Protein AF-A0AAD4JWM9-F1 (afdb_monomer)

Nearest PDB structures (foldseek):
  4bg4-assembly1_A  TM=9.394E-01  e=1.034E-46  Penaeus vannamei
  1sd0-assembly1_A  TM=9.336E-01  e=9.264E-47  Limulus polyphemus
  4bhl-assembly1_A  TM=9.604E-01  e=2.832E-45  Penaeus vannamei
  4am1-assembly1_A  TM=9.596E-01  e=3.532E-45  Penaeus vannamei
  2j1q-assembly1_A  TM=9.557E-01  e=1.774E-43  Trypanosoma cruzi

InterPro domains:
  IPR000749 ATP:guanido phosphotransferase [PTHR11547] (44-377)
  IPR014746 Glutamine synthetase/guanido kinase, catalytic domain [SSF55931] (122-376)
  IPR022413 ATP:guanido phosphotransferase, N-terminal [PF02807] (45-111)
  IPR022413 ATP:guanido phosphotransferase, N-terminal [PS51509] (30-115)
  IPR022414 ATP:guanido phosphotransferase, catalytic domain [PF00217] (171-377)
  IPR022414 ATP:guanido phosphotransferase, catalytic domain [PS51510] (142-378)
  IPR022415 ATP:guanido phosphotransferase active site [PS00112] (294-300)
  IPR036802 ATP:guanido phosphotransferase, N-terminal domain superfamily [G3DSA:1.10.135.10] (26-118)
  IPR036802 ATP:guanido phosphotransferase, N-terminal domain superfamily [SSF48034] (44-121)

Sequence (381 aa):
NMQCLRLRRVLPRLMPMRYYSKKIEIPEEVMDEMEEGFLNLCRSDSRSLLKKYLTRDLFDELKEKTTPTYKSNLYDCTRSGMCNFNSKVGIYAADPEAYKTFAKIFDPIIEEYHGFKKVNKHPAACFGYGSDFPDLDPERRFIISTRIRCARSLEGFPFNPMLTHCDYAQIQTTVCRAFDRLCGDFSGKYFPICGMKDKVKNKLVCDRLLFRDDDPFLEQAQAFRFWPLGRGLFMNRYRSFLVWVNEEDHVRIISMETGGDLGRVYERMIVGVESLAHEMKFAHDSHLGNLNFCPTNLGTSIRASVLMRLPSITSDDKVVEMAKKHNLQVRGSRGENTVAESGVYDISNKRRMGSTEYQIISEMYEGVRALIEAECQACRD

Foldseek 3Di:
DDDDDDDDDDDPPPDPPPPPPPLPWDDPVLLVVLVLLLVQLQVDPAPALQSVQPDPVLCVVFQGDAFDPLRDGPCLFQQLCSVDSPHNHRGWQQFPRSCVSSVSSLQVSLCVQFVAHPPAWFDDADLDALVVFAFLCPVQPWFFKKKKKAFFAFPPDTAQQRDDLVNLQVLLVLQVVLQVVDDDQSNWDKDQPVVDDVVRVVVCVVVVQDDDDPDSSCVSSNQQPPPPRSWIKIAGPVNQWIWTASHQHRIMTMGMDTGRSLSVSSNVSVCVVVSSCVRTPTDADRGFGGDGGHSQCTRRNMKIKTWTAQQLPPDPVVLQVLLVVLQKHWDDPVDDPHDPDNRIIIIIHSHRGPDHSNSRSVSVSVSVSVSVVVSVVSVVD

Structure (mmCIF, N/CA/C/O backbone):
data_AF-A0AAD4JWM9-F1
#
_entry.id   AF-A0AAD4JWM9-F1
#
loop_
_atom_site.group_PDB
_atom_site.id
_atom_site.type_symbol
_atom_site.label_atom_id
_atom_site.label_alt_id
_atom_site.label_comp_id
_atom_site.label_asym_id
_atom_site.label_entity_id
_atom_site.label_seq_id
_atom_site.pdbx_PDB_ins_code
_atom_site.Cartn_x
_atom_site.Cartn_y
_atom_site.Cartn_z
_atom_site.occupancy
_atom_site.B_iso_or_equiv
_atom_site.auth_seq_id
_atom_site.auth_comp_id
_atom_site.auth_asym_id
_atom_site.auth_atom_id
_atom_site.pdbx_PDB_model_num
ATOM 1 N N . ASN A 1 1 ? 5.184 -40.568 69.708 1.00 35.81 1 ASN A N 1
ATOM 2 C CA . ASN A 1 1 ? 5.060 -40.353 68.254 1.00 35.81 1 ASN A CA 1
ATOM 3 C C . ASN A 1 1 ? 3.612 -40.083 67.889 1.00 35.81 1 ASN A C 1
ATOM 5 O O . ASN A 1 1 ? 2.777 -40.945 68.102 1.00 35.81 1 ASN A O 1
ATOM 9 N N . MET A 1 2 ? 3.383 -38.873 67.372 1.00 35.09 2 MET A N 1
ATOM 10 C CA . MET A 1 2 ? 2.242 -38.386 66.582 1.00 35.09 2 MET A CA 1
ATOM 11 C C . MET A 1 2 ? 0.827 -38.325 67.186 1.00 35.09 2 MET A C 1
ATOM 13 O O . MET A 1 2 ? 0.059 -39.280 67.201 1.00 35.09 2 MET A O 1
ATOM 17 N N . GLN A 1 3 ? 0.473 -37.085 67.542 1.00 35.25 3 GLN A N 1
ATOM 18 C CA . GLN A 1 3 ? -0.867 -36.500 67.513 1.00 35.25 3 GLN A CA 1
ATOM 19 C C . GLN A 1 3 ? -1.531 -36.676 66.131 1.00 35.25 3 GLN A C 1
ATOM 21 O O . GLN A 1 3 ? -0.906 -36.397 65.110 1.00 35.25 3 GLN A O 1
ATOM 26 N N . CYS A 1 4 ? -2.819 -37.031 66.095 1.00 34.38 4 CYS A N 1
ATOM 27 C CA . CYS A 1 4 ? -3.658 -36.941 64.894 1.00 34.38 4 CYS A CA 1
ATOM 28 C C . CYS A 1 4 ? -4.717 -35.843 65.088 1.00 34.38 4 CYS A C 1
ATOM 30 O O . CYS A 1 4 ? -5.795 -36.070 65.636 1.00 34.38 4 CYS A O 1
ATOM 32 N N . LEU A 1 5 ? -4.387 -34.629 64.642 1.00 38.50 5 LEU A N 1
ATOM 33 C CA . LEU A 1 5 ? -5.298 -33.488 64.526 1.00 38.50 5 LEU A CA 1
ATOM 34 C C . LEU A 1 5 ? -6.226 -33.679 63.313 1.00 38.50 5 LEU A C 1
ATOM 36 O O . LEU A 1 5 ? -5.772 -33.750 62.171 1.00 38.50 5 LEU A O 1
ATOM 40 N N . ARG A 1 6 ? -7.543 -33.721 63.548 1.00 40.25 6 ARG A N 1
ATOM 41 C CA . ARG A 1 6 ? -8.570 -33.596 62.500 1.00 40.25 6 ARG A CA 1
ATOM 42 C C . ARG A 1 6 ? -8.650 -32.137 62.034 1.00 40.25 6 ARG A C 1
ATOM 44 O O . ARG A 1 6 ? -9.287 -31.314 62.684 1.00 40.25 6 ARG A O 1
ATOM 51 N N . LEU A 1 7 ? -8.056 -31.827 60.884 1.00 34.78 7 LEU A N 1
ATOM 52 C CA . LEU A 1 7 ? -8.288 -30.572 60.161 1.00 34.78 7 LEU A CA 1
ATOM 53 C C . LEU A 1 7 ? -9.596 -30.668 59.358 1.00 34.78 7 LEU A C 1
ATOM 55 O O . LEU A 1 7 ? -9.665 -31.333 58.325 1.00 34.78 7 LEU A O 1
ATOM 59 N N . ARG A 1 8 ? -10.647 -29.985 59.830 1.00 34.00 8 ARG A N 1
ATOM 60 C CA . ARG A 1 8 ? -11.832 -29.664 59.020 1.00 34.00 8 ARG A CA 1
ATOM 61 C C . ARG A 1 8 ? -11.401 -28.712 57.898 1.00 34.00 8 ARG A C 1
ATOM 63 O O . ARG A 1 8 ? -11.074 -27.560 58.163 1.00 34.00 8 ARG A O 1
ATOM 70 N N . ARG A 1 9 ? -11.414 -29.182 56.648 1.00 35.97 9 ARG A N 1
ATOM 71 C CA . ARG A 1 9 ? -11.311 -28.321 55.460 1.00 35.97 9 ARG A CA 1
ATOM 72 C C . ARG A 1 9 ? -12.594 -27.498 55.338 1.00 35.97 9 ARG A C 1
ATOM 74 O O . ARG A 1 9 ? -13.630 -28.021 54.940 1.00 35.97 9 ARG A O 1
ATOM 81 N N . VAL A 1 10 ? -12.522 -26.218 55.686 1.00 37.34 10 VAL A N 1
ATOM 82 C CA . VAL A 1 10 ? -13.517 -25.218 55.288 1.00 37.34 10 VAL A CA 1
ATOM 83 C C . VAL A 1 10 ? -13.188 -24.832 53.847 1.00 37.34 10 VAL A C 1
ATOM 85 O O . VAL A 1 10 ? -12.210 -24.136 53.596 1.00 37.34 10 VAL A O 1
ATOM 88 N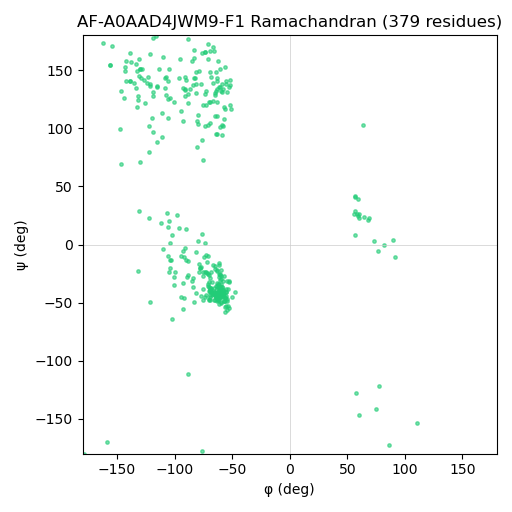 N . LEU A 1 11 ? -13.963 -25.342 52.890 1.00 33.97 11 LEU A N 1
ATOM 89 C CA . LEU A 1 11 ? -13.979 -24.829 51.520 1.00 33.97 11 LEU A CA 1
ATOM 90 C C . LEU A 1 11 ? -14.700 -23.472 51.539 1.00 33.97 11 LEU A C 1
ATOM 92 O O . LEU A 1 11 ? -15.877 -23.441 51.914 1.00 33.97 11 LEU A O 1
ATOM 96 N N . PRO A 1 12 ? -14.068 -22.356 51.139 1.00 35.53 12 PRO A N 1
ATOM 97 C CA . PRO A 1 12 ? -14.811 -21.135 50.883 1.00 35.53 12 PRO A CA 1
ATOM 98 C C . PRO A 1 12 ? -15.702 -21.384 49.663 1.00 35.53 12 PRO A C 1
ATOM 100 O O . PRO A 1 12 ? -15.215 -21.753 48.594 1.00 35.53 12 PRO A O 1
ATOM 103 N N . ARG A 1 13 ? -17.017 -21.196 49.815 1.00 37.81 13 ARG A N 1
ATOM 104 C CA . ARG A 1 13 ? -17.926 -21.061 48.672 1.00 37.81 13 ARG A CA 1
ATOM 105 C C . ARG A 1 13 ? -17.424 -19.887 47.830 1.00 37.81 13 ARG A C 1
ATOM 107 O O . ARG A 1 13 ? -17.561 -18.740 48.245 1.00 37.81 13 ARG A O 1
ATOM 114 N N . LEU A 1 14 ? -16.849 -20.178 46.665 1.00 35.66 14 LEU A N 1
ATOM 115 C CA . LEU A 1 14 ? -16.635 -19.194 45.609 1.00 35.66 14 LEU A CA 1
ATOM 116 C C . LEU A 1 14 ? -18.009 -18.628 45.235 1.00 35.66 14 LEU A C 1
ATOM 118 O O . LEU A 1 14 ? -18.810 -19.295 44.582 1.00 35.66 14 LEU A O 1
ATOM 122 N N . MET A 1 15 ? -18.310 -17.418 45.709 1.00 35.12 15 MET A N 1
ATOM 123 C CA . MET A 1 15 ? -19.395 -16.632 45.139 1.00 35.12 15 MET A CA 1
ATOM 124 C C . MET A 1 15 ? -19.049 -16.357 43.672 1.00 35.12 15 MET A C 1
ATOM 126 O O . MET A 1 15 ? -17.904 -15.996 43.388 1.00 35.12 15 MET A O 1
ATOM 130 N N . PRO A 1 16 ? -19.994 -16.499 42.730 1.00 34.66 16 PRO A N 1
ATOM 131 C CA . PRO A 1 16 ? -19.761 -16.054 41.370 1.00 34.66 16 PRO A CA 1
ATOM 132 C C . PRO A 1 16 ? -19.564 -14.536 41.408 1.00 34.66 16 PRO A C 1
ATOM 134 O O . PRO A 1 16 ? -20.501 -13.787 41.690 1.00 34.66 16 PRO A O 1
ATOM 137 N N . MET A 1 17 ? -18.332 -14.084 41.153 1.00 32.81 17 MET A N 1
ATOM 138 C CA . MET A 1 17 ? -18.061 -12.689 40.827 1.00 32.81 17 MET A CA 1
ATOM 139 C C . MET A 1 17 ? -18.900 -12.371 39.589 1.00 32.81 17 MET A C 1
ATOM 141 O O . MET A 1 17 ? -18.567 -12.768 38.473 1.00 32.81 17 MET A O 1
ATOM 145 N N . ARG A 1 18 ? -20.031 -11.689 39.787 1.00 36.34 18 ARG A N 1
ATOM 146 C CA . ARG A 1 18 ? -20.699 -10.977 38.705 1.00 36.34 18 ARG A CA 1
ATOM 147 C C . ARG A 1 18 ? -19.718 -9.900 38.263 1.00 36.34 18 ARG A C 1
ATOM 149 O O . ARG A 1 18 ? -19.647 -8.843 38.882 1.00 36.34 18 ARG A O 1
ATOM 156 N N . TYR A 1 19 ? -18.938 -10.195 37.228 1.00 36.06 19 TYR A N 1
ATOM 157 C CA . TYR A 1 19 ? -18.267 -9.171 36.446 1.00 36.06 19 TYR A CA 1
ATOM 158 C C . TYR A 1 19 ? -19.368 -8.264 35.895 1.00 36.06 19 TYR A C 1
ATOM 160 O O . TYR A 1 19 ? -20.002 -8.567 34.887 1.00 36.06 19 TYR A O 1
ATOM 168 N N . TYR A 1 20 ? -19.650 -7.172 36.603 1.00 37.44 20 TYR A N 1
ATOM 169 C CA . TYR A 1 20 ? -20.327 -6.035 36.010 1.00 37.44 20 TYR A CA 1
ATOM 170 C C . TYR A 1 20 ? -19.407 -5.554 34.891 1.00 37.44 20 TYR A C 1
ATOM 172 O O . TYR A 1 20 ? -18.375 -4.936 35.146 1.00 37.44 20 TYR A O 1
ATOM 180 N N . SER A 1 21 ? -19.742 -5.906 33.649 1.00 40.62 21 SER A N 1
ATOM 181 C CA . SER A 1 21 ? -19.118 -5.316 32.474 1.00 40.62 21 SER A CA 1
ATOM 182 C C . SER A 1 21 ? -19.501 -3.836 32.507 1.00 40.62 21 SER A C 1
ATOM 184 O O . SER A 1 21 ? -20.607 -3.466 32.108 1.00 40.62 21 SER A O 1
ATOM 186 N N . LYS A 1 22 ? -18.633 -2.982 33.062 1.00 45.47 22 LYS A N 1
ATOM 187 C CA . LYS A 1 22 ? -18.705 -1.553 32.767 1.00 45.47 22 LYS A CA 1
ATOM 188 C C . LYS A 1 22 ? -18.596 -1.458 31.252 1.00 45.47 22 LYS A C 1
ATOM 190 O O . LYS A 1 22 ? -17.604 -1.915 30.685 1.00 45.47 22 LYS A O 1
ATOM 195 N N . LYS A 1 23 ? -19.650 -0.953 30.609 1.00 53.12 23 LYS A N 1
ATOM 196 C CA . LYS A 1 23 ? -19.607 -0.552 29.205 1.00 53.12 23 LYS A CA 1
ATOM 197 C C . LYS A 1 23 ? -18.381 0.362 29.102 1.00 53.12 23 LYS A C 1
ATOM 199 O O . LYS A 1 23 ? -18.281 1.319 29.864 1.00 53.12 23 LYS A O 1
ATOM 204 N N . ILE A 1 24 ? -17.380 -0.035 28.321 1.00 60.16 24 ILE A N 1
ATOM 205 C CA . ILE A 1 24 ? -16.200 0.807 28.115 1.00 60.16 24 ILE A CA 1
ATOM 206 C C . ILE A 1 24 ? -16.704 1.961 27.261 1.00 60.16 24 ILE A C 1
ATOM 208 O O . ILE A 1 24 ? -17.016 1.769 26.087 1.00 60.16 24 ILE A O 1
ATOM 212 N N . GLU A 1 25 ? -16.901 3.102 27.905 1.00 80.44 25 GLU A N 1
ATOM 213 C CA . GLU A 1 25 ? -17.356 4.330 27.272 1.00 80.44 25 GLU A CA 1
ATOM 214 C C . GLU A 1 25 ? -16.150 5.050 26.671 1.00 80.44 25 GLU A C 1
ATOM 216 O O . GLU A 1 25 ? -15.068 5.087 27.265 1.00 80.44 25 GLU A O 1
ATOM 221 N N . ILE A 1 26 ? -16.332 5.570 25.459 1.00 90.00 26 ILE A N 1
ATOM 222 C CA . ILE A 1 26 ? -15.351 6.436 24.809 1.00 90.00 26 ILE A CA 1
ATOM 223 C C . ILE A 1 26 ? -15.223 7.698 25.680 1.00 90.00 26 ILE A C 1
ATOM 225 O O . ILE A 1 26 ? -16.257 8.224 26.099 1.00 90.00 26 ILE A O 1
ATOM 229 N N . PRO A 1 27 ? -14.001 8.175 25.992 1.00 93.38 27 PRO A N 1
ATOM 230 C CA . PRO A 1 27 ? -13.828 9.381 26.797 1.00 93.38 27 PRO A CA 1
ATOM 231 C C . PRO A 1 27 ? -14.576 10.579 26.200 1.00 93.38 27 PRO A C 1
ATOM 233 O O . PRO A 1 27 ? -14.559 10.763 24.985 1.00 93.38 27 PRO A O 1
ATOM 236 N N . GLU A 1 28 ? -15.189 11.404 27.051 1.00 93.38 28 GLU A N 1
ATOM 237 C CA . GLU A 1 28 ? -15.988 12.570 26.633 1.00 93.38 28 GLU A CA 1
ATOM 238 C C . GLU A 1 28 ? -15.184 13.529 25.737 1.00 93.38 28 GLU A C 1
ATOM 240 O O . GLU A 1 28 ? -15.655 13.914 24.676 1.00 93.38 28 GLU A O 1
ATOM 245 N N . GLU A 1 29 ? -13.912 13.772 26.064 1.00 94.88 29 GLU A N 1
ATOM 246 C CA . GLU A 1 29 ? -12.992 14.579 25.245 1.00 94.88 29 GLU A CA 1
ATOM 247 C C . GLU A 1 29 ? -12.814 14.025 23.817 1.00 94.88 29 GLU A C 1
ATOM 249 O O . GLU A 1 29 ? -12.797 14.776 22.845 1.00 94.88 29 GLU A O 1
ATOM 254 N N . VAL A 1 30 ? -12.743 12.697 23.664 1.00 94.81 30 VAL A N 1
ATOM 255 C CA . VAL A 1 30 ? -12.633 12.050 22.345 1.00 94.81 30 VAL A CA 1
ATOM 256 C C . VAL A 1 30 ? -13.951 12.163 21.576 1.00 94.81 30 VAL A C 1
ATOM 258 O O . VAL A 1 30 ? -13.939 12.318 20.356 1.00 94.81 30 VAL A O 1
ATOM 261 N N . MET A 1 31 ? -15.088 12.098 22.273 1.00 95.81 31 MET A N 1
ATOM 262 C CA . MET A 1 31 ? -16.404 12.312 21.665 1.00 95.81 31 MET A CA 1
ATOM 263 C C . MET A 1 31 ? -16.556 13.747 21.151 1.00 95.81 31 MET A C 1
ATOM 265 O O . MET A 1 31 ? -17.036 13.933 20.032 1.00 95.81 31 MET A O 1
ATOM 269 N N . ASP A 1 32 ? -16.101 14.732 21.926 1.00 96.50 32 ASP A N 1
ATOM 270 C CA . ASP A 1 32 ? -16.131 16.149 21.558 1.00 96.50 32 ASP A CA 1
ATOM 271 C C . ASP A 1 32 ? -15.232 16.436 20.348 1.00 96.50 32 ASP A C 1
ATOM 273 O O . ASP A 1 32 ? -15.693 17.026 19.368 1.00 96.50 32 ASP A O 1
ATOM 277 N N . GLU A 1 33 ? -13.984 15.945 20.357 1.00 96.44 33 GLU A N 1
ATOM 278 C CA . GLU A 1 33 ? -13.075 16.050 19.205 1.00 96.44 33 GLU A CA 1
ATOM 279 C C . GLU A 1 33 ? -13.677 15.419 17.942 1.00 96.44 33 GLU A C 1
ATOM 281 O O . GLU A 1 33 ? -13.570 15.960 16.838 1.00 96.44 33 GLU A O 1
ATOM 286 N N . MET A 1 34 ? -14.315 14.259 18.092 1.00 96.75 34 MET A N 1
ATOM 287 C CA . MET A 1 34 ? -14.919 13.532 16.983 1.00 96.75 34 MET A CA 1
ATOM 288 C C . MET A 1 34 ? -16.136 14.272 16.404 1.00 96.75 34 MET A C 1
ATOM 290 O O . MET A 1 34 ? -16.286 14.328 15.180 1.00 96.75 34 MET A O 1
ATOM 294 N N . GLU A 1 35 ? -16.994 14.857 17.247 1.00 98.00 35 GLU A N 1
ATOM 295 C CA . GLU A 1 35 ? -18.113 15.710 16.814 1.00 98.00 35 GLU A CA 1
ATOM 296 C C . GLU A 1 35 ? -17.622 16.985 16.123 1.00 98.00 35 GLU A C 1
ATOM 298 O O . GLU A 1 35 ? -18.121 17.349 15.051 1.00 98.00 35 GLU A O 1
ATOM 303 N N . GLU A 1 36 ? -16.613 17.650 16.686 1.00 97.94 36 GLU A N 1
ATOM 304 C CA . GLU A 1 36 ? -16.013 18.834 16.076 1.00 97.94 36 GLU A CA 1
ATOM 305 C C . GLU A 1 36 ? -15.388 18.497 14.713 1.00 97.94 36 GLU A C 1
ATOM 307 O O . GLU A 1 36 ? -15.659 19.172 13.713 1.00 97.94 36 GLU A O 1
ATOM 312 N N . GLY A 1 37 ? -14.615 17.411 14.640 1.00 97.88 37 GLY A N 1
ATOM 313 C CA . GLY A 1 37 ? -14.006 16.914 13.408 1.00 97.88 37 GLY A CA 1
ATOM 314 C C . GLY A 1 37 ? -15.043 16.592 12.330 1.00 97.88 37 GLY A C 1
ATOM 315 O O . GLY A 1 37 ? -14.872 16.968 11.166 1.00 97.88 37 GLY A O 1
ATOM 316 N N . PHE A 1 38 ? -16.161 15.969 12.708 1.00 98.25 38 PHE A N 1
ATOM 317 C CA . PHE A 1 38 ? -17.279 15.713 11.802 1.00 98.25 38 PHE A CA 1
ATOM 318 C C . PHE A 1 38 ? -17.924 17.009 11.284 1.00 98.25 38 PHE A C 1
ATOM 320 O O . PHE A 1 38 ? -18.152 17.159 10.077 1.00 98.25 38 PHE A O 1
ATOM 327 N N . LEU A 1 39 ? -18.193 17.973 12.170 1.00 98.12 39 LEU A N 1
ATOM 328 C CA . LEU A 1 39 ? -18.761 19.272 11.798 1.00 98.12 39 LEU A CA 1
ATOM 329 C C . LEU A 1 39 ? -17.838 20.048 10.852 1.00 98.12 39 LEU A C 1
ATOM 331 O O . LEU A 1 39 ? -18.307 20.625 9.865 1.00 98.12 39 LEU A O 1
ATOM 335 N N . ASN A 1 40 ? -16.533 20.035 11.116 1.00 97.75 40 ASN A N 1
ATOM 336 C CA . ASN A 1 40 ? -15.532 20.678 10.272 1.00 97.75 40 ASN A CA 1
ATOM 337 C C . ASN A 1 40 ? -15.449 20.010 8.895 1.00 97.75 40 ASN A C 1
ATOM 339 O O . ASN A 1 40 ? -15.467 20.705 7.875 1.00 97.75 40 ASN A O 1
ATOM 343 N N . LEU A 1 41 ? -15.479 18.675 8.838 1.00 97.75 41 LEU A N 1
ATOM 344 C CA . LEU A 1 41 ? -15.546 17.936 7.578 1.00 97.75 41 LEU A CA 1
ATOM 345 C C . LEU A 1 41 ? -16.787 18.323 6.760 1.00 97.75 41 LEU A C 1
ATOM 347 O O . LEU A 1 41 ? -16.670 18.586 5.560 1.00 97.75 41 LEU A O 1
ATOM 351 N N . CYS A 1 42 ? -17.957 18.426 7.397 1.00 97.00 42 CYS A N 1
ATOM 352 C CA . CYS A 1 42 ? -19.198 18.841 6.738 1.00 97.00 42 CYS A CA 1
ATOM 353 C C . CYS A 1 42 ? -19.105 20.256 6.146 1.00 97.00 42 CYS A C 1
ATOM 355 O O . CYS A 1 42 ? -19.562 20.476 5.023 1.00 97.00 42 CYS A O 1
ATOM 357 N N . ARG A 1 43 ? -18.498 21.197 6.882 1.00 97.25 43 ARG A N 1
ATOM 358 C CA . ARG A 1 43 ? -18.335 22.608 6.479 1.00 97.25 43 ARG A CA 1
ATOM 359 C C . ARG A 1 43 ? -17.246 22.824 5.424 1.00 97.25 43 ARG A C 1
ATOM 361 O O . ARG A 1 43 ? -17.293 23.823 4.714 1.00 97.25 43 ARG A O 1
ATOM 368 N N . SER A 1 44 ? -16.270 21.920 5.333 1.00 97.12 44 SER A N 1
ATOM 369 C CA . SER A 1 44 ? -15.161 22.005 4.373 1.00 97.12 44 SER A CA 1
ATOM 370 C C . SER A 1 44 ? -15.619 21.854 2.916 1.00 97.12 44 SER A C 1
ATOM 372 O O . SER A 1 44 ? -16.726 21.395 2.639 1.00 97.12 44 SER A O 1
ATOM 374 N N . ASP A 1 45 ? -14.738 22.125 1.956 1.00 96.19 45 ASP A N 1
ATOM 375 C CA . ASP A 1 45 ? -14.918 21.831 0.527 1.00 96.19 45 ASP A CA 1
ATOM 376 C C . ASP A 1 45 ? -14.398 20.435 0.122 1.00 96.19 45 ASP A C 1
ATOM 378 O O . ASP A 1 45 ? -14.295 20.126 -1.069 1.00 96.19 45 ASP A O 1
ATOM 382 N N . SER A 1 46 ? -14.106 19.566 1.104 1.00 96.44 46 SER A N 1
ATOM 383 C CA . SER A 1 46 ? -13.558 18.229 0.862 1.00 96.44 46 SER A CA 1
ATOM 384 C C . SER A 1 46 ? -14.394 17.436 -0.147 1.00 96.44 46 SER A C 1
ATOM 386 O O . SER A 1 46 ? -15.628 17.473 -0.131 1.00 96.44 46 SER A O 1
ATOM 388 N N . ARG A 1 47 ? -13.701 16.675 -1.000 1.00 96.56 47 ARG A N 1
ATOM 389 C CA . ARG A 1 47 ? -14.279 15.709 -1.954 1.00 96.56 47 ARG A CA 1
ATOM 390 C C . ARG A 1 47 ? -13.939 14.262 -1.586 1.00 96.56 47 ARG A C 1
ATOM 392 O O . ARG A 1 47 ? -13.981 13.383 -2.444 1.00 96.56 47 ARG A O 1
ATOM 399 N N . SER A 1 48 ? -13.542 14.034 -0.335 1.00 97.81 48 SER A N 1
ATOM 400 C CA . SER A 1 48 ? -13.147 12.716 0.158 1.00 97.81 48 SER A CA 1
ATOM 401 C C . SER A 1 48 ? -14.310 11.722 0.137 1.00 97.81 48 SER A C 1
ATOM 403 O O . SER A 1 48 ? -15.467 12.089 0.362 1.00 97.81 48 SER A O 1
ATOM 405 N N . LEU A 1 49 ? -13.994 10.439 -0.069 1.00 98.44 49 LEU A N 1
ATOM 406 C CA . LEU A 1 49 ? -14.975 9.359 0.085 1.00 98.44 49 LEU A CA 1
ATOM 407 C C . LEU A 1 49 ? -15.541 9.306 1.512 1.00 98.44 49 LEU A C 1
ATOM 409 O O . LEU A 1 49 ? -16.729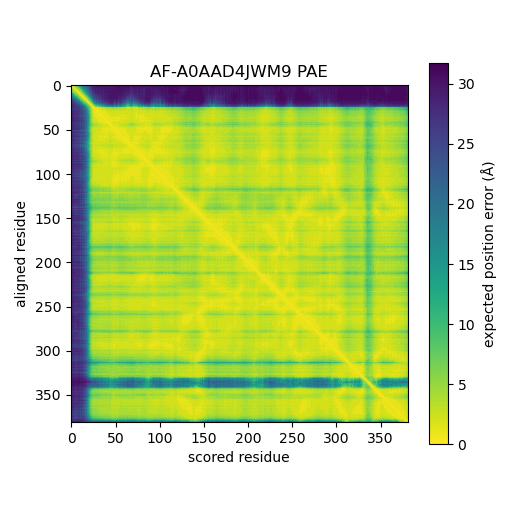 9.042 1.680 1.00 98.44 49 LEU A O 1
ATOM 413 N N . LEU A 1 50 ? -14.729 9.633 2.526 1.00 98.50 50 LEU A N 1
ATOM 414 C CA . LEU A 1 50 ? -15.192 9.775 3.903 1.00 98.50 50 LEU A CA 1
ATOM 415 C C . LEU A 1 50 ? -16.352 10.770 3.991 1.00 98.50 50 LEU A C 1
ATOM 417 O O . LEU A 1 50 ? -17.424 10.398 4.453 1.00 98.50 50 LEU A O 1
ATOM 421 N N . LYS A 1 51 ? -16.168 12.011 3.521 1.00 98.31 51 LYS A N 1
ATOM 422 C CA . LYS A 1 51 ? -17.226 13.031 3.583 1.00 98.31 51 LYS A CA 1
ATOM 423 C C . LYS A 1 51 ? -18.459 12.631 2.778 1.00 98.31 51 LYS A C 1
ATOM 425 O O . LYS A 1 51 ? -19.577 12.937 3.178 1.00 98.31 51 LYS A O 1
ATOM 430 N N . LYS A 1 52 ? -18.261 11.964 1.639 1.00 98.44 52 LYS A N 1
ATOM 431 C CA . LYS A 1 52 ? -19.359 11.510 0.782 1.00 98.44 52 LYS A CA 1
ATOM 432 C C . LYS A 1 52 ? -20.283 10.520 1.498 1.00 98.44 52 LYS A C 1
ATOM 434 O O . LYS A 1 52 ? -21.494 10.595 1.308 1.00 98.44 52 LYS A O 1
ATOM 439 N N . TYR A 1 53 ? -19.723 9.599 2.284 1.00 98.44 53 TYR A N 1
ATOM 440 C CA . TYR A 1 53 ? -20.478 8.490 2.876 1.00 98.44 53 TYR A CA 1
ATOM 441 C C . TYR A 1 53 ? -20.774 8.632 4.368 1.00 98.44 53 TYR A C 1
ATOM 443 O O . TYR A 1 53 ? -21.745 8.044 4.843 1.00 98.44 53 TYR A O 1
ATOM 451 N N . LEU A 1 54 ? -19.987 9.404 5.116 1.00 98.44 54 LEU A N 1
ATOM 452 C CA . LEU A 1 54 ? -20.236 9.658 6.531 1.00 98.44 54 LEU A CA 1
ATOM 453 C C . LEU A 1 54 ? -21.308 10.746 6.675 1.00 98.44 54 LEU A C 1
ATOM 455 O O . LEU A 1 54 ? -21.005 11.928 6.804 1.00 98.44 54 LEU A O 1
ATOM 459 N N . THR A 1 55 ? -22.577 10.346 6.609 1.00 98.25 55 THR A N 1
ATOM 460 C CA . THR A 1 55 ? -23.720 11.230 6.880 1.00 98.25 55 THR A CA 1
ATOM 461 C C . THR A 1 55 ? -23.890 11.460 8.383 1.00 98.25 55 THR A C 1
ATOM 463 O O . THR A 1 55 ? -23.352 10.699 9.186 1.00 98.25 55 THR A O 1
ATOM 466 N N . ARG A 1 56 ? -24.671 12.477 8.782 1.00 98.06 56 ARG A N 1
ATOM 467 C CA . ARG A 1 56 ? -24.993 12.724 10.202 1.00 98.06 56 ARG A CA 1
ATOM 468 C C . ARG A 1 56 ? -25.628 11.492 10.854 1.00 98.06 56 ARG A C 1
ATOM 470 O O . ARG A 1 56 ? -25.137 11.051 11.883 1.00 98.06 56 ARG A O 1
ATOM 477 N N . ASP A 1 57 ? -26.629 10.895 10.208 1.00 98.38 57 ASP A N 1
ATOM 478 C CA . ASP A 1 57 ? -27.307 9.700 10.726 1.00 98.38 57 ASP A CA 1
ATOM 479 C C . ASP A 1 57 ? -26.338 8.527 10.919 1.00 98.38 57 ASP A C 1
ATOM 481 O O . ASP A 1 57 ? -26.378 7.836 11.937 1.00 98.38 57 ASP A O 1
ATOM 485 N N . LEU A 1 58 ? -25.435 8.306 9.954 1.00 98.44 58 LEU A N 1
ATOM 486 C CA . LEU A 1 58 ? -24.446 7.236 10.051 1.00 98.44 58 LEU A CA 1
ATOM 487 C C . LEU A 1 58 ? -23.405 7.529 11.135 1.00 98.44 58 LEU A C 1
ATOM 489 O O . LEU A 1 58 ? -23.009 6.625 11.867 1.00 98.44 58 LEU A O 1
ATOM 493 N N . PHE A 1 59 ? -22.961 8.778 11.238 1.00 98.50 59 PHE A N 1
ATOM 494 C CA . PHE A 1 59 ? -22.045 9.219 12.278 1.00 98.50 59 PHE A CA 1
ATOM 495 C C . PHE A 1 59 ? -22.646 8.994 13.672 1.00 98.50 59 PHE A C 1
ATOM 497 O O . PHE A 1 59 ? -22.014 8.341 14.498 1.00 98.50 59 PHE A O 1
ATOM 504 N N . ASP A 1 60 ? -23.887 9.427 13.905 1.00 98.00 60 ASP A N 1
ATOM 505 C CA . ASP A 1 60 ? -24.583 9.236 15.183 1.00 98.00 60 ASP A CA 1
ATOM 506 C C . ASP A 1 60 ? -24.787 7.753 15.519 1.00 98.00 60 ASP A C 1
ATOM 508 O O . ASP A 1 60 ? -24.689 7.357 16.680 1.00 98.00 60 ASP A O 1
ATOM 512 N N . GLU A 1 61 ? -24.999 6.905 14.510 1.00 98.00 61 GLU A N 1
ATOM 513 C CA . GLU A 1 61 ? -25.103 5.458 14.700 1.00 98.00 61 GLU A CA 1
ATOM 514 C C . GLU A 1 61 ? -23.765 4.795 15.082 1.00 98.00 61 GLU A C 1
ATOM 516 O O . GLU A 1 61 ? -23.743 3.762 15.760 1.00 98.00 61 GLU A O 1
ATOM 521 N N . LEU A 1 62 ? -22.642 5.321 14.587 1.00 98.00 62 LEU A N 1
ATOM 522 C CA . LEU A 1 62 ? -21.325 4.695 14.722 1.00 98.00 62 LEU A CA 1
ATOM 523 C C . LEU A 1 62 ? -20.466 5.295 15.840 1.00 98.00 62 LEU A C 1
ATOM 525 O O . LEU A 1 62 ? -19.587 4.588 16.332 1.00 98.00 62 LEU A O 1
ATOM 529 N N . LYS A 1 63 ? -20.705 6.546 16.251 1.00 96.31 63 LYS A N 1
ATOM 530 C CA . LYS A 1 63 ? -19.813 7.304 17.145 1.00 96.31 63 LYS A CA 1
ATOM 531 C C . LYS A 1 63 ? -19.583 6.659 18.511 1.00 96.31 63 LYS A C 1
ATOM 533 O O . LYS A 1 63 ? -18.497 6.780 19.052 1.00 96.31 63 LYS A O 1
ATOM 538 N N . GLU A 1 64 ? -20.550 5.910 19.040 1.00 96.25 64 GLU A N 1
ATOM 539 C CA . GLU A 1 64 ? -20.412 5.212 20.332 1.00 96.25 64 GLU A CA 1
ATOM 540 C C . GLU A 1 64 ? -19.856 3.779 20.219 1.00 96.25 64 GLU A C 1
ATOM 542 O O . GLU A 1 64 ? -19.685 3.086 21.227 1.00 96.25 64 GLU A O 1
ATOM 547 N N . LYS A 1 65 ? -19.619 3.274 19.001 1.00 97.25 65 LYS A N 1
ATOM 548 C CA . LYS A 1 65 ? -19.173 1.890 18.792 1.00 97.25 65 LYS A CA 1
ATOM 549 C C . LYS A 1 65 ? -17.663 1.768 18.977 1.00 97.25 65 LYS A C 1
ATOM 551 O O . LYS A 1 65 ? -16.893 2.624 18.553 1.00 97.25 65 LYS A O 1
ATOM 556 N N . THR A 1 66 ? -17.250 0.639 19.548 1.00 97.88 66 THR A N 1
ATOM 557 C CA . THR A 1 66 ? -15.843 0.244 19.675 1.00 97.88 66 THR A CA 1
ATOM 558 C C . THR A 1 66 ? -15.628 -1.179 19.177 1.00 97.88 66 THR A C 1
ATOM 560 O O . THR A 1 66 ? -16.540 -2.012 19.234 1.00 97.88 66 THR A O 1
ATOM 563 N N . THR A 1 67 ? -14.425 -1.474 18.684 1.00 98.00 67 THR A N 1
ATOM 564 C CA . THR A 1 67 ? -14.067 -2.835 18.274 1.00 98.00 67 THR A CA 1
ATOM 565 C C . THR A 1 67 ? -13.972 -3.769 19.489 1.00 98.00 67 THR A C 1
ATOM 567 O O . THR A 1 67 ? -13.569 -3.340 20.576 1.00 98.00 67 THR A O 1
ATOM 570 N N . PRO A 1 68 ? -14.367 -5.049 19.366 1.00 96.12 68 PRO A N 1
ATOM 571 C CA . PRO A 1 68 ? -14.389 -5.984 20.490 1.00 96.12 68 PRO A CA 1
ATOM 572 C C . PRO A 1 68 ? -13.057 -6.161 21.224 1.00 96.12 68 PRO A C 1
ATOM 574 O O . PRO A 1 68 ? -13.055 -6.144 22.458 1.00 96.12 68 PRO A O 1
ATOM 577 N N . THR A 1 69 ? -11.953 -6.327 20.498 1.00 95.69 69 THR A N 1
ATOM 578 C CA . THR A 1 69 ? -10.658 -6.723 21.066 1.00 95.69 69 THR A CA 1
ATOM 579 C C . THR A 1 69 ? -9.806 -5.507 21.405 1.00 95.69 69 THR A C 1
ATOM 581 O O . THR A 1 69 ? -9.403 -5.340 22.555 1.00 95.69 69 THR A O 1
ATOM 584 N N . TYR A 1 70 ? -9.572 -4.631 20.426 1.00 96.25 70 TYR A N 1
ATOM 585 C CA . TYR A 1 70 ? -8.624 -3.520 20.558 1.00 96.25 70 TYR A CA 1
ATOM 586 C C . TYR A 1 70 ? -9.261 -2.228 21.065 1.00 96.25 70 TYR A C 1
ATOM 588 O O . TYR A 1 70 ? -8.539 -1.313 21.445 1.00 96.25 70 TYR A O 1
ATOM 596 N N . LYS A 1 71 ? -10.598 -2.171 21.128 1.00 96.44 71 LYS A N 1
ATOM 597 C CA . LYS A 1 71 ? -11.363 -1.005 21.595 1.00 96.44 71 LYS A CA 1
ATOM 598 C C . LYS A 1 71 ? -11.121 0.255 20.761 1.00 96.44 71 LYS A C 1
ATOM 600 O O . LYS A 1 71 ? -11.306 1.353 21.278 1.00 96.44 71 LYS A O 1
ATOM 605 N N . SER A 1 72 ? -10.748 0.106 19.489 1.00 97.25 72 SER A N 1
ATOM 606 C CA . SER A 1 72 ? -10.684 1.255 18.587 1.00 97.25 72 SER A CA 1
ATOM 607 C C . SER A 1 72 ? -12.087 1.771 18.291 1.00 97.25 72 SER A C 1
ATOM 609 O O . SER A 1 72 ? -13.060 1.010 18.303 1.00 97.25 72 SER A O 1
ATOM 611 N N . ASN A 1 73 ? -12.200 3.072 18.066 1.00 97.81 73 ASN A N 1
ATOM 612 C CA . ASN A 1 73 ? -13.459 3.766 17.825 1.00 97.81 73 ASN A CA 1
ATOM 613 C C . ASN A 1 73 ? -13.507 4.368 16.405 1.00 97.81 73 ASN A C 1
ATOM 615 O O . ASN A 1 73 ? -12.580 4.224 15.602 1.00 97.81 73 ASN A O 1
ATOM 619 N N . LEU A 1 74 ? -14.624 5.027 16.073 1.00 98.31 74 LEU A N 1
ATOM 620 C CA . LEU A 1 74 ? -14.808 5.659 14.765 1.00 98.31 74 LEU A CA 1
ATOM 621 C C . LEU A 1 74 ? -13.764 6.755 14.508 1.00 98.31 74 LEU A C 1
ATOM 623 O O . LEU A 1 74 ? -13.250 6.845 13.395 1.00 98.31 74 LEU A O 1
ATOM 627 N N . TYR A 1 75 ? -13.426 7.550 15.523 1.00 98.00 75 TYR A N 1
ATOM 628 C CA . TYR A 1 75 ? -12.468 8.642 15.394 1.00 98.00 75 TYR A CA 1
ATOM 629 C C . TYR A 1 75 ? -11.069 8.132 15.049 1.00 98.00 75 TYR A C 1
ATOM 631 O O . TYR A 1 75 ? -10.460 8.663 14.124 1.00 98.00 75 TYR A O 1
ATOM 639 N N . ASP A 1 76 ? -10.611 7.036 15.665 1.00 98.25 76 ASP A N 1
ATOM 640 C CA . ASP A 1 76 ? -9.337 6.390 15.301 1.00 98.25 76 ASP A CA 1
ATOM 641 C C . ASP A 1 76 ? -9.276 6.045 13.802 1.00 98.25 76 ASP A C 1
ATOM 643 O O . ASP A 1 76 ? -8.211 6.076 13.185 1.00 98.25 76 ASP A O 1
ATOM 647 N N . CYS A 1 77 ? -10.432 5.745 13.200 1.00 98.62 77 CYS A N 1
ATOM 648 C CA . CYS A 1 77 ? -10.537 5.422 11.785 1.00 98.62 77 CYS A CA 1
ATOM 649 C C . CYS A 1 77 ? -10.640 6.667 10.883 1.00 98.62 77 CYS A C 1
ATOM 651 O O . CYS A 1 77 ? -10.117 6.675 9.765 1.00 98.62 77 CYS A O 1
ATOM 653 N N . THR A 1 78 ? -11.331 7.721 11.327 1.00 98.50 78 THR A N 1
ATOM 654 C CA . THR A 1 78 ? -11.721 8.865 10.479 1.00 98.50 78 THR A CA 1
ATOM 655 C C . THR A 1 78 ? -10.918 10.143 10.715 1.00 98.50 78 THR A C 1
ATOM 657 O O . THR A 1 78 ? -11.026 11.069 9.906 1.00 98.50 78 THR A O 1
ATOM 660 N N . ARG A 1 79 ? -10.096 10.210 11.773 1.00 97.94 79 ARG A N 1
ATOM 661 C CA . ARG A 1 79 ? -9.348 11.416 12.182 1.00 97.94 79 ARG A CA 1
ATOM 662 C C . ARG A 1 79 ? -8.571 12.047 11.032 1.00 97.94 79 ARG A C 1
ATOM 664 O O . ARG A 1 79 ? -8.676 13.245 10.795 1.00 97.94 79 ARG A O 1
ATOM 671 N N . SER A 1 80 ? -7.876 11.231 10.238 1.00 98.12 80 SER A N 1
ATOM 672 C CA . SER A 1 80 ? -7.101 11.718 9.091 1.00 98.12 80 SER A CA 1
ATOM 673 C C . SER A 1 80 ? -7.936 12.524 8.092 1.00 98.12 80 SER A C 1
ATOM 675 O O . SER A 1 80 ? -7.520 13.609 7.693 1.00 98.12 80 SER A O 1
ATOM 677 N N . GLY A 1 81 ? -9.125 12.046 7.714 1.00 97.75 81 GLY A N 1
ATOM 678 C CA . GLY A 1 81 ? -10.011 12.763 6.794 1.00 97.75 81 GLY A CA 1
ATOM 679 C C . GLY A 1 81 ? -10.731 13.950 7.432 1.00 97.75 81 GLY A C 1
ATOM 680 O O . GLY A 1 81 ? -11.034 14.910 6.729 1.00 97.75 81 GLY A O 1
ATOM 681 N N . MET A 1 82 ? -10.963 13.912 8.748 1.00 97.38 82 MET A N 1
ATOM 682 C CA . MET A 1 82 ? -11.520 15.033 9.517 1.00 97.38 82 MET A CA 1
ATOM 683 C C . MET A 1 82 ? -10.519 16.184 9.701 1.00 97.38 82 MET A C 1
ATOM 685 O O . MET A 1 82 ? -10.940 17.327 9.851 1.00 97.38 82 MET A O 1
ATOM 689 N N . CYS A 1 83 ? -9.214 15.908 9.640 1.00 96.06 83 CYS A N 1
ATOM 690 C CA . CYS A 1 83 ? -8.161 16.923 9.748 1.00 96.06 83 CYS A CA 1
ATOM 691 C C . CYS A 1 83 ? -7.563 17.332 8.388 1.00 96.06 83 CYS A C 1
ATOM 693 O O . CYS A 1 83 ? -7.104 18.461 8.235 1.00 96.06 83 CYS A O 1
ATOM 695 N N . ASN A 1 84 ? -7.577 16.446 7.384 1.00 96.38 84 ASN A N 1
ATOM 696 C CA . ASN A 1 84 ? -7.002 16.693 6.057 1.00 96.38 84 ASN A CA 1
ATOM 697 C C . ASN A 1 84 ? -8.083 16.695 4.964 1.00 96.38 84 ASN A C 1
ATOM 699 O O . ASN A 1 84 ? -8.347 15.676 4.314 1.00 96.38 84 ASN A O 1
ATOM 703 N N . PHE A 1 85 ? -8.687 17.857 4.700 1.00 96.31 85 PHE A N 1
ATOM 704 C CA . PHE A 1 85 ? -9.813 17.988 3.759 1.00 96.31 85 PHE A CA 1
ATOM 705 C C . PHE A 1 85 ? -9.461 17.718 2.289 1.00 96.31 85 PHE A C 1
ATOM 707 O O . PHE A 1 85 ? -10.346 17.397 1.493 1.00 96.31 85 PHE A O 1
ATOM 714 N N . ASN A 1 86 ? -8.176 17.758 1.931 1.00 94.69 86 ASN A N 1
ATOM 715 C CA . ASN A 1 86 ? -7.668 17.382 0.608 1.00 94.69 86 ASN A CA 1
ATOM 716 C C . ASN A 1 86 ? -7.516 15.855 0.409 1.00 94.69 86 ASN A C 1
ATOM 718 O O . ASN A 1 86 ? -7.046 15.418 -0.644 1.00 94.69 86 ASN A O 1
ATOM 722 N N . SER A 1 87 ? -7.910 15.036 1.391 1.00 95.19 87 SER A N 1
ATOM 723 C CA . SER A 1 87 ? -7.913 13.575 1.281 1.00 95.19 87 SER A CA 1
ATOM 724 C C . SER A 1 87 ? -8.785 13.086 0.120 1.00 95.19 87 SER A C 1
ATOM 726 O O . SER A 1 87 ? -9.919 13.528 -0.049 1.00 95.19 87 SER A O 1
ATOM 728 N N . LYS A 1 88 ? -8.303 12.092 -0.638 1.00 94.44 88 LYS A N 1
ATOM 729 C CA . LYS A 1 88 ? -9.134 11.379 -1.631 1.00 94.44 88 LYS A CA 1
ATOM 730 C C . LYS A 1 88 ? -10.073 10.371 -0.964 1.00 94.44 88 LYS A C 1
ATOM 732 O O . LYS A 1 88 ? -11.245 10.298 -1.312 1.00 94.44 88 LYS A O 1
ATOM 737 N N . VAL A 1 89 ? -9.560 9.602 -0.000 1.00 97.25 89 VAL A N 1
ATOM 738 C CA . VAL A 1 89 ? -10.332 8.587 0.737 1.00 97.25 89 VAL A CA 1
ATOM 739 C C . VAL A 1 89 ? -10.711 9.101 2.124 1.00 97.25 89 VAL A C 1
ATOM 741 O O . VAL A 1 89 ? -11.888 9.330 2.369 1.00 97.25 89 VAL A O 1
ATOM 744 N N . GLY A 1 90 ? -9.725 9.364 2.989 1.00 97.44 90 GLY A N 1
ATOM 745 C CA . GLY A 1 90 ? -9.928 10.016 4.291 1.00 97.44 90 GLY A CA 1
ATOM 746 C C . GLY A 1 90 ? -10.222 9.082 5.469 1.00 97.44 90 GLY A C 1
ATOM 747 O O . GLY A 1 90 ? -10.448 9.574 6.566 1.00 97.44 90 GLY A O 1
ATOM 748 N N . ILE A 1 91 ? -10.199 7.761 5.280 1.00 98.56 91 ILE A N 1
ATOM 749 C CA . ILE A 1 91 ? -10.420 6.781 6.352 1.00 98.56 91 ILE A CA 1
ATOM 750 C C . ILE A 1 91 ? -9.326 5.709 6.342 1.00 98.56 91 ILE A C 1
ATOM 752 O O . ILE A 1 91 ? -8.859 5.307 5.272 1.00 98.56 91 ILE A O 1
ATOM 756 N N . TYR A 1 92 ? -8.958 5.237 7.530 1.00 98.75 92 TYR A N 1
ATOM 757 C CA . TYR A 1 92 ? -8.073 4.099 7.777 1.00 98.75 92 TYR A CA 1
ATOM 758 C C . TYR A 1 92 ? -8.747 3.153 8.771 1.00 98.75 92 TYR A C 1
ATOM 760 O O . TYR A 1 92 ? -9.550 3.591 9.584 1.00 98.75 92 TYR A O 1
ATOM 768 N N . ALA A 1 93 ? -8.462 1.857 8.721 1.00 98.75 93 ALA A N 1
ATOM 769 C CA . ALA A 1 93 ? -8.907 0.942 9.769 1.00 98.75 93 ALA A CA 1
ATOM 770 C C . ALA A 1 93 ? -7.938 1.036 10.949 1.00 98.75 93 ALA A C 1
ATOM 772 O O . ALA A 1 93 ? -6.740 0.941 10.745 1.00 98.75 93 ALA A O 1
ATOM 773 N N . ALA A 1 94 ? -8.409 1.198 12.183 1.00 98.38 94 ALA A N 1
ATOM 774 C CA . ALA A 1 94 ? -7.512 1.235 13.345 1.00 98.38 94 ALA A CA 1
ATOM 775 C C . ALA A 1 94 ? -7.039 -0.164 13.789 1.00 98.38 94 ALA A C 1
ATOM 777 O O . ALA A 1 94 ? -5.969 -0.322 14.376 1.00 98.38 94 ALA A O 1
ATOM 778 N N . ASP A 1 95 ? -7.810 -1.198 13.455 1.00 98.69 95 ASP A N 1
ATOM 779 C CA . ASP A 1 95 ? -7.482 -2.606 13.658 1.00 98.69 95 ASP A CA 1
ATOM 780 C C . ASP A 1 95 ? -8.241 -3.497 12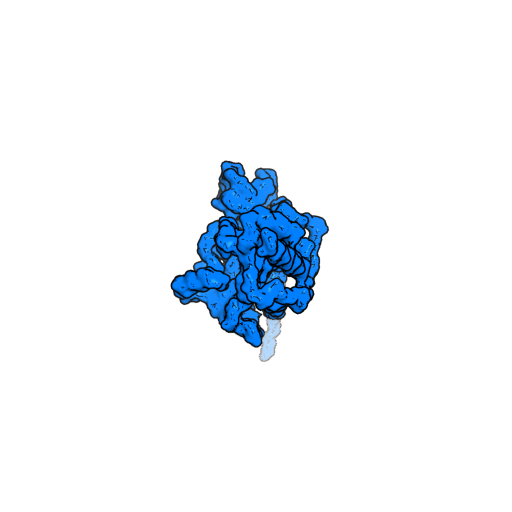.641 1.00 98.69 95 ASP A C 1
ATOM 782 O O . ASP A 1 95 ? -9.120 -3.002 11.925 1.00 98.69 95 ASP A O 1
ATOM 786 N N . PRO A 1 96 ? -7.936 -4.807 12.542 1.00 98.44 96 PRO A N 1
ATOM 787 C CA . PRO A 1 96 ? -8.645 -5.721 11.639 1.00 98.44 96 PRO A CA 1
ATOM 788 C C . PRO A 1 96 ? -10.168 -5.824 11.856 1.00 98.44 96 PRO A C 1
ATOM 790 O O . PRO A 1 96 ? -10.913 -6.056 10.901 1.00 98.44 96 PRO A O 1
ATOM 793 N N . GLU A 1 97 ? -10.655 -5.667 13.090 1.00 98.50 97 GLU A N 1
ATOM 794 C CA . GLU A 1 97 ? -12.079 -5.754 13.440 1.00 98.50 97 GLU A CA 1
ATOM 795 C C . GLU A 1 97 ? -12.849 -4.482 13.051 1.00 98.50 97 GLU A C 1
ATOM 797 O O . GLU A 1 97 ? -14.075 -4.534 12.890 1.00 98.50 97 GLU A O 1
ATOM 802 N N . ALA A 1 98 ? -12.158 -3.356 12.847 1.00 98.62 98 ALA A N 1
ATOM 803 C CA . ALA A 1 98 ? -12.745 -2.090 12.415 1.00 98.62 98 ALA A CA 1
ATOM 804 C C . ALA A 1 98 ? -13.475 -2.225 11.069 1.00 98.62 98 ALA A C 1
ATOM 806 O O . ALA A 1 98 ? -14.573 -1.688 10.914 1.00 98.62 98 ALA A O 1
ATOM 807 N N . TYR A 1 99 ? -12.948 -3.033 10.140 1.00 98.62 99 TYR A N 1
ATOM 808 C CA . TYR A 1 99 ? -13.616 -3.328 8.866 1.00 98.62 99 TYR A CA 1
ATOM 809 C C . TYR A 1 99 ? -14.992 -3.988 9.044 1.00 98.62 99 TYR A C 1
ATOM 811 O O . TYR A 1 99 ? -15.867 -3.819 8.201 1.00 98.62 99 TYR A O 1
ATOM 819 N N . LYS A 1 100 ? -15.213 -4.717 10.147 1.00 98.06 100 LYS A N 1
ATOM 820 C CA . LYS A 1 100 ? -16.503 -5.352 10.470 1.00 98.06 100 LYS A CA 1
ATOM 821 C C . LYS A 1 100 ? -17.381 -4.441 11.323 1.00 98.06 100 LYS A C 1
ATOM 823 O O . LYS A 1 100 ? -18.563 -4.274 11.030 1.00 98.06 100 LYS A O 1
ATOM 828 N N . THR A 1 101 ? -16.804 -3.831 12.355 1.00 98.38 101 THR A N 1
ATOM 829 C CA . THR A 1 101 ? -17.513 -2.963 13.311 1.00 98.38 101 THR A CA 1
ATOM 830 C C . THR A 1 101 ? -18.067 -1.712 12.630 1.00 98.38 101 THR A C 1
ATOM 832 O O . THR A 1 101 ? -19.225 -1.345 12.838 1.00 98.38 101 THR A O 1
ATOM 835 N N . PHE A 1 102 ? -17.271 -1.108 11.745 1.00 98.62 102 PHE A N 1
ATOM 836 C CA . PHE A 1 102 ? -17.616 0.090 10.982 1.00 98.62 102 PHE A CA 1
ATOM 837 C C . PHE A 1 102 ? -17.892 -0.234 9.503 1.00 98.62 102 PHE A C 1
ATOM 839 O O . PHE A 1 102 ? -17.747 0.623 8.632 1.00 98.62 102 PHE A O 1
ATOM 846 N N . ALA A 1 103 ? -18.340 -1.459 9.195 1.00 98.25 103 ALA A N 1
ATOM 847 C CA . ALA A 1 103 ? -18.626 -1.899 7.824 1.00 98.25 103 ALA A CA 1
ATOM 848 C C . ALA A 1 103 ? -19.576 -0.949 7.071 1.00 98.25 103 ALA A C 1
ATOM 850 O O . ALA A 1 103 ? -19.437 -0.757 5.871 1.00 98.25 103 ALA A O 1
ATOM 851 N N . LYS A 1 104 ? -20.511 -0.289 7.771 1.00 98.38 104 LYS A N 1
ATOM 852 C CA . LYS A 1 104 ? -21.450 0.665 7.155 1.00 98.38 104 LYS A CA 1
ATOM 853 C C . LYS A 1 104 ? -20.776 1.878 6.497 1.00 98.38 104 LYS A C 1
ATOM 855 O O . LYS A 1 104 ? -21.368 2.436 5.580 1.00 98.38 104 LYS A O 1
ATOM 860 N N . ILE A 1 105 ? -19.574 2.268 6.933 1.00 98.56 105 ILE A N 1
ATOM 861 C CA . ILE A 1 105 ? -18.773 3.312 6.274 1.00 98.56 105 ILE A CA 1
ATOM 862 C C . ILE A 1 105 ? -17.669 2.712 5.391 1.00 98.56 105 ILE A C 1
ATOM 864 O O . ILE A 1 105 ? -17.406 3.237 4.312 1.00 98.56 105 ILE A O 1
ATOM 868 N N . PHE A 1 106 ? -17.063 1.584 5.783 1.00 98.62 106 PHE A N 1
ATOM 869 C CA . PHE A 1 106 ? -16.012 0.945 4.982 1.00 98.62 106 PHE A CA 1
ATOM 870 C C . PHE A 1 106 ? -16.531 0.316 3.685 1.00 98.62 106 PHE A C 1
ATOM 872 O O . PHE A 1 106 ? -15.943 0.567 2.638 1.00 98.62 106 PHE A O 1
ATOM 879 N N . ASP A 1 107 ? -17.622 -0.454 3.726 1.00 98.25 107 ASP A N 1
ATOM 880 C CA . ASP A 1 107 ? -18.180 -1.159 2.563 1.00 98.25 107 ASP A CA 1
ATOM 881 C C . ASP A 1 107 ? -18.441 -0.214 1.369 1.00 98.25 107 ASP A C 1
ATOM 883 O O . ASP A 1 107 ? -17.923 -0.493 0.286 1.00 98.25 107 ASP A O 1
ATOM 887 N N . PRO A 1 108 ? -19.169 0.919 1.510 1.00 98.25 108 PRO A N 1
ATOM 888 C CA . PRO A 1 108 ? -19.413 1.810 0.373 1.00 98.25 108 PRO A CA 1
ATOM 889 C C . PRO A 1 108 ? -18.142 2.508 -0.135 1.00 98.25 108 PRO A C 1
ATOM 891 O O . PRO A 1 108 ? -18.005 2.728 -1.337 1.00 98.25 108 PRO A O 1
ATOM 894 N N . ILE A 1 109 ? -17.184 2.817 0.747 1.00 98.38 109 ILE A N 1
ATOM 895 C CA . ILE A 1 109 ? -15.890 3.400 0.358 1.00 98.38 109 ILE A CA 1
ATOM 896 C C . ILE A 1 109 ? -15.053 2.385 -0.432 1.00 98.38 109 ILE A C 1
ATOM 898 O O . ILE A 1 109 ? -14.449 2.734 -1.449 1.00 98.38 109 ILE A O 1
ATOM 902 N N . ILE A 1 110 ? -15.023 1.129 0.020 1.00 98.00 110 ILE A N 1
ATOM 903 C CA . ILE A 1 110 ? -14.345 0.019 -0.658 1.00 98.00 110 ILE A CA 1
ATOM 904 C C . ILE A 1 110 ? -15.001 -0.238 -2.019 1.00 98.00 110 ILE A C 1
ATOM 906 O O . ILE A 1 110 ? -14.288 -0.383 -3.014 1.00 98.00 110 ILE A O 1
ATOM 910 N N . GLU A 1 111 ? -16.334 -0.233 -2.086 1.00 97.38 111 GLU A N 1
ATOM 911 C CA . GLU A 1 111 ? -17.074 -0.401 -3.335 1.00 97.38 111 GLU A CA 1
ATOM 912 C C . GLU A 1 111 ? -16.779 0.728 -4.327 1.00 97.38 111 GLU A C 1
ATOM 914 O O . GLU A 1 111 ? -16.486 0.442 -5.485 1.00 97.38 111 GLU A O 1
ATOM 919 N N . GLU A 1 112 ? -16.777 1.994 -3.903 1.00 96.56 112 GLU A N 1
ATOM 920 C CA . GLU A 1 112 ? -16.474 3.105 -4.812 1.00 96.56 112 GLU A CA 1
ATOM 921 C C . GLU A 1 112 ? -15.014 3.104 -5.279 1.00 96.56 112 GLU A C 1
ATOM 923 O O . GLU A 1 112 ? -14.742 3.353 -6.456 1.00 96.56 112 GLU A O 1
ATOM 928 N N . TYR A 1 113 ? -14.063 2.807 -4.389 1.00 95.12 113 TYR A N 1
ATOM 929 C CA . TYR A 1 113 ? -12.645 2.830 -4.747 1.00 95.12 113 TYR A CA 1
ATOM 930 C C . TYR A 1 113 ? -12.243 1.636 -5.625 1.00 95.12 113 TYR A C 1
ATOM 932 O O . TYR A 1 113 ? -11.525 1.808 -6.615 1.00 95.12 113 TYR A O 1
ATOM 940 N N . HIS A 1 114 ? -12.687 0.425 -5.271 1.00 94.19 114 HIS A N 1
ATOM 941 C CA . HIS A 1 114 ? -12.257 -0.818 -5.925 1.00 94.19 114 HIS A CA 1
ATOM 942 C C . HIS A 1 114 ? -13.277 -1.400 -6.907 1.00 94.19 114 HIS A C 1
ATOM 944 O O . HIS A 1 114 ? -12.930 -2.313 -7.654 1.00 94.19 114 HIS A O 1
ATOM 950 N N . GLY A 1 115 ? -14.527 -0.933 -6.904 1.00 95.00 115 GLY A N 1
ATO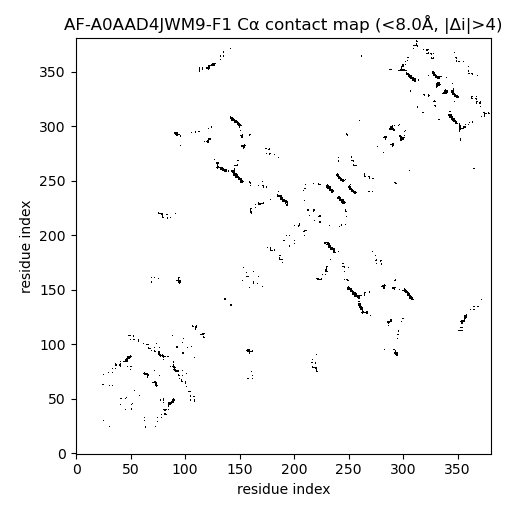M 951 C CA . GLY A 1 115 ? -15.631 -1.623 -7.579 1.00 95.00 115 GLY A CA 1
ATOM 952 C C . GLY A 1 115 ? -15.996 -2.957 -6.915 1.00 95.00 115 GLY A C 1
ATOM 953 O O . GLY A 1 115 ? -16.560 -3.831 -7.572 1.00 95.00 115 GLY A O 1
ATOM 954 N N . PHE A 1 116 ? -15.627 -3.147 -5.642 1.00 95.62 116 PHE A N 1
ATOM 955 C CA . PHE A 1 116 ? -15.750 -4.413 -4.921 1.00 95.62 116 PHE A CA 1
ATOM 956 C C . PHE A 1 116 ? -16.899 -4.358 -3.909 1.00 95.62 116 PHE A C 1
ATOM 958 O O . PHE A 1 116 ? -16.818 -3.676 -2.892 1.00 95.62 116 PHE A O 1
ATOM 965 N N . LYS A 1 117 ? -17.983 -5.075 -4.205 1.00 95.12 117 LYS A N 1
ATOM 966 C CA . LYS A 1 117 ? -19.229 -5.068 -3.431 1.00 95.12 117 LYS A CA 1
ATOM 967 C C . LYS A 1 117 ? -19.168 -6.044 -2.267 1.00 95.12 117 LYS A C 1
ATOM 969 O O . LYS A 1 117 ? -18.521 -7.084 -2.351 1.00 95.12 117 LYS A O 1
ATOM 974 N N . LYS A 1 118 ? -20.011 -5.815 -1.261 1.00 92.38 118 LYS A N 1
ATOM 975 C CA . LYS A 1 118 ? -20.196 -6.709 -0.103 1.00 92.38 118 LYS A CA 1
ATOM 976 C C . LYS A 1 118 ? -20.500 -8.174 -0.458 1.00 92.38 118 LYS A C 1
ATOM 978 O O . LYS A 1 118 ? -20.139 -9.084 0.279 1.00 92.38 118 LYS A O 1
ATOM 983 N N . VAL A 1 119 ? -21.174 -8.415 -1.585 1.00 93.81 119 VAL A N 1
ATOM 984 C CA . VAL A 1 119 ? -21.501 -9.773 -2.066 1.00 93.81 119 VAL A CA 1
ATOM 985 C C . VAL A 1 119 ? -20.324 -10.477 -2.743 1.00 93.81 119 VAL A C 1
ATOM 987 O O . VAL A 1 119 ? -20.364 -11.691 -2.939 1.00 93.81 119 VAL A O 1
ATOM 990 N N . ASN A 1 120 ? -19.289 -9.734 -3.138 1.00 94.75 120 ASN A N 1
ATOM 991 C CA . ASN A 1 120 ? -18.103 -10.311 -3.749 1.00 94.75 120 ASN A CA 1
ATOM 992 C C . ASN A 1 120 ? -17.250 -11.026 -2.695 1.00 94.75 120 ASN A C 1
ATOM 994 O O . ASN A 1 120 ? -17.439 -10.869 -1.493 1.00 94.75 120 ASN A O 1
ATOM 998 N N . LYS A 1 121 ? -16.297 -11.839 -3.141 1.00 96.19 121 LYS A N 1
ATOM 999 C CA . LYS A 1 121 ? -15.255 -12.413 -2.287 1.00 96.19 121 LYS A CA 1
ATOM 1000 C C . LYS A 1 121 ? -13.928 -12.246 -2.996 1.00 96.19 121 LYS A C 1
ATOM 1002 O O . LYS A 1 121 ? -13.858 -12.469 -4.205 1.00 96.19 121 LYS A O 1
ATOM 1007 N N . HIS A 1 122 ? -12.908 -11.806 -2.267 1.00 97.69 122 HIS A N 1
ATOM 1008 C CA . HIS A 1 122 ? -11.570 -11.745 -2.821 1.00 97.69 122 HIS A CA 1
ATOM 1009 C C . HIS A 1 122 ? -11.129 -13.183 -3.134 1.00 97.69 122 HIS A C 1
ATOM 1011 O O . HIS A 1 122 ? -11.358 -14.069 -2.305 1.00 97.69 122 HIS A O 1
ATOM 1017 N N . PRO A 1 123 ? -10.588 -13.457 -4.333 1.00 97.38 123 PRO A N 1
ATOM 1018 C CA . PRO A 1 123 ? -10.127 -14.799 -4.656 1.00 97.38 123 PRO A CA 1
ATOM 1019 C C . PRO A 1 123 ? -8.986 -15.216 -3.720 1.00 97.38 123 PRO A C 1
ATOM 1021 O O . PRO A 1 123 ? -8.302 -14.376 -3.136 1.00 97.38 123 PRO A O 1
ATOM 1024 N N . ALA A 1 124 ? -8.778 -16.525 -3.584 1.00 96.19 124 ALA A N 1
ATOM 1025 C CA . ALA A 1 124 ? -7.590 -17.034 -2.911 1.00 96.19 124 ALA A CA 1
ATOM 1026 C C . ALA A 1 124 ? -6.322 -16.570 -3.646 1.00 96.19 124 ALA A C 1
ATOM 1028 O O . ALA A 1 124 ? -6.348 -16.380 -4.867 1.00 96.19 124 ALA A O 1
ATOM 1029 N N . ALA A 1 125 ? -5.228 -16.419 -2.897 1.00 95.50 125 ALA A N 1
ATOM 1030 C CA . ALA A 1 125 ? -3.946 -16.011 -3.456 1.00 95.50 125 ALA A CA 1
ATOM 1031 C C . ALA A 1 125 ? -3.533 -16.950 -4.599 1.00 95.50 125 ALA A C 1
ATOM 1033 O O . ALA A 1 125 ? -3.577 -18.176 -4.468 1.00 95.50 125 ALA A O 1
ATOM 1034 N N . CYS A 1 126 ? -3.142 -16.363 -5.724 1.00 97.06 126 CYS A N 1
ATOM 1035 C CA . CYS A 1 126 ? -2.687 -17.095 -6.898 1.00 97.06 126 CYS A CA 1
ATOM 1036 C C . CYS A 1 126 ? -1.635 -16.247 -7.606 1.00 97.06 126 CYS A C 1
ATOM 1038 O O . CYS A 1 126 ? -1.961 -15.295 -8.319 1.00 97.06 126 CYS A O 1
ATOM 1040 N N . PHE A 1 127 ? -0.373 -16.594 -7.359 1.00 96.81 127 PHE A N 1
ATOM 1041 C CA . PHE A 1 127 ? 0.778 -15.873 -7.888 1.00 96.81 127 PHE A CA 1
ATOM 1042 C C . PHE A 1 127 ? 1.156 -16.299 -9.313 1.00 96.81 127 PHE A C 1
ATOM 1044 O O . PHE A 1 127 ? 1.662 -15.480 -10.069 1.00 96.81 127 PHE A O 1
ATOM 1051 N N . GLY A 1 128 ? 0.880 -17.545 -9.712 1.00 96.38 128 GLY A N 1
ATOM 1052 C CA . GLY A 1 128 ? 1.433 -18.094 -10.957 1.00 96.38 128 GLY A CA 1
ATOM 1053 C C . GLY A 1 128 ? 2.963 -18.091 -10.920 1.00 96.38 128 GLY A C 1
ATOM 1054 O O . GLY A 1 128 ? 3.537 -18.264 -9.844 1.00 96.38 128 GLY A O 1
ATOM 1055 N N . TYR A 1 129 ? 3.610 -17.882 -12.068 1.00 96.88 129 TYR A N 1
ATOM 1056 C CA . TYR A 1 129 ? 5.070 -17.853 -12.161 1.00 96.88 129 TYR A CA 1
ATOM 1057 C C . TYR A 1 129 ? 5.558 -16.574 -12.832 1.00 96.88 129 TYR A C 1
ATOM 1059 O O . TYR A 1 129 ? 4.988 -16.111 -13.819 1.00 96.88 129 TYR A O 1
ATOM 1067 N N . GLY A 1 130 ? 6.667 -16.014 -12.347 1.00 95.94 130 GLY A N 1
ATOM 1068 C CA . GLY A 1 130 ? 7.304 -14.874 -13.003 1.00 95.94 130 GLY A CA 1
ATOM 1069 C C . GLY A 1 130 ? 7.772 -15.197 -14.423 1.00 95.94 130 GLY A C 1
ATOM 1070 O O . GLY A 1 130 ? 7.766 -14.319 -15.281 1.00 95.94 130 GLY A O 1
ATOM 1071 N N . SER A 1 131 ? 8.101 -16.462 -14.708 1.00 96.44 131 SER A N 1
ATOM 1072 C CA . SER A 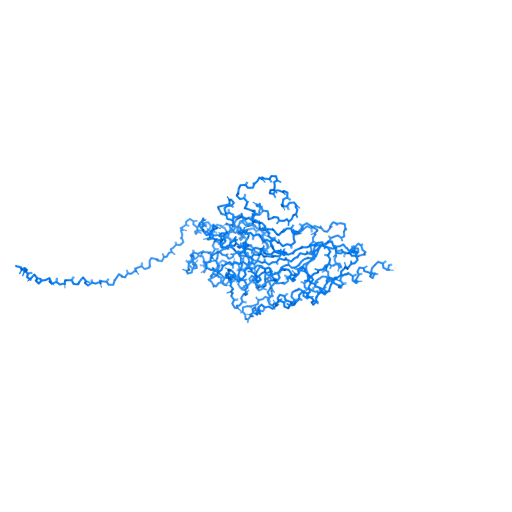1 131 ? 8.476 -16.933 -16.049 1.00 96.44 131 SER A CA 1
ATOM 1073 C C . SER A 1 131 ? 7.379 -16.772 -17.103 1.00 96.44 131 SER A C 1
ATOM 1075 O O . SER A 1 131 ? 7.688 -16.797 -18.292 1.00 96.44 131 SER A O 1
ATOM 1077 N N . ASP A 1 132 ? 6.124 -16.580 -16.688 1.00 97.56 132 ASP A N 1
ATOM 1078 C CA . ASP A 1 132 ? 4.997 -16.342 -17.595 1.00 97.56 132 ASP A CA 1
ATOM 1079 C C . ASP A 1 132 ? 5.041 -14.935 -18.223 1.00 97.56 132 ASP A C 1
ATOM 1081 O O . ASP A 1 132 ? 4.290 -14.646 -19.154 1.00 97.56 132 ASP A O 1
ATOM 1085 N N . PHE A 1 133 ? 5.939 -14.064 -17.744 1.00 97.88 133 PHE A N 1
ATOM 1086 C CA . PHE A 1 133 ? 6.072 -12.667 -18.160 1.00 97.88 133 PHE A CA 1
ATOM 1087 C C . PHE A 1 133 ? 7.493 -12.367 -18.687 1.00 97.88 133 PHE A C 1
ATOM 1089 O O . PHE A 1 133 ? 8.309 -11.798 -17.955 1.00 97.88 133 PHE A O 1
ATOM 1096 N N . PRO A 1 134 ? 7.815 -12.731 -19.947 1.00 97.50 134 PRO A N 1
ATOM 1097 C CA . PRO A 1 134 ? 9.117 -12.451 -20.567 1.00 97.50 134 PRO A CA 1
ATOM 1098 C C . PRO A 1 134 ? 9.477 -10.961 -20.575 1.00 97.50 134 PRO A C 1
ATOM 1100 O O . PRO A 1 134 ? 8.583 -10.126 -20.653 1.00 97.50 134 PRO A O 1
ATOM 1103 N N . ASP A 1 135 ? 10.766 -10.611 -20.570 1.00 97.94 135 ASP A N 1
ATOM 1104 C CA . ASP A 1 135 ? 11.213 -9.207 -20.563 1.00 97.94 135 ASP A CA 1
ATOM 1105 C C . ASP A 1 135 ? 10.548 -8.374 -21.680 1.00 97.94 135 ASP A C 1
ATOM 1107 O O . ASP A 1 135 ? 10.664 -8.689 -22.867 1.00 97.94 135 ASP A O 1
ATOM 1111 N N . LEU A 1 136 ? 9.827 -7.322 -21.272 1.00 96.12 136 LEU A N 1
ATOM 1112 C CA . LEU A 1 136 ? 9.045 -6.443 -22.149 1.00 96.12 136 LEU A CA 1
ATOM 1113 C C . LEU A 1 136 ? 9.920 -5.507 -22.985 1.00 96.12 136 LEU A C 1
ATOM 1115 O O . LEU A 1 136 ? 9.466 -5.002 -24.010 1.00 96.12 136 LEU A O 1
ATOM 1119 N N . ASP A 1 137 ? 11.143 -5.233 -22.532 1.00 96.88 137 ASP A N 1
ATOM 1120 C CA . ASP A 1 137 ? 12.056 -4.305 -23.197 1.00 96.88 137 ASP A CA 1
ATOM 1121 C C . ASP A 1 137 ? 13.523 -4.751 -23.036 1.00 96.88 137 ASP A C 1
ATOM 1123 O O . ASP A 1 137 ? 14.310 -4.080 -22.354 1.00 96.88 137 ASP A O 1
ATOM 1127 N N . PRO A 1 138 ? 13.927 -5.867 -23.682 1.00 95.69 138 PRO A N 1
ATOM 1128 C CA . PRO A 1 138 ? 15.283 -6.410 -23.550 1.00 95.69 138 PRO A CA 1
ATOM 1129 C C . PRO A 1 138 ? 16.374 -5.439 -24.025 1.00 95.69 138 PRO A C 1
ATOM 1131 O O . PRO A 1 138 ? 17.491 -5.436 -23.506 1.00 95.69 138 PRO A O 1
ATOM 1134 N N . GLU A 1 139 ? 16.046 -4.588 -25.003 1.00 95.31 139 GLU A N 1
ATOM 1135 C CA . GLU A 1 139 ? 16.939 -3.562 -25.558 1.00 95.31 139 GLU A CA 1
ATOM 1136 C C . GLU A 1 139 ? 16.999 -2.286 -24.698 1.00 95.31 139 GLU A C 1
ATOM 1138 O O . GLU A 1 139 ? 17.826 -1.412 -24.963 1.00 95.31 139 GLU A O 1
ATOM 1143 N N . ARG A 1 140 ? 16.163 -2.179 -23.653 1.00 94.69 140 ARG A N 1
ATOM 1144 C CA . ARG A 1 140 ? 16.091 -1.045 -22.711 1.00 94.69 140 ARG A CA 1
ATOM 1145 C C . ARG A 1 140 ? 15.836 0.300 -23.392 1.00 94.69 140 ARG A C 1
ATOM 1147 O O . ARG A 1 140 ? 16.457 1.313 -23.054 1.00 94.69 140 ARG A O 1
ATOM 1154 N N . ARG A 1 141 ? 14.936 0.310 -24.373 1.00 95.25 141 ARG A N 1
ATOM 1155 C CA . ARG A 1 141 ? 14.594 1.494 -25.171 1.00 95.25 141 ARG A CA 1
ATOM 1156 C C . ARG A 1 141 ? 13.536 2.371 -24.514 1.00 95.25 141 ARG A C 1
ATOM 1158 O O . ARG A 1 141 ? 13.561 3.588 -24.694 1.00 95.25 141 ARG A O 1
ATOM 1165 N N . PHE A 1 142 ? 12.630 1.771 -23.753 1.00 96.25 142 PHE A N 1
ATOM 1166 C CA . PHE A 1 142 ? 11.434 2.418 -23.224 1.00 96.25 142 PHE A CA 1
ATOM 1167 C C . PHE A 1 142 ? 11.394 2.367 -21.697 1.00 96.25 142 PHE A C 1
ATOM 1169 O O . PHE A 1 142 ? 11.183 3.397 -21.052 1.00 96.25 142 PHE A O 1
ATOM 1176 N N . ILE A 1 143 ? 11.607 1.198 -21.091 1.00 97.44 143 ILE A N 1
ATOM 1177 C CA . ILE A 1 143 ? 11.441 0.990 -19.651 1.00 97.44 143 ILE A CA 1
ATOM 1178 C C . ILE A 1 143 ? 12.740 1.320 -18.908 1.00 97.44 143 ILE A C 1
ATOM 1180 O O . ILE A 1 143 ? 13.793 0.722 -19.117 1.00 97.44 143 ILE A O 1
ATOM 1184 N N . ILE A 1 144 ? 12.646 2.262 -17.971 1.00 96.12 144 ILE A N 1
ATOM 1185 C CA . ILE A 1 144 ? 13.748 2.701 -17.110 1.00 96.12 144 ILE A CA 1
ATOM 1186 C C . ILE A 1 144 ? 13.890 1.751 -15.918 1.00 96.12 144 ILE A C 1
ATOM 1188 O O . ILE A 1 144 ? 14.992 1.298 -15.594 1.00 96.12 144 ILE A O 1
ATOM 1192 N N . SER A 1 145 ? 12.781 1.457 -15.239 1.00 96.31 145 SER A N 1
ATOM 1193 C CA . SER A 1 145 ? 12.773 0.572 -14.078 1.00 96.31 145 SER A CA 1
ATOM 1194 C C . SER A 1 145 ? 11.413 -0.056 -13.831 1.00 96.31 145 SER A C 1
ATOM 1196 O O . SER A 1 145 ? 10.371 0.516 -14.152 1.00 96.31 145 SER A O 1
ATOM 1198 N N . THR A 1 146 ? 11.449 -1.218 -13.188 1.00 98.12 146 THR A N 1
ATOM 1199 C CA . THR A 1 146 ? 10.269 -1.977 -12.789 1.00 98.12 146 THR A CA 1
ATOM 1200 C C . THR A 1 146 ? 10.280 -2.171 -11.279 1.00 98.12 146 THR A C 1
ATOM 1202 O O . THR A 1 146 ? 11.317 -2.449 -10.672 1.00 98.12 146 THR A O 1
ATOM 1205 N N . ARG A 1 147 ? 9.121 -1.988 -10.644 1.00 98.06 147 ARG A N 1
ATOM 1206 C CA . ARG A 1 147 ? 8.958 -2.070 -9.190 1.00 98.06 147 ARG A CA 1
ATOM 1207 C C . ARG A 1 147 ? 7.611 -2.678 -8.839 1.00 98.06 147 ARG A C 1
ATOM 1209 O O . ARG A 1 147 ? 6.576 -2.146 -9.224 1.00 98.06 147 ARG A O 1
ATOM 1216 N N . ILE A 1 148 ? 7.620 -3.724 -8.023 1.00 98.38 148 ILE A N 1
ATOM 1217 C CA . ILE A 1 148 ? 6.421 -4.345 -7.458 1.00 98.38 148 ILE A CA 1
ATOM 1218 C C . ILE A 1 148 ? 6.492 -4.231 -5.942 1.00 98.38 148 ILE A C 1
ATOM 1220 O O . ILE A 1 148 ? 7.517 -4.534 -5.333 1.00 98.38 148 ILE A O 1
ATOM 1224 N N . ARG A 1 149 ? 5.403 -3.777 -5.321 1.00 97.38 149 ARG A N 1
ATOM 1225 C CA . ARG A 1 149 ? 5.245 -3.803 -3.865 1.00 97.38 149 ARG A CA 1
ATOM 1226 C C . ARG A 1 149 ? 3.944 -4.459 -3.447 1.00 97.38 149 ARG A C 1
ATOM 1228 O O . ARG A 1 149 ? 2.953 -4.318 -4.155 1.00 97.38 149 ARG A O 1
ATOM 1235 N N . CYS A 1 150 ? 3.939 -5.069 -2.272 1.00 97.56 150 CYS A N 1
ATOM 1236 C CA . CYS A 1 150 ? 2.727 -5.447 -1.556 1.00 97.56 150 CYS A CA 1
ATOM 1237 C C . CYS A 1 150 ? 2.833 -5.026 -0.084 1.00 97.56 150 CYS A C 1
ATOM 1239 O O . CYS A 1 150 ? 3.932 -4.831 0.442 1.00 97.56 150 CYS A O 1
ATOM 1241 N N . ALA A 1 151 ? 1.685 -4.840 0.553 1.00 98.00 151 ALA A N 1
ATOM 1242 C CA . ALA A 1 151 ? 1.564 -4.572 1.977 1.00 98.00 151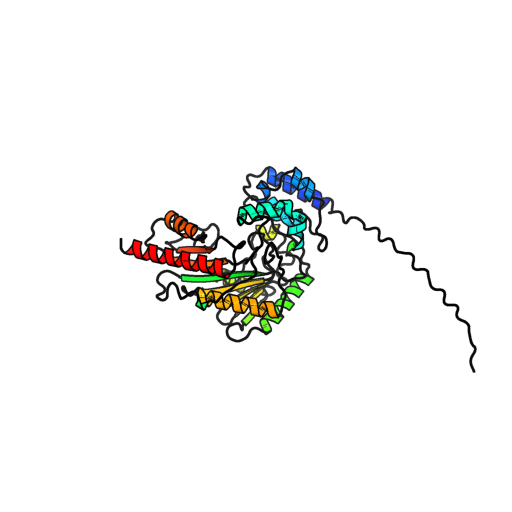 ALA A CA 1
ATOM 1243 C C . ALA A 1 151 ? 1.049 -5.820 2.696 1.00 98.00 151 ALA A C 1
ATOM 1245 O O . ALA A 1 151 ? 0.192 -6.550 2.178 1.00 98.00 151 ALA A O 1
ATOM 1246 N N . ARG A 1 152 ? 1.587 -6.079 3.884 1.00 98.38 152 ARG A N 1
ATOM 1247 C CA . ARG A 1 152 ? 1.089 -7.118 4.778 1.00 98.38 152 ARG A CA 1
ATOM 1248 C C . ARG A 1 152 ? 1.084 -6.602 6.207 1.00 98.38 152 ARG A C 1
ATOM 1250 O O . ARG A 1 152 ? 2.045 -5.982 6.666 1.00 98.38 152 ARG A O 1
ATOM 1257 N N . SER A 1 153 ? 0.038 -6.971 6.926 1.00 98.56 153 SER A N 1
ATOM 1258 C CA . SER A 1 153 ? -0.041 -6.817 8.372 1.00 98.56 153 SER A CA 1
ATOM 1259 C C . SER A 1 153 ? 0.074 -8.173 9.046 1.00 98.56 153 SER A C 1
ATOM 1261 O O . SER A 1 153 ? -0.403 -9.177 8.524 1.00 98.56 153 SER A O 1
ATOM 1263 N N . LEU A 1 154 ? 0.744 -8.217 10.192 1.00 98.38 154 LEU A N 1
ATOM 1264 C CA . LEU A 1 154 ? 0.920 -9.436 10.985 1.00 98.38 154 LEU A CA 1
ATOM 1265 C C . LEU A 1 154 ? -0.360 -9.767 11.766 1.00 98.38 154 LEU A C 1
ATOM 1267 O O . LEU A 1 154 ? -0.979 -8.883 12.355 1.00 98.38 154 LEU A O 1
ATOM 1271 N N . GLU A 1 155 ? -0.729 -11.047 11.793 1.00 97.56 155 GLU A N 1
ATOM 1272 C CA . GLU A 1 155 ? -1.836 -11.555 12.607 1.00 97.56 155 GLU A CA 1
ATOM 1273 C C . GLU A 1 155 ? -1.548 -11.354 14.107 1.00 97.56 155 GLU A C 1
ATOM 1275 O O . GLU A 1 155 ? -0.420 -11.531 14.566 1.00 97.56 155 GLU A O 1
ATOM 1280 N N . GLY A 1 156 ? -2.577 -10.988 14.877 1.00 97.12 156 GLY A N 1
ATOM 1281 C CA . GLY A 1 156 ? -2.483 -10.768 16.325 1.00 97.12 156 GLY A CA 1
ATOM 1282 C C . GLY A 1 156 ? -2.158 -9.330 16.740 1.00 97.12 156 GLY A C 1
ATOM 1283 O O . GLY A 1 156 ? -2.335 -8.990 17.909 1.00 97.12 156 GLY A O 1
ATOM 1284 N N . PHE A 1 157 ? -1.776 -8.465 15.801 1.00 98.38 157 PHE A N 1
ATOM 1285 C CA . PHE A 1 157 ? -1.526 -7.044 16.048 1.00 98.38 157 PHE A CA 1
ATOM 1286 C C . PHE A 1 157 ? -2.644 -6.174 15.450 1.00 98.38 157 PHE A C 1
ATOM 1288 O O . PHE A 1 157 ? -3.153 -6.501 14.371 1.00 98.38 157 PHE A O 1
ATOM 1295 N N . PRO A 1 158 ? -3.028 -5.063 16.106 1.00 98.56 158 PRO A N 1
ATOM 1296 C CA . PRO A 1 158 ? -3.866 -4.057 15.469 1.00 98.56 158 PRO A CA 1
ATOM 1297 C C . PRO A 1 158 ? -3.033 -3.220 14.489 1.00 98.56 158 PRO A C 1
ATOM 1299 O O . PRO A 1 158 ? -1.844 -3.474 14.330 1.00 98.56 158 PRO A O 1
ATOM 1302 N N . PHE A 1 159 ? -3.625 -2.210 13.849 1.00 98.75 159 PHE A N 1
ATOM 1303 C CA . PHE A 1 159 ? -2.866 -1.295 12.996 1.00 98.75 159 PHE A CA 1
ATOM 1304 C C . PHE A 1 159 ? -2.296 -0.119 13.799 1.00 98.75 159 PHE A C 1
ATOM 1306 O O . PHE A 1 159 ? -2.539 0.019 15.001 1.00 98.75 159 PHE A O 1
ATOM 1313 N N . ASN A 1 160 ? -1.524 0.746 13.132 1.00 98.38 160 ASN A N 1
ATOM 1314 C CA . ASN A 1 160 ? -0.705 1.768 13.786 1.00 98.38 160 ASN A CA 1
ATOM 1315 C C . ASN A 1 160 ? -1.385 2.629 14.872 1.00 98.38 160 ASN A C 1
ATOM 1317 O O . ASN A 1 160 ? -0.723 2.854 15.891 1.00 98.38 160 ASN A O 1
ATOM 1321 N N . PRO A 1 161 ? -2.650 3.092 14.730 1.00 97.75 161 PRO A N 1
ATOM 1322 C CA . PRO A 1 161 ? -3.285 3.928 15.748 1.00 97.75 161 PRO A CA 1
ATOM 1323 C C . PRO A 1 161 ? -3.400 3.222 17.093 1.00 97.75 161 PRO A C 1
ATOM 1325 O O . PRO A 1 161 ? -3.413 3.888 18.120 1.00 97.75 161 PRO A O 1
ATOM 1328 N N . MET A 1 162 ? -3.450 1.889 17.092 1.00 98.12 162 MET A N 1
ATOM 1329 C CA . MET A 1 162 ? -3.659 1.062 18.278 1.00 98.12 162 MET A CA 1
ATOM 1330 C C . MET A 1 162 ? -2.415 0.268 18.688 1.00 98.12 162 MET A C 1
ATOM 1332 O O . MET A 1 162 ? -2.438 -0.393 19.726 1.00 98.12 162 MET A O 1
ATOM 1336 N N . LEU A 1 163 ? -1.324 0.339 17.918 1.00 98.38 163 LEU A N 1
ATOM 1337 C CA . LEU A 1 163 ? -0.051 -0.263 18.309 1.00 98.38 163 LEU A CA 1
ATOM 1338 C C . LEU A 1 163 ? 0.504 0.433 19.554 1.00 98.38 163 LEU A C 1
ATOM 1340 O O . LEU A 1 163 ? 0.637 1.658 19.616 1.00 98.38 163 LEU A O 1
ATOM 1344 N N . THR A 1 164 ? 0.883 -0.363 20.547 1.00 98.00 164 THR A N 1
ATOM 1345 C CA . THR A 1 164 ? 1.610 0.103 21.726 1.00 98.00 164 THR A CA 1
ATOM 1346 C C . THR A 1 164 ? 3.110 0.203 21.446 1.00 98.00 164 THR A C 1
ATOM 1348 O O . THR A 1 164 ? 3.635 -0.342 20.474 1.00 98.00 164 THR A O 1
ATOM 1351 N N . HIS A 1 165 ? 3.843 0.855 22.351 1.00 96.62 165 HIS A N 1
ATOM 1352 C CA . HIS A 1 165 ? 5.308 0.886 22.313 1.00 96.62 165 HIS A CA 1
ATOM 1353 C C . HIS A 1 165 ? 5.921 -0.530 22.255 1.00 96.62 165 HIS A C 1
ATOM 1355 O O . HIS A 1 165 ? 6.906 -0.760 21.554 1.00 96.62 165 HIS A O 1
ATOM 1361 N N . CYS A 1 166 ? 5.343 -1.495 22.979 1.00 97.69 166 CYS A N 1
ATOM 1362 C CA . CYS A 1 166 ? 5.808 -2.882 22.964 1.00 97.69 166 CYS A CA 1
ATOM 1363 C C . CYS A 1 166 ? 5.524 -3.567 21.623 1.00 97.69 166 CYS A C 1
ATOM 1365 O O . CYS A 1 166 ? 6.388 -4.295 21.135 1.00 97.69 166 CYS A O 1
ATOM 1367 N N . ASP A 1 167 ? 4.371 -3.302 21.007 1.00 98.25 167 ASP A N 1
ATOM 1368 C CA . ASP A 1 167 ? 3.986 -3.936 19.744 1.00 98.25 167 ASP A CA 1
ATOM 1369 C C . ASP A 1 167 ? 4.945 -3.567 18.610 1.00 98.25 167 ASP A C 1
ATOM 1371 O O . ASP A 1 167 ? 5.423 -4.453 17.903 1.00 98.25 167 ASP A O 1
ATOM 1375 N N . TYR A 1 168 ? 5.337 -2.291 18.494 1.00 98.44 168 TYR A N 1
ATOM 1376 C CA . TYR A 1 168 ? 6.337 -1.860 17.505 1.00 98.44 168 TYR A CA 1
ATOM 1377 C C . TYR A 1 168 ? 7.654 -2.643 17.629 1.00 98.44 168 TYR A C 1
ATOM 1379 O O . TYR A 1 168 ? 8.217 -3.093 16.626 1.00 98.44 168 TYR A O 1
ATOM 1387 N N . ALA A 1 169 ? 8.138 -2.844 18.858 1.00 97.19 169 ALA A N 1
ATOM 1388 C CA . ALA A 1 169 ? 9.356 -3.607 19.120 1.00 97.19 169 ALA A CA 1
ATOM 1389 C C . ALA A 1 169 ? 9.177 -5.116 18.858 1.00 97.19 169 ALA A C 1
ATOM 1391 O O . ALA A 1 169 ? 10.096 -5.776 18.360 1.00 97.19 169 ALA A O 1
ATOM 1392 N N . GLN A 1 170 ? 8.003 -5.674 19.163 1.00 97.88 170 GLN A N 1
ATOM 1393 C CA . GLN A 1 170 ? 7.683 -7.082 18.913 1.00 97.88 170 GLN A CA 1
ATOM 1394 C C . GLN A 1 170 ? 7.556 -7.388 17.418 1.00 97.88 170 GLN A C 1
ATOM 1396 O O . GLN A 1 170 ? 8.129 -8.380 16.958 1.00 97.88 170 GLN A O 1
ATOM 1401 N N . ILE A 1 171 ? 6.883 -6.526 16.651 1.00 98.25 171 ILE A N 1
ATOM 1402 C CA . ILE A 1 171 ? 6.796 -6.632 15.189 1.00 98.25 171 ILE A CA 1
ATOM 1403 C C . ILE A 1 171 ? 8.200 -6.562 14.593 1.00 98.25 171 ILE A C 1
ATOM 1405 O O . ILE A 1 171 ? 8.591 -7.466 13.857 1.00 98.25 171 ILE A O 1
ATOM 1409 N N . GLN A 1 172 ? 9.002 -5.561 14.980 1.00 97.88 172 GLN A N 1
ATOM 1410 C CA . GLN A 1 172 ? 10.390 -5.446 14.527 1.00 97.88 172 GLN A CA 1
ATOM 1411 C C . GLN A 1 172 ? 11.181 -6.727 14.815 1.00 97.88 172 GLN A C 1
ATOM 1413 O O . GLN A 1 172 ? 11.850 -7.254 13.932 1.00 97.88 172 GLN A O 1
ATOM 1418 N N . THR A 1 173 ? 11.099 -7.247 16.041 1.00 96.94 173 THR A N 1
ATOM 1419 C CA . THR A 1 173 ? 11.826 -8.459 16.442 1.00 96.94 173 THR A CA 1
ATOM 1420 C C . THR A 1 173 ? 11.395 -9.672 15.618 1.00 96.94 173 THR A C 1
ATOM 1422 O O . THR A 1 173 ? 12.244 -10.437 15.164 1.00 96.94 173 THR A O 1
ATOM 1425 N N . THR A 1 174 ? 10.090 -9.846 15.407 1.00 96.88 174 THR A N 1
ATOM 1426 C CA . THR A 1 174 ? 9.523 -10.956 14.626 1.00 96.88 174 THR A CA 1
ATOM 1427 C C . THR A 1 174 ? 10.000 -10.904 13.180 1.00 96.88 174 THR A C 1
ATOM 1429 O O . THR A 1 174 ? 10.495 -11.894 12.646 1.00 96.88 174 THR A O 1
ATOM 1432 N N . VAL A 1 175 ? 9.925 -9.724 12.570 1.00 97.31 175 VAL A N 1
ATOM 1433 C CA . VAL A 1 175 ? 10.317 -9.512 11.179 1.00 97.31 175 VAL A CA 1
ATOM 1434 C C . VAL A 1 175 ? 11.839 -9.653 11.001 1.00 97.31 175 VAL A C 1
ATOM 1436 O O . VAL A 1 175 ? 12.282 -10.281 10.044 1.00 97.31 175 VAL A O 1
ATOM 1439 N N . CYS A 1 176 ? 12.654 -9.180 11.952 1.00 97.19 176 CYS A N 1
ATOM 1440 C CA . CYS A 1 176 ? 14.107 -9.388 11.927 1.00 97.19 176 CYS A CA 1
ATOM 1441 C C . CYS A 1 176 ? 14.502 -10.870 11.990 1.00 97.19 176 CYS A C 1
ATOM 1443 O O . CYS A 1 176 ? 15.397 -11.279 11.257 1.00 97.19 176 CYS A O 1
ATOM 1445 N N . ARG A 1 177 ? 13.815 -11.692 12.797 1.00 96.12 177 ARG A N 1
ATOM 1446 C CA . ARG A 1 177 ? 14.066 -13.146 12.819 1.00 96.12 177 ARG A CA 1
ATOM 1447 C C . ARG A 1 177 ? 13.798 -13.786 11.460 1.00 96.12 177 ARG A C 1
ATOM 1449 O O . ARG A 1 177 ? 14.556 -14.657 11.047 1.00 96.12 177 ARG A O 1
ATOM 1456 N N . ALA A 1 178 ? 12.758 -13.335 10.758 1.00 96.69 178 ALA A N 1
ATOM 1457 C CA . ALA A 1 178 ? 12.478 -13.803 9.406 1.00 96.69 178 ALA A CA 1
ATOM 1458 C C . ALA A 1 178 ? 13.575 -13.374 8.417 1.00 96.69 178 ALA A C 1
ATOM 1460 O O . ALA A 1 178 ? 13.978 -14.157 7.560 1.00 96.69 178 ALA A O 1
ATOM 1461 N N . PHE A 1 179 ? 14.125 -12.165 8.567 1.00 97.62 179 PHE A N 1
ATOM 1462 C CA . PHE A 1 179 ? 15.249 -11.702 7.749 1.00 97.62 179 PHE A CA 1
ATOM 1463 C C . PHE A 1 179 ? 16.519 -12.537 7.932 1.00 97.62 179 PHE A C 1
ATOM 1465 O O . PHE A 1 179 ? 17.212 -12.786 6.947 1.00 97.62 179 PHE A O 1
ATOM 1472 N N . ASP A 1 180 ? 16.797 -13.024 9.143 1.00 95.56 180 ASP A N 1
ATOM 1473 C CA . ASP A 1 180 ? 17.955 -13.888 9.418 1.00 95.56 180 ASP A CA 1
ATOM 1474 C C . ASP A 1 180 ? 17.870 -15.251 8.702 1.00 95.56 180 ASP A C 1
ATOM 1476 O O . ASP A 1 180 ? 18.881 -15.937 8.534 1.00 95.56 180 ASP A O 1
ATOM 1480 N N . ARG A 1 181 ? 16.671 -15.652 8.260 1.00 95.06 181 ARG A N 1
ATOM 1481 C CA . ARG A 1 181 ? 16.433 -16.879 7.483 1.00 95.06 181 ARG A CA 1
ATOM 1482 C C . ARG A 1 181 ? 16.569 -16.678 5.977 1.00 95.06 181 ARG A C 1
ATOM 1484 O O . ARG A 1 181 ? 16.686 -17.663 5.248 1.00 95.06 181 ARG A O 1
ATOM 1491 N N . LEU A 1 182 ? 16.589 -15.432 5.501 1.00 95.25 182 LEU A N 1
ATOM 1492 C CA . LEU A 1 182 ? 16.738 -15.130 4.081 1.00 95.25 182 LEU A CA 1
ATOM 1493 C C . LEU A 1 182 ? 18.158 -15.461 3.602 1.00 95.25 182 LEU A C 1
ATOM 1495 O O . LEU A 1 182 ? 19.156 -14.926 4.092 1.00 95.25 182 LEU A O 1
ATOM 1499 N N . CYS A 1 183 ? 18.250 -16.327 2.596 1.00 94.06 183 CYS A N 1
ATOM 1500 C CA . CYS A 1 183 ? 19.508 -16.819 2.043 1.00 94.06 183 CYS A CA 1
ATOM 1501 C C . CYS A 1 183 ? 19.665 -16.456 0.555 1.00 94.06 183 CYS A C 1
ATOM 1503 O O . CYS A 1 183 ? 18.804 -15.813 -0.049 1.00 94.06 183 CYS A O 1
ATOM 1505 N N . GLY A 1 184 ? 20.808 -16.814 -0.039 1.00 95.12 184 GLY A N 1
ATOM 1506 C CA . GLY A 1 184 ? 21.075 -16.566 -1.459 1.00 95.12 184 GLY A CA 1
ATOM 1507 C C . GLY A 1 184 ? 20.973 -15.083 -1.828 1.00 95.12 184 GLY A C 1
ATOM 1508 O O . GLY A 1 184 ? 21.589 -14.233 -1.180 1.00 95.12 184 GLY A O 1
ATOM 1509 N N . ASP A 1 185 ? 20.187 -14.777 -2.860 1.00 94.12 185 ASP A N 1
ATOM 1510 C CA . ASP A 1 185 ? 19.979 -13.411 -3.357 1.00 94.12 185 ASP A CA 1
ATOM 1511 C C . ASP A 1 185 ? 19.067 -12.551 -2.468 1.00 94.12 185 ASP A C 1
ATOM 1513 O O . ASP A 1 185 ? 19.030 -11.327 -2.624 1.00 94.12 185 ASP A O 1
ATOM 1517 N N . PHE A 1 186 ? 18.388 -13.161 -1.493 1.00 96.75 186 PHE A N 1
ATOM 1518 C CA . PHE A 1 186 ? 17.572 -12.466 -0.496 1.00 96.75 186 PHE A CA 1
ATOM 1519 C C . PHE A 1 186 ? 18.356 -12.081 0.758 1.00 96.75 186 PHE A C 1
ATOM 1521 O O . PHE A 1 186 ? 17.886 -11.256 1.538 1.00 96.75 186 PHE A O 1
ATOM 1528 N N . SER A 1 187 ? 19.564 -12.624 0.936 1.00 96.94 187 SER A N 1
ATOM 1529 C CA . SER A 1 187 ? 20.425 -12.282 2.066 1.00 96.94 187 SER A CA 1
ATOM 1530 C C . SER A 1 187 ? 20.748 -10.783 2.083 1.00 96.94 187 SER A C 1
ATOM 1532 O O . SER A 1 187 ? 21.128 -10.179 1.068 1.00 96.94 187 SER A O 1
ATOM 1534 N N . GLY A 1 188 ? 20.580 -10.165 3.250 1.00 97.00 188 GLY A N 1
ATOM 1535 C CA . GLY A 1 188 ? 20.578 -8.716 3.388 1.00 97.00 188 GLY A CA 1
ATOM 1536 C C . GLY A 1 188 ? 20.873 -8.239 4.796 1.00 97.00 188 GLY A C 1
ATOM 1537 O O . GLY A 1 188 ? 21.301 -9.000 5.660 1.00 97.00 188 GLY A O 1
ATOM 1538 N N . LYS A 1 189 ? 20.672 -6.940 5.013 1.00 97.56 189 LYS A N 1
ATOM 1539 C CA . LYS A 1 189 ? 20.833 -6.309 6.323 1.00 97.56 189 LYS A CA 1
ATOM 1540 C C . LYS A 1 189 ? 19.604 -5.486 6.664 1.00 97.56 189 LYS A C 1
ATOM 1542 O O . LYS A 1 189 ? 19.025 -4.837 5.792 1.00 97.56 189 LYS A O 1
ATOM 1547 N N . TYR A 1 190 ? 19.251 -5.497 7.943 1.00 98.19 190 TYR A N 1
ATOM 1548 C CA . TYR A 1 190 ? 18.248 -4.611 8.510 1.00 98.19 190 TYR A CA 1
ATOM 1549 C C . TYR A 1 190 ? 18.899 -3.327 9.038 1.00 98.19 190 TYR A C 1
ATOM 1551 O O . TYR A 1 190 ? 19.903 -3.364 9.750 1.00 98.19 190 TYR A O 1
ATOM 1559 N N . PHE A 1 191 ? 18.310 -2.192 8.685 1.00 97.69 191 PHE A N 1
ATOM 1560 C CA . PHE A 1 191 ? 18.736 -0.847 9.041 1.00 97.69 191 PHE A CA 1
ATOM 1561 C C . PHE A 1 191 ? 17.612 -0.183 9.851 1.00 97.69 191 PHE A C 1
ATOM 1563 O O . PHE A 1 191 ? 16.655 0.322 9.252 1.00 97.69 191 PHE A O 1
ATOM 1570 N N . PRO A 1 192 ? 17.677 -0.189 11.196 1.00 97.62 192 PRO A N 1
ATOM 1571 C CA . PRO A 1 192 ? 16.712 0.5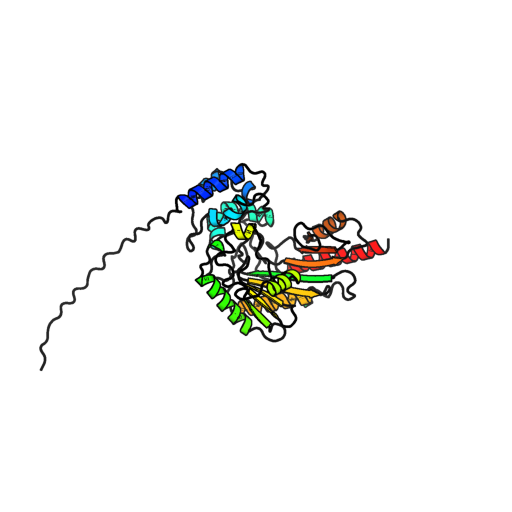44 12.008 1.00 97.62 192 PRO A CA 1
ATOM 1572 C C . PRO A 1 192 ? 16.825 2.048 11.734 1.00 97.62 192 PRO A C 1
ATOM 1574 O O . PRO A 1 192 ? 17.927 2.567 11.559 1.00 97.62 192 PRO A O 1
ATOM 1577 N N . ILE A 1 193 ? 15.693 2.758 11.734 1.00 96.88 193 ILE A N 1
ATOM 1578 C CA . ILE A 1 193 ? 15.694 4.230 11.682 1.00 96.88 193 ILE A CA 1
ATOM 1579 C C . ILE A 1 193 ? 16.201 4.798 13.012 1.00 96.88 193 ILE A C 1
ATOM 1581 O O . ILE A 1 193 ? 16.905 5.806 13.028 1.00 96.88 193 ILE A O 1
ATOM 1585 N N . CYS A 1 194 ? 15.904 4.130 14.130 1.00 95.25 194 CYS A N 1
ATOM 1586 C CA . CYS A 1 194 ? 16.459 4.493 15.430 1.00 95.25 194 CYS A CA 1
ATOM 1587 C C . CYS A 1 194 ? 17.999 4.466 15.387 1.00 95.25 194 CYS A C 1
ATOM 1589 O O . CYS A 1 194 ? 18.605 3.432 15.107 1.00 95.25 194 CYS A O 1
ATOM 1591 N N . GLY A 1 195 ? 18.627 5.619 15.635 1.00 93.69 195 GLY A N 1
ATOM 1592 C CA . GLY A 1 195 ? 20.082 5.797 15.555 1.00 93.69 195 GLY A CA 1
ATOM 1593 C C . GLY A 1 195 ? 20.640 6.034 14.142 1.00 93.69 195 GLY A C 1
ATOM 1594 O O . GLY A 1 195 ? 21.848 6.230 13.992 1.00 93.69 195 GLY A O 1
ATOM 1595 N N . MET A 1 196 ? 19.803 6.057 13.099 1.00 96.31 196 MET A N 1
ATOM 1596 C CA . MET A 1 196 ? 20.228 6.404 11.742 1.00 96.31 196 MET A CA 1
ATOM 1597 C C . MET A 1 196 ? 20.490 7.911 11.634 1.00 96.31 196 MET A C 1
ATOM 1599 O O . MET A 1 196 ? 19.649 8.730 11.985 1.00 96.31 196 MET A O 1
ATOM 1603 N N . LYS A 1 197 ? 21.655 8.298 11.100 1.00 96.31 197 LYS A N 1
ATOM 1604 C CA . LYS A 1 197 ? 21.973 9.713 10.845 1.00 96.31 197 LYS A CA 1
ATOM 1605 C C . LYS A 1 197 ? 21.057 10.281 9.757 1.00 96.31 197 LYS A C 1
ATOM 1607 O O . LYS A 1 197 ? 20.924 9.656 8.704 1.00 96.31 197 LYS A O 1
ATOM 1612 N N . ASP A 1 198 ? 20.569 11.510 9.925 1.00 94.56 198 ASP A N 1
ATOM 1613 C CA . ASP A 1 198 ? 19.665 12.157 8.956 1.00 94.56 198 ASP A CA 1
ATOM 1614 C C . ASP A 1 198 ? 20.231 12.217 7.538 1.00 94.56 198 ASP A C 1
ATOM 1616 O O . ASP A 1 198 ? 19.525 11.948 6.574 1.00 94.56 198 ASP A O 1
ATOM 1620 N N . LYS A 1 199 ? 21.538 12.468 7.380 1.00 96.00 199 LYS A N 1
ATOM 1621 C CA . LYS A 1 199 ? 22.186 12.451 6.057 1.00 96.00 199 LYS A CA 1
ATOM 1622 C C . LYS A 1 199 ? 22.042 11.095 5.350 1.00 96.00 199 LYS A C 1
ATOM 1624 O O . LYS A 1 199 ? 21.914 11.052 4.130 1.00 96.00 199 LYS A O 1
ATOM 1629 N N . VAL A 1 200 ? 22.088 9.995 6.104 1.00 95.88 200 VAL A N 1
ATOM 1630 C CA . VAL A 1 200 ? 21.901 8.638 5.569 1.00 95.88 200 VAL A CA 1
ATOM 1631 C C . VAL A 1 200 ? 20.426 8.399 5.267 1.00 95.88 200 VAL A C 1
ATOM 1633 O O . VAL A 1 200 ? 20.118 7.975 4.157 1.00 95.88 200 VAL A O 1
ATOM 1636 N N . LYS A 1 201 ? 19.531 8.740 6.204 1.00 95.38 201 LYS A N 1
ATOM 1637 C CA . LYS A 1 201 ? 18.073 8.647 6.027 1.00 95.38 201 LYS A CA 1
ATOM 1638 C C . LYS A 1 201 ? 17.625 9.380 4.761 1.00 95.38 201 LYS A C 1
ATOM 1640 O O . LYS A 1 201 ? 17.065 8.766 3.860 1.00 95.38 201 LYS A O 1
ATOM 1645 N N . ASN A 1 202 ? 17.987 10.655 4.638 1.00 94.38 202 ASN A N 1
ATOM 1646 C CA . ASN A 1 202 ? 17.633 11.505 3.502 1.00 94.38 202 ASN A CA 1
ATOM 1647 C C . ASN A 1 202 ? 18.188 10.951 2.188 1.00 94.38 202 ASN A C 1
ATOM 1649 O O . ASN A 1 202 ? 17.494 10.969 1.179 1.00 94.38 202 ASN A O 1
ATOM 1653 N N . LYS A 1 203 ? 19.408 10.396 2.191 1.00 95.19 203 LYS A N 1
ATOM 1654 C CA . LYS A 1 203 ? 19.956 9.733 1.003 1.00 95.19 203 LYS A CA 1
ATOM 1655 C C . LYS A 1 203 ? 19.138 8.501 0.608 1.00 95.19 203 LYS A C 1
ATOM 1657 O O . LYS A 1 203 ? 18.823 8.352 -0.565 1.00 95.19 203 LYS A O 1
ATOM 1662 N N . LEU A 1 204 ? 18.764 7.645 1.561 1.00 95.50 204 LEU A N 1
ATOM 1663 C CA . LEU A 1 204 ? 17.944 6.460 1.282 1.00 95.50 204 LEU A CA 1
ATOM 1664 C C . LEU A 1 204 ? 16.543 6.827 0.770 1.00 95.50 204 LEU A C 1
ATOM 1666 O O . LEU A 1 204 ? 16.015 6.131 -0.097 1.00 95.50 204 LEU A O 1
ATOM 1670 N N . VAL A 1 205 ? 15.959 7.919 1.270 1.00 93.38 205 VAL A N 1
ATOM 1671 C CA . VAL A 1 205 ? 14.694 8.472 0.762 1.00 93.38 205 VAL A CA 1
ATOM 1672 C C . VAL A 1 205 ? 14.863 8.999 -0.666 1.00 93.38 205 VAL A C 1
ATOM 1674 O O . VAL A 1 205 ? 14.081 8.638 -1.544 1.00 93.38 205 VAL A O 1
ATOM 1677 N N . CYS A 1 206 ? 15.912 9.785 -0.938 1.00 89.56 206 CYS A N 1
ATOM 1678 C CA . CYS A 1 206 ? 16.222 10.282 -2.284 1.00 89.56 206 CYS A CA 1
ATOM 1679 C C . CYS A 1 206 ? 16.451 9.143 -3.290 1.00 89.56 206 CYS A C 1
ATOM 1681 O O . CYS A 1 206 ? 15.956 9.206 -4.414 1.00 89.56 206 CYS A O 1
ATOM 1683 N N . ASP A 1 207 ? 17.133 8.077 -2.865 1.00 90.56 207 ASP A N 1
ATOM 1684 C CA . ASP A 1 207 ? 17.384 6.873 -3.664 1.00 90.56 207 ASP A CA 1
ATOM 1685 C C . ASP A 1 207 ? 16.118 5.990 -3.816 1.00 90.56 207 ASP A C 1
ATOM 1687 O O . ASP A 1 207 ? 16.171 4.933 -4.444 1.00 90.56 207 ASP A O 1
ATOM 1691 N N . ARG A 1 208 ? 14.967 6.411 -3.260 1.00 89.31 208 ARG A N 1
ATOM 1692 C CA . ARG A 1 208 ? 13.673 5.695 -3.251 1.00 89.31 208 ARG A CA 1
ATOM 1693 C C . ARG A 1 208 ? 13.722 4.318 -2.571 1.00 89.31 208 ARG A C 1
ATOM 1695 O O . ARG A 1 208 ? 12.897 3.448 -2.863 1.00 89.31 208 ARG A O 1
ATOM 1702 N N . LEU A 1 209 ? 14.675 4.126 -1.659 1.00 94.00 209 LEU A N 1
ATOM 1703 C CA . LEU A 1 209 ? 14.873 2.888 -0.898 1.00 94.00 209 LEU A CA 1
ATOM 1704 C C . LEU A 1 209 ? 14.138 2.917 0.445 1.00 94.00 209 LEU A C 1
ATOM 1706 O O . LEU A 1 209 ? 13.671 1.874 0.892 1.00 94.00 209 LEU A O 1
ATOM 1710 N N . LEU A 1 210 ? 14.021 4.090 1.074 1.00 95.12 210 LEU A N 1
ATOM 1711 C CA . LEU A 1 210 ? 13.340 4.295 2.357 1.00 95.12 210 LEU A CA 1
ATOM 1712 C C . LEU A 1 210 ? 12.080 5.157 2.184 1.00 95.12 210 LEU A C 1
ATOM 1714 O O . LEU A 1 210 ? 12.002 5.986 1.276 1.00 95.12 210 LEU A O 1
ATOM 1718 N N . PHE A 1 211 ? 11.100 4.941 3.059 1.00 93.38 211 PHE A N 1
ATOM 1719 C CA . PHE A 1 211 ? 9.896 5.760 3.175 1.00 93.38 211 PHE A CA 1
ATOM 1720 C C . PHE A 1 211 ? 10.178 7.138 3.776 1.00 93.38 211 PHE A C 1
ATOM 1722 O O . PHE A 1 211 ? 11.193 7.355 4.436 1.00 93.38 211 PHE A O 1
ATOM 1729 N N . ARG A 1 212 ? 9.254 8.068 3.531 1.00 89.81 212 ARG A N 1
ATOM 1730 C CA . ARG A 1 212 ? 9.259 9.407 4.122 1.00 89.81 212 ARG A CA 1
ATOM 1731 C C . ARG A 1 212 ? 8.627 9.385 5.514 1.00 89.81 212 ARG A C 1
ATOM 1733 O O . ARG A 1 212 ? 7.875 8.470 5.830 1.00 89.81 212 ARG A O 1
ATOM 1740 N N . ASP A 1 213 ? 8.924 10.401 6.313 1.00 88.69 213 ASP A N 1
ATOM 1741 C CA . ASP A 1 213 ? 8.443 10.568 7.689 1.00 88.69 213 ASP A CA 1
ATOM 1742 C C . ASP A 1 213 ? 7.672 11.878 7.906 1.00 88.69 213 ASP A C 1
ATOM 1744 O O . ASP A 1 213 ? 7.565 12.367 9.024 1.00 88.69 213 ASP A O 1
ATOM 1748 N N . ASP A 1 214 ? 7.136 12.449 6.827 1.00 89.88 214 ASP A N 1
ATOM 1749 C CA . ASP A 1 214 ? 6.443 13.740 6.805 1.00 89.88 214 ASP A CA 1
ATOM 1750 C C . ASP A 1 214 ? 5.083 13.670 6.085 1.00 89.88 214 ASP A C 1
ATOM 1752 O O . ASP A 1 214 ? 4.629 14.653 5.497 1.00 89.88 214 ASP A O 1
ATOM 1756 N N . ASP A 1 215 ? 4.430 12.501 6.099 1.00 94.06 215 ASP A N 1
ATOM 1757 C CA . ASP A 1 215 ? 3.094 12.327 5.521 1.00 94.06 215 ASP A CA 1
ATOM 1758 C C . ASP A 1 215 ? 2.005 12.855 6.488 1.00 94.06 215 ASP A C 1
ATOM 1760 O O . ASP A 1 215 ? 1.758 12.241 7.532 1.00 94.06 215 ASP A O 1
ATOM 1764 N N . PRO A 1 216 ? 1.311 13.964 6.155 1.00 95.44 216 PRO A N 1
ATOM 1765 C CA . PRO A 1 216 ? 0.311 14.566 7.039 1.00 95.44 216 PRO A CA 1
ATOM 1766 C C . PRO A 1 216 ? -0.946 13.700 7.205 1.00 95.44 216 PRO A C 1
ATOM 1768 O O . PRO A 1 216 ? -1.662 13.826 8.202 1.00 95.44 216 PRO A O 1
ATOM 1771 N N . PHE A 1 217 ? -1.239 12.814 6.249 1.00 96.75 217 PHE A N 1
ATOM 1772 C CA . PHE A 1 217 ? -2.370 11.899 6.344 1.00 96.75 217 PHE A CA 1
ATOM 1773 C C . PHE A 1 217 ? -2.082 10.808 7.371 1.00 96.75 217 PHE A C 1
ATOM 1775 O O . PHE A 1 217 ? -2.957 10.508 8.186 1.00 96.75 217 PHE A O 1
ATOM 1782 N N . LEU A 1 218 ? -0.867 10.254 7.358 1.00 97.12 218 LEU A N 1
ATOM 1783 C CA . LEU A 1 218 ? -0.414 9.248 8.320 1.00 97.12 218 LEU A CA 1
ATOM 1784 C C . LEU A 1 218 ? -0.226 9.833 9.726 1.00 97.12 218 LEU A C 1
ATOM 1786 O O . LEU A 1 218 ? -0.628 9.196 10.698 1.00 97.12 218 LEU A O 1
ATOM 1790 N N . GLU A 1 219 ? 0.292 11.058 9.841 1.00 96.81 219 GLU A N 1
ATOM 1791 C CA . GLU A 1 219 ? 0.394 11.791 11.113 1.00 96.81 219 GLU A CA 1
ATOM 1792 C C . GLU A 1 219 ? -0.985 11.912 11.791 1.00 96.81 219 GLU A C 1
ATOM 1794 O O . GLU A 1 219 ? -1.179 11.479 12.930 1.00 96.81 219 GLU A O 1
ATOM 1799 N N . GLN A 1 220 ? -1.989 12.416 11.062 1.00 97.06 220 GLN A N 1
ATOM 1800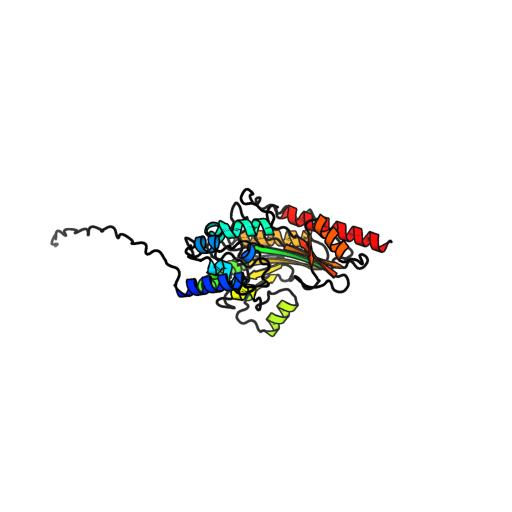 C CA . GLN A 1 220 ? -3.350 12.572 11.593 1.00 97.06 220 GLN A CA 1
ATOM 1801 C C . GLN A 1 220 ? -4.067 11.233 11.798 1.00 97.06 220 GLN A C 1
ATOM 1803 O O . GLN A 1 220 ? -4.915 11.116 12.678 1.00 97.06 220 GLN A O 1
ATOM 1808 N N . ALA A 1 221 ? -3.690 10.195 11.046 1.00 97.62 221 ALA A N 1
ATOM 1809 C CA . ALA A 1 221 ? -4.118 8.822 11.298 1.00 97.62 221 ALA A CA 1
ATOM 1810 C C . ALA A 1 221 ? -3.370 8.169 12.478 1.00 97.62 221 ALA A C 1
ATOM 1812 O O . ALA A 1 221 ? -3.491 6.968 12.666 1.00 97.62 221 ALA A O 1
ATOM 1813 N N . GLN A 1 222 ? -2.570 8.912 13.253 1.00 97.31 222 GLN A N 1
ATOM 1814 C CA . GLN A 1 222 ? -1.795 8.395 14.389 1.00 97.31 222 GLN A CA 1
ATOM 1815 C C . GLN A 1 222 ? -0.806 7.275 14.017 1.00 97.31 222 GLN A C 1
ATOM 1817 O O . GLN A 1 222 ? -0.421 6.463 14.861 1.00 97.31 222 GLN A O 1
ATOM 1822 N N . ALA A 1 223 ? -0.335 7.245 12.768 1.00 97.12 223 ALA A N 1
ATOM 1823 C CA . ALA A 1 223 ? 0.574 6.205 12.299 1.00 97.12 223 ALA A CA 1
ATOM 1824 C C . ALA A 1 223 ? 2.032 6.399 12.760 1.00 97.12 223 ALA A C 1
ATOM 1826 O O . ALA A 1 223 ? 2.810 5.446 12.825 1.00 97.12 223 ALA A O 1
ATOM 1827 N N . PHE A 1 224 ? 2.406 7.625 13.140 1.00 96.12 224 PHE A N 1
ATOM 1828 C CA . PHE A 1 224 ? 3.757 7.970 13.600 1.00 96.12 224 PHE A CA 1
ATOM 1829 C C . PHE A 1 224 ? 3.913 7.975 15.127 1.00 96.12 224 PHE A C 1
ATOM 1831 O O . PHE A 1 224 ? 4.934 8.417 15.659 1.00 96.12 224 PHE A O 1
ATOM 1838 N N . ARG A 1 225 ? 2.954 7.401 15.868 1.00 96.06 225 ARG A N 1
ATOM 1839 C CA . ARG A 1 225 ? 3.100 7.201 17.318 1.00 96.06 225 ARG A CA 1
ATOM 1840 C C . ARG A 1 225 ? 4.413 6.475 17.639 1.00 96.06 225 ARG A C 1
ATOM 1842 O O . ARG A 1 225 ? 4.780 5.489 16.992 1.00 96.06 225 ARG A O 1
ATOM 1849 N N . PHE A 1 226 ? 5.120 6.972 18.656 1.00 96.75 226 PHE A N 1
ATOM 1850 C CA . PHE A 1 226 ? 6.410 6.449 19.130 1.00 96.75 226 PHE A CA 1
ATOM 1851 C C . PHE A 1 226 ? 7.543 6.462 18.087 1.00 96.75 226 PHE A C 1
ATOM 1853 O O . PHE A 1 226 ? 8.486 5.678 18.193 1.00 96.75 226 PHE A O 1
ATOM 1860 N N . TRP A 1 227 ? 7.470 7.307 17.058 1.00 95.62 227 TRP A N 1
ATOM 1861 C CA . TRP A 1 227 ? 8.525 7.404 16.050 1.00 95.62 227 TRP A CA 1
ATOM 1862 C C . TRP A 1 227 ? 9.913 7.702 16.666 1.00 95.62 227 TRP A C 1
ATOM 1864 O O . TRP A 1 227 ? 9.999 8.544 17.562 1.00 95.62 227 TRP A O 1
ATOM 1874 N N . PRO A 1 228 ? 11.019 7.067 16.208 1.00 95.94 228 PRO A N 1
ATOM 1875 C CA . PRO A 1 228 ? 11.136 6.065 15.138 1.00 95.94 228 PRO A CA 1
ATOM 1876 C C . PRO A 1 228 ? 11.180 4.607 15.648 1.00 95.94 228 PRO A C 1
ATOM 1878 O O . PRO A 1 228 ? 11.770 3.735 15.002 1.00 95.94 228 PRO A O 1
ATOM 1881 N N . LEU A 1 229 ? 10.628 4.311 16.830 1.00 96.69 229 LEU A N 1
ATOM 1882 C CA . LEU A 1 229 ? 10.710 2.980 17.441 1.00 96.69 229 LEU A CA 1
ATOM 1883 C C . LEU A 1 229 ? 10.114 1.901 16.533 1.00 96.69 229 LEU A C 1
ATOM 1885 O O . LEU A 1 229 ? 9.004 2.061 16.032 1.00 96.69 229 LEU A O 1
ATOM 1889 N N . GLY A 1 230 ? 10.824 0.783 16.367 1.00 97.00 230 GLY A N 1
ATOM 1890 C CA . GLY A 1 230 ? 10.344 -0.354 15.582 1.00 97.00 230 GLY A CA 1
ATOM 1891 C C . GLY A 1 230 ? 10.424 -0.157 14.069 1.00 97.00 230 GLY A C 1
ATOM 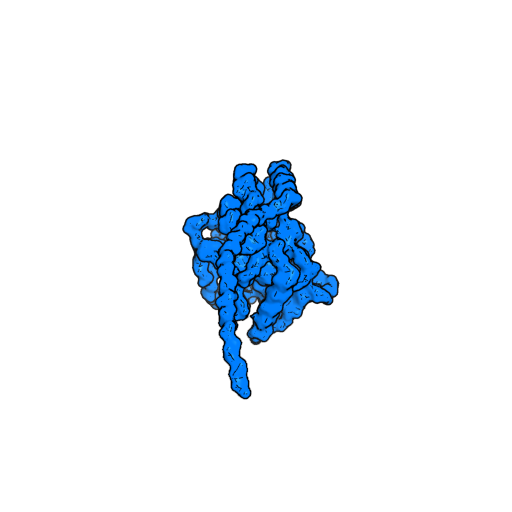1892 O O . GLY A 1 230 ? 10.144 -1.102 13.336 1.00 97.00 230 GLY A O 1
ATOM 1893 N N . ARG A 1 231 ? 10.796 1.036 13.588 1.00 98.44 231 ARG A N 1
ATOM 1894 C CA . ARG A 1 231 ? 10.829 1.358 12.159 1.00 98.44 231 ARG A CA 1
ATOM 1895 C C . ARG A 1 231 ? 12.184 1.056 11.549 1.00 98.44 231 ARG A C 1
ATOM 1897 O O . ARG A 1 231 ? 13.232 1.287 12.165 1.00 98.44 231 ARG A O 1
ATOM 1904 N N . GLY A 1 232 ? 12.172 0.598 10.305 1.00 98.12 232 GLY A N 1
ATOM 1905 C CA . GLY A 1 232 ? 13.405 0.309 9.593 1.00 98.12 232 GLY A CA 1
ATOM 1906 C C . GLY A 1 232 ? 13.219 -0.183 8.175 1.00 98.12 232 GLY A C 1
ATOM 1907 O O . GLY A 1 232 ? 12.112 -0.329 7.659 1.00 98.12 232 GLY A O 1
ATOM 1908 N N . LEU A 1 233 ? 14.365 -0.437 7.562 1.00 98.50 233 LEU A N 1
ATOM 1909 C CA . LEU A 1 233 ? 14.504 -0.922 6.204 1.00 98.50 233 LEU A CA 1
ATOM 1910 C C . LEU A 1 233 ? 15.352 -2.184 6.223 1.00 98.50 233 LEU A C 1
ATOM 1912 O O . LEU A 1 233 ? 16.509 -2.139 6.624 1.00 98.50 233 LEU A O 1
ATOM 1916 N N . PHE A 1 234 ? 14.821 -3.292 5.731 1.00 98.62 234 PHE A N 1
ATOM 1917 C CA . PHE A 1 234 ? 15.652 -4.393 5.266 1.00 98.62 234 PHE A CA 1
ATOM 1918 C C . PHE A 1 234 ? 15.973 -4.214 3.790 1.00 98.62 234 PHE A C 1
ATOM 1920 O O . PHE A 1 234 ? 15.114 -3.802 3.009 1.00 98.62 234 PHE A O 1
ATOM 1927 N N . MET A 1 235 ? 17.200 -4.545 3.404 1.00 97.56 235 MET A N 1
ATOM 1928 C CA . MET A 1 235 ? 17.626 -4.513 2.011 1.00 97.56 235 MET A CA 1
ATOM 1929 C C . MET A 1 235 ? 18.636 -5.626 1.735 1.00 97.56 235 MET A C 1
ATOM 1931 O O . MET A 1 235 ? 19.611 -5.790 2.478 1.00 97.56 235 MET A O 1
ATOM 1935 N N . ASN A 1 236 ? 18.420 -6.367 0.646 1.00 97.88 236 ASN A N 1
ATOM 1936 C CA . ASN A 1 236 ? 19.382 -7.360 0.174 1.00 97.88 236 ASN A CA 1
ATOM 1937 C C . ASN A 1 236 ? 20.664 -6.702 -0.372 1.00 97.88 236 ASN A C 1
ATOM 1939 O O . ASN A 1 236 ? 20.720 -5.499 -0.645 1.00 97.88 236 ASN A O 1
ATOM 1943 N N . ARG A 1 237 ? 21.715 -7.504 -0.578 1.00 96.00 237 ARG A N 1
ATOM 1944 C CA . ARG A 1 237 ? 23.015 -7.017 -1.088 1.00 96.00 237 ARG A CA 1
ATOM 1945 C C . ARG A 1 237 ? 22.936 -6.291 -2.441 1.00 96.00 237 ARG A C 1
ATOM 1947 O O . ARG A 1 237 ? 23.763 -5.423 -2.710 1.00 96.00 237 ARG A O 1
ATOM 1954 N N . TYR A 1 238 ? 21.936 -6.617 -3.259 1.00 95.81 238 TYR A N 1
ATOM 1955 C CA . TYR A 1 238 ? 21.734 -6.057 -4.599 1.00 95.81 238 TYR A CA 1
ATOM 1956 C C . TYR A 1 238 ? 20.816 -4.833 -4.638 1.00 95.81 238 TYR A C 1
ATOM 1958 O O . TYR A 1 238 ? 20.659 -4.232 -5.696 1.00 95.81 238 TYR A O 1
ATOM 1966 N N . ARG A 1 239 ? 20.204 -4.458 -3.506 1.00 96.06 239 ARG A N 1
ATOM 1967 C CA . ARG A 1 239 ? 19.171 -3.409 -3.424 1.00 96.06 239 ARG A CA 1
ATOM 1968 C C . ARG A 1 239 ? 17.965 -3.649 -4.343 1.00 96.06 239 ARG A C 1
ATOM 1970 O O . ARG A 1 239 ? 17.296 -2.704 -4.749 1.00 96.06 239 ARG A O 1
ATOM 1977 N N . SER A 1 240 ? 17.701 -4.912 -4.663 1.00 96.94 240 SER A N 1
ATOM 1978 C CA . SER A 1 240 ? 16.621 -5.351 -5.549 1.00 96.94 240 SER A CA 1
ATOM 1979 C C . SER A 1 240 ? 15.435 -5.961 -4.800 1.00 96.94 240 SER A C 1
ATOM 1981 O O . SER A 1 240 ? 14.358 -6.119 -5.374 1.00 96.94 240 SER A O 1
ATOM 1983 N N . PHE A 1 241 ? 15.619 -6.272 -3.515 1.00 98.50 241 PHE A N 1
ATOM 1984 C CA . PHE A 1 241 ? 14.577 -6.702 -2.591 1.00 98.50 241 PHE A CA 1
ATOM 1985 C C . PHE A 1 241 ? 14.688 -5.899 -1.295 1.00 98.50 241 PHE A C 1
ATOM 1987 O O . PHE A 1 241 ? 15.756 -5.855 -0.671 1.00 98.50 241 PHE A O 1
ATOM 1994 N N . LEU A 1 242 ? 13.595 -5.238 -0.915 1.00 98.38 242 LEU A N 1
ATOM 1995 C CA . LEU A 1 242 ? 13.506 -4.382 0.260 1.00 98.38 242 LEU A CA 1
ATOM 1996 C C . LEU A 1 242 ? 12.251 -4.706 1.062 1.00 98.38 242 LEU A C 1
ATOM 1998 O O . LEU A 1 242 ? 11.217 -5.056 0.497 1.00 98.38 242 LEU A O 1
ATOM 2002 N N . VAL A 1 243 ? 12.323 -4.513 2.373 1.00 98.62 243 VAL A N 1
ATOM 2003 C CA . VAL A 1 243 ? 11.150 -4.584 3.247 1.00 98.62 243 VAL A CA 1
ATOM 2004 C C . VAL A 1 243 ? 11.157 -3.373 4.162 1.00 98.62 243 VAL A C 1
ATOM 2006 O O . VAL A 1 243 ? 12.095 -3.174 4.934 1.00 98.62 243 VAL A O 1
ATOM 2009 N N . TRP A 1 244 ? 10.127 -2.542 4.056 1.00 98.69 244 TRP A N 1
ATOM 2010 C CA . TRP A 1 244 ? 9.872 -1.488 5.035 1.00 98.69 244 TRP A CA 1
ATOM 2011 C C . TRP A 1 244 ? 9.153 -2.094 6.227 1.00 98.69 244 TRP A C 1
ATOM 2013 O O . TRP A 1 244 ? 8.259 -2.916 6.035 1.00 98.69 244 TRP A O 1
ATOM 2023 N N . VAL A 1 245 ? 9.545 -1.690 7.431 1.00 98.69 245 VAL A N 1
ATOM 2024 C CA . VAL A 1 245 ? 8.988 -2.193 8.688 1.00 98.69 245 VAL A CA 1
ATOM 2025 C C . VAL A 1 245 ? 8.352 -1.034 9.451 1.00 98.69 245 VAL A C 1
ATOM 2027 O O . VAL A 1 245 ? 9.022 -0.025 9.686 1.00 98.69 245 VAL A O 1
ATOM 2030 N N . ASN A 1 246 ? 7.090 -1.210 9.856 1.00 98.44 246 ASN A N 1
ATOM 2031 C CA . ASN A 1 246 ? 6.299 -0.295 10.690 1.00 98.44 246 ASN A CA 1
ATOM 2032 C C . ASN A 1 246 ? 6.101 1.132 10.129 1.00 98.44 246 ASN A C 1
ATOM 2034 O O . ASN A 1 246 ? 6.146 2.106 10.884 1.00 98.44 246 ASN A O 1
ATOM 2038 N N . GLU A 1 247 ? 5.895 1.271 8.817 1.00 96.94 247 GLU A N 1
ATOM 2039 C CA . GLU A 1 247 ? 5.483 2.551 8.215 1.00 96.94 247 GLU A CA 1
ATOM 2040 C C . GLU A 1 247 ? 3.948 2.678 8.206 1.00 96.94 247 GLU A C 1
ATOM 2042 O O . GLU A 1 247 ? 3.342 2.795 9.264 1.00 96.94 247 GLU A O 1
ATOM 2047 N N . GLU A 1 248 ? 3.297 2.641 7.040 1.00 97.88 248 GLU A N 1
ATOM 2048 C CA . GLU A 1 248 ? 1.835 2.669 6.915 1.00 97.88 248 GLU A CA 1
ATOM 2049 C C . GLU A 1 248 ? 1.226 1.315 7.298 1.00 97.88 248 GLU A C 1
ATOM 2051 O O . GLU A 1 248 ? 0.189 1.256 7.949 1.00 97.88 248 GLU A O 1
ATOM 2056 N N . ASP A 1 249 ? 1.903 0.233 6.920 1.00 98.50 249 ASP A N 1
ATOM 2057 C CA . ASP A 1 249 ? 1.554 -1.153 7.225 1.00 98.50 249 ASP A CA 1
ATOM 2058 C C . ASP A 1 249 ? 2.721 -1.809 7.990 1.00 98.50 249 ASP A C 1
ATOM 2060 O O . ASP A 1 249 ? 3.849 -1.297 7.978 1.00 98.50 249 ASP A O 1
ATOM 2064 N N . HIS A 1 250 ? 2.491 -2.957 8.643 1.00 98.62 250 HIS A N 1
ATOM 2065 C CA . HIS A 1 250 ? 3.541 -3.598 9.458 1.00 98.62 250 HIS A CA 1
ATOM 2066 C C . HIS A 1 250 ? 4.757 -3.972 8.613 1.00 98.62 250 HIS A C 1
ATOM 2068 O O . HIS A 1 250 ? 5.893 -3.722 9.025 1.00 98.62 250 HIS A O 1
ATOM 2074 N N . VAL A 1 251 ? 4.523 -4.528 7.419 1.00 98.44 251 VAL A N 1
ATOM 2075 C CA . VAL A 1 251 ? 5.566 -4.711 6.415 1.00 98.44 251 VAL A CA 1
ATOM 2076 C C . VAL A 1 251 ? 5.097 -4.305 5.023 1.00 98.44 251 VAL A C 1
ATOM 2078 O O . VAL A 1 251 ? 3.997 -4.636 4.577 1.00 98.44 251 VAL A O 1
ATOM 2081 N N . ARG A 1 252 ? 5.981 -3.631 4.286 1.00 98.62 252 ARG A N 1
ATOM 2082 C CA . ARG A 1 252 ? 5.810 -3.368 2.853 1.00 98.62 252 ARG A CA 1
ATOM 2083 C C . ARG A 1 252 ? 6.970 -3.996 2.099 1.00 98.62 252 ARG A C 1
ATOM 2085 O O . ARG A 1 252 ? 8.107 -3.534 2.184 1.00 98.62 252 ARG A O 1
ATOM 2092 N N . ILE A 1 253 ? 6.664 -5.071 1.384 1.00 98.56 253 ILE A N 1
ATOM 2093 C CA . ILE A 1 253 ? 7.622 -5.917 0.671 1.00 98.56 253 ILE A CA 1
ATOM 2094 C C . ILE A 1 253 ? 7.753 -5.378 -0.746 1.00 98.56 253 ILE A C 1
ATOM 2096 O O . ILE A 1 253 ? 6.751 -5.133 -1.418 1.00 98.56 253 ILE A O 1
ATOM 2100 N N . ILE A 1 254 ? 8.982 -5.138 -1.186 1.00 98.69 254 ILE A N 1
ATOM 2101 C CA . ILE A 1 254 ? 9.293 -4.436 -2.426 1.00 98.69 254 ILE A CA 1
ATOM 2102 C C . ILE A 1 254 ? 10.336 -5.240 -3.194 1.00 98.69 254 ILE A C 1
ATOM 2104 O O . ILE A 1 254 ? 11.414 -5.523 -2.682 1.00 98.69 254 ILE A O 1
ATOM 2108 N N . SER A 1 255 ? 10.047 -5.527 -4.456 1.00 98.56 255 SER A N 1
ATOM 2109 C CA . SER A 1 255 ? 11.023 -6.000 -5.432 1.00 98.56 255 SER A CA 1
ATOM 2110 C C . SER A 1 255 ? 11.162 -4.955 -6.531 1.00 98.56 255 SER A C 1
ATOM 2112 O O . SER A 1 255 ? 10.164 -4.400 -6.995 1.00 98.56 255 SER A O 1
ATOM 2114 N N . MET A 1 256 ? 12.390 -4.643 -6.935 1.00 97.56 256 MET A N 1
ATOM 2115 C CA . MET A 1 256 ? 12.648 -3.658 -7.985 1.00 97.56 256 MET A CA 1
ATOM 2116 C C . MET A 1 256 ? 13.989 -3.871 -8.668 1.00 97.56 256 MET A C 1
ATOM 2118 O O . MET A 1 256 ? 14.910 -4.417 -8.069 1.00 97.56 256 MET A O 1
ATOM 2122 N N . GLU A 1 257 ? 14.099 -3.409 -9.907 1.00 95.94 257 GLU A N 1
ATOM 2123 C CA . GLU A 1 257 ? 15.356 -3.315 -10.653 1.00 95.94 257 GLU A CA 1
ATOM 2124 C C . GLU A 1 257 ? 15.221 -2.358 -11.845 1.00 95.94 257 GLU A C 1
ATOM 2126 O O . GLU A 1 257 ? 14.141 -1.839 -12.138 1.00 95.94 257 GLU A O 1
ATOM 2131 N N . THR A 1 258 ? 16.337 -2.087 -12.517 1.00 95.94 258 THR A N 1
ATOM 2132 C CA . THR A 1 258 ? 16.350 -1.332 -13.773 1.00 95.94 258 THR A CA 1
ATOM 2133 C C . THR A 1 258 ? 15.927 -2.216 -14.950 1.00 95.94 258 THR A C 1
ATOM 2135 O O . THR A 1 258 ? 16.200 -3.415 -14.957 1.00 95.94 258 THR A O 1
ATOM 2138 N N . GLY A 1 259 ? 15.303 -1.616 -15.967 1.00 96.50 259 GLY A N 1
ATOM 2139 C CA . GLY A 1 259 ? 14.785 -2.326 -17.142 1.00 96.50 259 GLY A CA 1
ATOM 2140 C C . GLY A 1 259 ? 13.367 -2.889 -16.979 1.00 96.50 259 GLY A C 1
ATOM 2141 O O . GLY A 1 259 ? 12.665 -2.581 -16.008 1.00 96.50 259 GLY A O 1
ATOM 2142 N N . GLY A 1 260 ? 12.952 -3.675 -17.977 1.00 96.00 260 GLY A N 1
ATOM 2143 C CA . GLY A 1 260 ? 11.574 -4.124 -18.212 1.00 96.00 260 GLY A CA 1
ATOM 2144 C C . GLY A 1 260 ? 11.239 -5.560 -17.811 1.00 96.00 260 GLY A C 1
ATOM 2145 O O . GLY A 1 260 ? 10.136 -6.016 -18.115 1.00 96.00 260 GLY A O 1
ATOM 2146 N N . ASP A 1 261 ? 12.146 -6.261 -17.124 1.00 97.62 261 ASP A N 1
ATOM 2147 C CA . ASP A 1 261 ? 11.972 -7.666 -16.731 1.00 97.62 261 ASP A CA 1
ATOM 2148 C C . ASP A 1 261 ? 10.993 -7.804 -15.549 1.00 97.62 261 ASP A C 1
ATOM 2150 O O . ASP A 1 261 ? 11.352 -8.035 -14.389 1.00 97.62 261 ASP A O 1
ATOM 2154 N N . LEU A 1 262 ? 9.710 -7.600 -15.854 1.00 97.69 262 LEU A N 1
ATOM 2155 C CA . LEU A 1 262 ? 8.614 -7.708 -14.901 1.00 97.69 262 LEU A CA 1
ATOM 2156 C C . LEU A 1 262 ? 8.562 -9.087 -14.252 1.00 97.69 262 LEU A C 1
ATOM 2158 O O . LEU A 1 262 ? 8.352 -9.171 -13.041 1.00 97.69 262 LEU A O 1
ATOM 2162 N N . GLY A 1 263 ? 8.749 -10.140 -15.050 1.00 98.00 263 GLY A N 1
ATOM 2163 C CA . GLY A 1 263 ? 8.708 -11.522 -14.598 1.00 98.00 263 GLY A CA 1
ATOM 2164 C C . GLY A 1 263 ? 9.712 -11.786 -13.488 1.00 98.00 263 GLY A C 1
ATOM 2165 O O . GLY A 1 263 ? 9.334 -12.265 -12.418 1.00 98.00 263 GLY A O 1
ATOM 2166 N N . ARG A 1 264 ? 10.971 -11.373 -13.667 1.00 98.00 264 ARG A N 1
ATOM 2167 C CA . ARG A 1 264 ? 12.006 -11.530 -12.635 1.00 98.00 264 ARG A CA 1
ATOM 2168 C C . ARG A 1 264 ? 11.734 -10.698 -11.387 1.00 98.00 264 ARG A C 1
ATOM 2170 O O . ARG A 1 264 ? 11.949 -11.174 -10.268 1.00 98.00 264 ARG A O 1
ATOM 2177 N N . VAL A 1 265 ? 11.262 -9.458 -11.545 1.00 98.50 265 VAL A N 1
ATOM 2178 C CA . VAL A 1 265 ? 10.870 -8.618 -10.399 1.00 98.50 265 VAL A CA 1
ATOM 2179 C C . VAL A 1 265 ? 9.729 -9.269 -9.621 1.00 98.50 265 VAL A C 1
ATOM 2181 O O . VAL A 1 265 ? 9.754 -9.252 -8.386 1.00 98.50 265 VAL A O 1
ATOM 2184 N N . TYR A 1 266 ? 8.756 -9.848 -10.323 1.00 98.56 266 TYR A N 1
ATOM 2185 C CA . TYR A 1 266 ? 7.598 -10.503 -9.731 1.00 98.56 266 TYR A CA 1
ATOM 2186 C C . TYR A 1 266 ? 7.967 -11.800 -9.024 1.00 98.56 266 TYR A C 1
ATOM 2188 O O . TYR A 1 266 ? 7.636 -11.935 -7.850 1.00 98.56 266 TYR A O 1
ATOM 2196 N N . GLU A 1 267 ? 8.748 -12.671 -9.661 1.00 98.31 267 GLU A N 1
ATOM 2197 C CA . GLU A 1 267 ? 9.256 -13.908 -9.060 1.00 98.31 267 GLU A CA 1
ATOM 2198 C C . GLU A 1 267 ? 9.990 -13.621 -7.747 1.00 98.31 267 GLU A C 1
ATOM 2200 O O . GLU A 1 267 ? 9.715 -14.213 -6.704 1.00 98.31 267 GLU A O 1
ATOM 2205 N N . ARG A 1 268 ? 10.869 -12.611 -7.753 1.00 98.44 268 ARG A N 1
ATOM 2206 C CA . ARG A 1 268 ? 11.583 -12.196 -6.543 1.00 98.44 268 ARG A CA 1
ATOM 2207 C C . ARG A 1 268 ? 10.639 -11.667 -5.457 1.00 98.44 268 ARG A C 1
ATOM 2209 O O . ARG A 1 268 ? 10.913 -11.846 -4.274 1.00 98.44 268 ARG A O 1
ATOM 2216 N N . MET A 1 269 ? 9.535 -11.018 -5.827 1.00 98.12 269 MET A N 1
ATOM 2217 C CA . MET A 1 269 ? 8.516 -10.591 -4.865 1.00 98.12 269 MET A CA 1
ATOM 2218 C C . MET A 1 269 ? 7.771 -11.794 -4.276 1.00 98.12 269 MET A C 1
ATOM 2220 O O . MET A 1 269 ? 7.640 -11.849 -3.056 1.00 98.12 269 MET A O 1
ATOM 2224 N N . ILE A 1 270 ? 7.360 -12.760 -5.108 1.00 97.75 270 ILE A N 1
ATOM 2225 C CA . ILE A 1 270 ? 6.676 -13.996 -4.690 1.00 97.75 270 ILE A CA 1
ATOM 2226 C C . ILE A 1 270 ? 7.527 -14.741 -3.665 1.00 97.75 270 ILE A C 1
ATOM 2228 O O . ILE A 1 270 ? 7.111 -14.889 -2.516 1.00 97.75 270 ILE A O 1
ATOM 2232 N N . VAL A 1 271 ? 8.760 -15.099 -4.037 1.00 97.38 271 VAL A N 1
ATOM 2233 C CA . VAL A 1 271 ? 9.681 -15.840 -3.162 1.00 97.38 271 VAL A CA 1
ATOM 2234 C C . VAL A 1 271 ? 9.939 -15.077 -1.862 1.00 97.38 271 VAL A C 1
ATOM 2236 O O . VAL A 1 271 ? 9.987 -15.675 -0.787 1.00 97.38 271 VAL A O 1
ATOM 2239 N N . GLY A 1 272 ? 10.062 -13.749 -1.927 1.00 96.88 272 GLY A N 1
ATOM 2240 C CA . GLY A 1 272 ? 10.222 -12.905 -0.746 1.00 96.88 272 GLY A CA 1
ATOM 2241 C C . GLY A 1 272 ? 9.008 -12.922 0.188 1.00 96.88 272 GLY A C 1
ATOM 2242 O O . GLY A 1 272 ? 9.175 -13.055 1.398 1.00 96.88 272 GLY A O 1
ATOM 2243 N N . VAL A 1 273 ? 7.790 -12.813 -0.352 1.00 97.06 273 VAL A N 1
ATOM 2244 C CA . VAL A 1 273 ? 6.544 -12.899 0.429 1.00 97.06 273 VAL A CA 1
ATOM 2245 C C . VAL A 1 273 ? 6.398 -14.275 1.063 1.00 97.06 273 VAL A C 1
ATOM 2247 O O . VAL A 1 273 ? 6.141 -14.358 2.262 1.00 97.06 273 VAL A O 1
ATOM 2250 N N . GLU A 1 274 ? 6.586 -15.341 0.287 1.00 95.88 274 GLU A N 1
ATOM 2251 C CA . GLU A 1 274 ? 6.478 -16.715 0.774 1.00 95.88 274 GLU A CA 1
ATOM 2252 C C . GLU A 1 274 ? 7.517 -16.992 1.859 1.00 95.88 274 GLU A C 1
ATOM 2254 O O . GLU A 1 274 ? 7.168 -17.502 2.919 1.00 95.88 274 GLU A O 1
ATOM 2259 N N . SER A 1 275 ? 8.774 -16.582 1.667 1.00 95.62 275 SER A N 1
ATOM 2260 C CA . SER A 1 275 ? 9.834 -16.755 2.671 1.00 95.62 275 SER A CA 1
ATOM 2261 C C . SER A 1 275 ? 9.487 -16.081 4.001 1.00 95.62 275 SER A C 1
ATOM 2263 O O . SER A 1 275 ? 9.702 -16.661 5.061 1.00 95.62 275 SER A O 1
ATOM 2265 N N . LEU A 1 276 ? 8.905 -14.878 3.963 1.00 96.50 276 LEU A N 1
ATOM 2266 C CA . LEU A 1 276 ? 8.447 -14.196 5.175 1.00 96.50 276 LEU A CA 1
ATOM 2267 C C . LEU A 1 276 ? 7.231 -14.896 5.799 1.00 96.50 276 LEU A C 1
ATOM 2269 O O . LEU A 1 276 ? 7.182 -15.041 7.019 1.00 96.50 276 LEU A O 1
ATOM 2273 N N . ALA A 1 277 ? 6.289 -15.375 4.984 1.00 95.25 277 ALA A N 1
ATOM 2274 C CA . ALA A 1 277 ? 5.090 -16.080 5.442 1.00 95.25 277 ALA A CA 1
ATOM 2275 C C . ALA A 1 277 ? 5.385 -17.425 6.140 1.00 95.25 277 ALA A C 1
ATOM 2277 O O . ALA A 1 277 ? 4.561 -17.904 6.919 1.00 95.25 277 ALA A O 1
ATOM 2278 N N . HIS A 1 278 ? 6.553 -18.033 5.901 1.00 93.06 278 HIS A N 1
ATOM 2279 C CA . HIS A 1 278 ? 6.995 -19.222 6.641 1.00 93.06 278 HIS A CA 1
ATOM 2280 C C . HIS A 1 278 ? 7.331 -18.916 8.110 1.00 93.06 278 HIS A C 1
ATOM 2282 O O . HIS A 1 278 ? 7.189 -19.785 8.968 1.00 93.06 278 HIS A O 1
ATOM 2288 N N . GLU A 1 279 ? 7.759 -17.688 8.409 1.00 92.56 279 GLU A N 1
ATOM 2289 C CA . GLU A 1 279 ? 8.234 -17.281 9.738 1.00 92.56 279 GLU A CA 1
ATOM 2290 C C . GLU A 1 279 ? 7.197 -16.444 10.507 1.00 92.56 279 GLU A C 1
ATOM 2292 O O . GLU A 1 279 ? 7.255 -16.347 11.734 1.00 92.56 279 GLU A O 1
ATOM 2297 N N . MET A 1 280 ? 6.231 -15.839 9.808 1.00 94.50 280 MET A N 1
ATOM 2298 C CA . MET A 1 280 ? 5.171 -15.027 10.408 1.00 94.50 280 MET A CA 1
ATOM 2299 C C . MET A 1 280 ? 3.834 -15.212 9.689 1.00 94.50 280 MET A C 1
ATOM 2301 O O . MET A 1 280 ? 3.782 -15.422 8.481 1.00 94.50 280 MET A O 1
ATOM 2305 N N . LYS A 1 281 ? 2.729 -15.077 10.426 1.00 96.94 281 LYS A N 1
ATOM 2306 C CA . LYS A 1 281 ? 1.382 -15.133 9.850 1.00 96.94 281 LYS A CA 1
ATOM 2307 C C . LYS A 1 281 ? 0.888 -13.741 9.492 1.00 96.94 281 LYS A C 1
ATOM 2309 O O . LYS A 1 281 ? 1.000 -12.815 10.297 1.00 96.94 281 LYS A O 1
ATOM 2314 N N . PHE A 1 282 ? 0.311 -13.610 8.303 1.00 97.94 282 PHE A N 1
ATOM 2315 C CA . PHE A 1 282 ? -0.300 -12.366 7.848 1.00 97.94 282 PHE A CA 1
ATOM 2316 C C . PHE A 1 282 ? -1.808 -12.350 8.103 1.00 97.94 282 PHE A C 1
ATOM 2318 O O . PHE A 1 282 ? -2.489 -13.364 7.964 1.00 97.94 282 PHE A O 1
ATOM 2325 N N . ALA A 1 283 ? -2.326 -11.176 8.459 1.00 97.94 283 ALA A N 1
ATOM 2326 C CA . ALA A 1 283 ? -3.739 -10.929 8.678 1.00 97.94 283 ALA A CA 1
ATOM 2327 C C . ALA A 1 283 ? -4.508 -10.994 7.350 1.00 97.94 283 ALA A C 1
ATOM 2329 O O . ALA A 1 283 ? -4.233 -10.246 6.407 1.00 97.94 283 ALA A O 1
ATOM 2330 N N . HIS A 1 284 ? -5.501 -11.878 7.293 1.00 97.56 284 HIS A N 1
ATOM 2331 C CA . HIS A 1 284 ? -6.292 -12.142 6.097 1.00 97.56 284 HIS A CA 1
ATOM 2332 C C . HIS A 1 284 ? -7.774 -12.309 6.448 1.00 97.56 284 HIS A C 1
ATOM 2334 O O . HIS A 1 284 ? -8.121 -12.952 7.438 1.00 97.56 284 HIS A O 1
ATOM 2340 N N . ASP A 1 285 ? -8.657 -11.782 5.603 1.00 97.62 285 ASP A N 1
ATOM 2341 C CA . ASP A 1 285 ? -10.103 -11.977 5.678 1.00 97.62 285 ASP A CA 1
ATOM 2342 C C . ASP A 1 285 ? -10.637 -12.603 4.381 1.00 97.62 285 ASP A C 1
ATOM 2344 O O . ASP A 1 285 ? -10.250 -12.234 3.277 1.00 97.62 285 ASP A O 1
ATOM 2348 N N . SER A 1 286 ? -11.559 -13.559 4.503 1.00 95.00 286 SER A N 1
ATOM 2349 C CA . SER A 1 286 ? -12.105 -14.296 3.350 1.00 95.00 286 SER A CA 1
ATOM 2350 C C . SER A 1 286 ? -12.877 -13.438 2.335 1.00 95.00 286 SER A C 1
ATOM 2352 O O . SER A 1 286 ? -13.065 -13.857 1.194 1.00 95.00 286 SER A O 1
ATOM 2354 N N . HIS A 1 287 ? -13.368 -12.267 2.744 1.00 96.88 287 HIS A N 1
ATOM 2355 C CA . HIS A 1 287 ? -14.055 -11.316 1.881 1.00 96.88 287 HIS A CA 1
ATOM 2356 C C . HIS A 1 287 ? -13.082 -10.258 1.348 1.00 96.88 287 HIS A C 1
ATOM 2358 O O . HIS A 1 287 ? -13.096 -9.989 0.148 1.00 96.88 287 HIS A O 1
ATOM 2364 N N . LEU A 1 288 ? -12.225 -9.703 2.214 1.00 97.88 288 LEU A N 1
ATOM 2365 C CA . LEU A 1 288 ? -11.366 -8.553 1.890 1.00 97.88 288 LEU A CA 1
ATOM 2366 C C . LEU A 1 288 ? -9.948 -8.910 1.410 1.00 97.88 288 LEU A C 1
ATOM 2368 O O . LEU A 1 288 ? -9.242 -8.028 0.924 1.00 97.88 288 LEU A O 1
ATOM 2372 N N . GLY A 1 289 ? -9.520 -10.169 1.510 1.00 98.00 289 GLY A N 1
ATOM 2373 C CA . GLY A 1 289 ? -8.149 -10.584 1.211 1.00 98.00 289 GLY A CA 1
ATOM 2374 C C . GLY A 1 289 ? -7.171 -10.176 2.314 1.00 98.00 289 GLY A C 1
ATOM 2375 O O . GLY A 1 289 ? -7.498 -10.243 3.500 1.00 98.00 289 GLY A O 1
ATOM 2376 N N . ASN A 1 290 ? -5.961 -9.748 1.942 1.00 98.12 290 ASN A N 1
ATOM 2377 C CA . ASN A 1 290 ? -4.978 -9.262 2.914 1.00 98.12 290 ASN A CA 1
ATOM 2378 C C . ASN A 1 290 ? -5.485 -7.974 3.578 1.00 98.12 290 ASN A C 1
ATOM 2380 O O . ASN A 1 290 ? -5.862 -7.020 2.892 1.00 98.12 290 ASN A O 1
ATOM 2384 N N . LEU A 1 291 ? -5.475 -7.948 4.911 1.00 98.56 291 LEU A N 1
ATOM 2385 C CA . LEU A 1 291 ? -5.911 -6.793 5.689 1.00 98.56 291 LEU A CA 1
ATOM 2386 C C . LEU A 1 291 ? -4.743 -5.835 5.915 1.00 98.56 291 LEU A C 1
ATOM 2388 O O . LEU A 1 291 ? -3.681 -6.233 6.388 1.00 98.56 291 LEU A O 1
ATOM 2392 N N . ASN A 1 292 ? -4.968 -4.562 5.610 1.00 98.25 292 ASN A N 1
ATOM 2393 C CA . ASN A 1 292 ? -3.976 -3.494 5.686 1.00 98.25 292 ASN A CA 1
ATOM 2394 C C . ASN A 1 292 ? -4.610 -2.225 6.271 1.00 98.25 292 ASN A C 1
ATOM 2396 O O . ASN A 1 292 ? -5.842 -2.117 6.340 1.00 98.25 292 ASN A O 1
ATOM 2400 N N . PHE A 1 293 ? -3.768 -1.280 6.689 1.00 98.50 293 PHE A N 1
ATOM 2401 C CA . PHE A 1 293 ? -4.191 -0.092 7.430 1.00 98.50 293 PHE A CA 1
ATOM 2402 C C . PHE A 1 293 ? -5.131 0.798 6.604 1.00 98.50 293 PHE A C 1
ATOM 2404 O O . PHE A 1 293 ? -6.195 1.215 7.063 1.00 98.50 293 PHE A O 1
ATOM 2411 N N . CYS A 1 294 ? -4.772 1.040 5.342 1.00 97.94 294 CYS A N 1
ATOM 2412 C CA . CYS A 1 294 ? -5.602 1.782 4.399 1.00 97.94 294 CYS A CA 1
ATOM 2413 C C . CYS A 1 294 ? -6.530 0.839 3.604 1.00 97.94 294 CYS A C 1
ATOM 2415 O O . CYS A 1 294 ? -6.033 -0.121 3.001 1.00 97.94 294 CYS A O 1
ATOM 2417 N N . PRO A 1 295 ? -7.838 1.147 3.449 1.00 97.75 295 PRO A N 1
ATOM 2418 C CA . PRO A 1 295 ? -8.754 0.339 2.631 1.00 97.75 295 PRO A CA 1
ATOM 2419 C C . PRO A 1 295 ? -8.323 0.239 1.159 1.00 97.75 295 PRO A C 1
ATOM 2421 O O . PRO A 1 295 ? -8.690 -0.694 0.445 1.00 97.75 295 PRO A O 1
ATOM 2424 N N . THR A 1 296 ? -7.509 1.181 0.677 1.00 95.50 296 THR A N 1
ATOM 2425 C CA . THR A 1 296 ? -6.996 1.165 -0.702 1.00 95.50 296 THR A CA 1
ATOM 2426 C C . THR A 1 296 ? -5.946 0.079 -0.953 1.00 95.50 296 THR A C 1
ATOM 2428 O O . THR A 1 296 ? -5.681 -0.235 -2.116 1.00 95.50 296 THR A O 1
ATOM 2431 N N . ASN A 1 297 ? -5.382 -0.507 0.110 1.00 96.62 297 ASN A N 1
ATOM 2432 C CA . ASN A 1 297 ? -4.367 -1.561 0.074 1.00 96.62 297 ASN A CA 1
ATOM 2433 C C . ASN A 1 297 ? -4.929 -2.947 0.446 1.00 96.62 297 ASN A C 1
ATOM 2435 O O . ASN A 1 297 ? -4.157 -3.866 0.700 1.00 96.62 297 ASN A O 1
ATOM 2439 N N . LEU A 1 298 ? -6.251 -3.127 0.461 1.00 97.94 298 LEU A N 1
ATOM 2440 C CA . LEU A 1 298 ? -6.888 -4.436 0.641 1.00 97.94 298 LEU A CA 1
ATOM 2441 C C . LEU A 1 298 ? -6.715 -5.360 -0.584 1.00 97.94 298 LEU A C 1
ATOM 2443 O O . LEU A 1 298 ? -6.237 -4.949 -1.649 1.00 97.94 298 LEU A O 1
ATOM 2447 N N . GLY A 1 299 ? -7.126 -6.622 -0.443 1.00 97.75 299 GLY A N 1
ATOM 2448 C CA . GLY A 1 299 ? -7.053 -7.643 -1.487 1.00 97.75 299 GLY A CA 1
ATOM 2449 C C . GLY A 1 299 ? -5.646 -8.199 -1.649 1.00 97.75 299 GLY A C 1
ATOM 2450 O O . GLY A 1 299 ? -5.041 -8.685 -0.694 1.00 97.75 299 GLY A O 1
ATOM 2451 N N . THR A 1 300 ? -5.090 -8.090 -2.853 1.00 97.62 300 THR A N 1
ATOM 2452 C CA . THR A 1 300 ? -3.698 -8.487 -3.114 1.00 97.62 300 THR A CA 1
ATOM 2453 C C . THR A 1 300 ? -2.707 -7.527 -2.466 1.00 97.62 300 THR A C 1
ATOM 2455 O O . THR A 1 300 ? -1.566 -7.903 -2.176 1.00 97.62 300 THR A O 1
ATOM 2458 N N . SER A 1 301 ? -3.132 -6.270 -2.250 1.00 96.56 301 SER A N 1
ATOM 2459 C CA . SER A 1 301 ? -2.316 -5.092 -1.911 1.00 96.56 301 SER A CA 1
ATOM 2460 C C . SER A 1 301 ? -1.202 -4.766 -2.922 1.00 96.56 301 SER A C 1
ATOM 2462 O O . SER A 1 301 ? -0.351 -3.911 -2.663 1.00 96.56 301 SER A O 1
ATOM 2464 N N . ILE A 1 302 ? -1.174 -5.449 -4.073 1.00 97.56 302 ILE A N 1
ATOM 2465 C CA . ILE A 1 302 ? -0.094 -5.300 -5.042 1.00 97.56 302 ILE A CA 1
ATOM 2466 C C . ILE A 1 302 ? -0.207 -3.950 -5.745 1.00 97.56 302 ILE A C 1
ATOM 2468 O O . ILE A 1 302 ? -1.252 -3.562 -6.272 1.00 97.56 302 ILE A O 1
ATOM 2472 N N . ARG A 1 303 ? 0.922 -3.247 -5.809 1.00 96.81 303 ARG A N 1
ATOM 2473 C CA . ARG A 1 303 ? 1.169 -2.190 -6.784 1.00 96.81 303 ARG A CA 1
ATOM 2474 C C . ARG A 1 303 ? 2.419 -2.545 -7.582 1.00 96.81 303 ARG A C 1
ATOM 2476 O O . ARG A 1 303 ? 3.534 -2.355 -7.094 1.00 96.81 303 ARG A O 1
ATOM 2483 N N . ALA A 1 304 ? 2.209 -3.035 -8.793 1.00 97.69 304 ALA A N 1
ATOM 2484 C CA . ALA A 1 304 ? 3.208 -3.139 -9.839 1.00 97.69 304 ALA A CA 1
ATOM 2485 C C . ALA A 1 304 ? 3.260 -1.821 -10.615 1.00 97.69 304 ALA A C 1
ATOM 2487 O O . ALA A 1 304 ? 2.223 -1.241 -10.941 1.00 97.69 304 ALA A O 1
ATOM 2488 N N . SER A 1 305 ? 4.467 -1.330 -10.859 1.00 97.00 305 SER A N 1
ATOM 2489 C CA . SER A 1 305 ? 4.718 -0.085 -11.574 1.00 97.00 305 SER A CA 1
ATOM 2490 C C . SER A 1 305 ? 5.936 -0.202 -12.476 1.00 97.00 305 SER A C 1
ATOM 2492 O O . SER A 1 305 ? 6.955 -0.751 -12.045 1.00 97.00 305 SER A O 1
ATOM 2494 N N . VAL A 1 306 ? 5.852 0.386 -13.665 1.00 97.12 306 VAL A N 1
ATOM 2495 C CA . VAL A 1 306 ? 6.998 0.642 -14.539 1.00 97.12 306 VAL A CA 1
ATOM 2496 C C . VAL A 1 306 ? 7.191 2.143 -14.692 1.00 97.12 306 VAL A C 1
ATOM 2498 O O . VAL A 1 306 ? 6.233 2.896 -14.873 1.00 97.12 306 VAL A O 1
ATOM 2501 N N . LEU A 1 307 ? 8.441 2.581 -14.607 1.00 95.44 307 LEU A N 1
ATOM 2502 C CA . LEU A 1 307 ? 8.840 3.913 -15.030 1.00 95.44 307 LEU A CA 1
ATOM 2503 C C . LEU A 1 307 ? 9.330 3.791 -16.470 1.00 95.44 307 LEU A C 1
ATOM 2505 O O . LEU A 1 307 ? 10.334 3.120 -16.706 1.00 95.44 307 LEU A O 1
ATOM 2509 N N . MET A 1 308 ? 8.644 4.411 -17.425 1.00 94.88 308 MET A N 1
ATOM 2510 C CA . MET A 1 308 ? 8.975 4.274 -18.846 1.00 94.88 308 MET A CA 1
ATOM 2511 C C . MET A 1 308 ? 8.902 5.600 -19.597 1.00 94.88 308 MET A C 1
ATOM 2513 O O . MET A 1 308 ? 8.225 6.532 -19.161 1.00 94.88 308 MET A O 1
ATOM 2517 N N . ARG A 1 309 ? 9.616 5.679 -20.719 1.00 94.19 309 ARG A N 1
ATOM 2518 C CA . ARG A 1 309 ? 9.674 6.840 -21.604 1.00 94.19 309 ARG A CA 1
ATOM 2519 C C . ARG A 1 309 ? 8.908 6.552 -22.895 1.00 94.19 309 ARG A C 1
ATOM 2521 O O . ARG A 1 309 ? 9.173 5.544 -23.543 1.00 94.19 309 ARG A O 1
ATOM 2528 N N . LEU A 1 310 ? 8.000 7.453 -23.256 1.00 92.88 310 LEU A N 1
ATOM 2529 C CA . LEU A 1 310 ? 7.152 7.377 -24.450 1.00 92.88 310 LEU A CA 1
ATOM 2530 C C . LEU A 1 310 ? 7.228 8.716 -25.215 1.00 92.88 310 LEU A C 1
ATOM 2532 O O . LEU A 1 310 ? 6.312 9.528 -25.111 1.00 92.88 310 LEU A O 1
ATOM 2536 N N . PRO A 1 311 ? 8.363 9.038 -25.867 1.00 90.62 311 PRO A N 1
ATOM 2537 C CA . PRO A 1 311 ? 8.575 10.355 -26.474 1.00 90.62 311 PRO A CA 1
ATOM 2538 C C . PRO A 1 311 ? 7.756 10.618 -27.750 1.00 90.62 311 PRO A C 1
ATOM 2540 O O . PRO A 1 311 ? 7.542 11.782 -28.086 1.00 90.62 311 PRO A O 1
ATOM 2543 N N . SER A 1 312 ? 7.330 9.580 -28.470 1.00 91.88 312 SER A N 1
ATOM 2544 C CA . SER A 1 312 ? 6.634 9.698 -29.761 1.00 91.88 312 SER A CA 1
ATOM 2545 C C . SER A 1 312 ? 5.123 9.836 -29.579 1.00 91.88 312 SER A C 1
ATOM 2547 O O . SER A 1 312 ? 4.446 10.464 -30.394 1.00 91.88 312 SER A O 1
ATOM 2549 N N . ILE A 1 313 ? 4.566 9.319 -28.479 1.00 89.00 313 ILE A N 1
ATOM 2550 C CA . ILE A 1 313 ? 3.188 9.618 -28.080 1.00 89.00 313 ILE A CA 1
ATOM 2551 C C . ILE A 1 313 ? 3.137 11.024 -27.461 1.00 89.00 313 ILE A C 1
ATOM 2553 O O . ILE A 1 313 ? 3.257 11.210 -26.255 1.00 89.00 313 ILE A O 1
ATOM 2557 N N . THR A 1 314 ? 2.908 12.035 -28.299 1.00 82.56 314 THR A N 1
ATOM 2558 C CA . THR A 1 314 ? 2.932 13.460 -27.905 1.00 82.56 314 THR A CA 1
ATOM 2559 C C . THR A 1 314 ? 1.762 13.915 -27.024 1.00 82.56 314 THR A C 1
ATOM 2561 O O . THR A 1 314 ? 1.780 15.033 -26.511 1.00 82.56 314 THR A O 1
ATOM 2564 N N . SER A 1 315 ? 0.735 13.078 -26.847 1.00 87.56 315 SER A N 1
ATOM 2565 C CA . SER A 1 315 ? -0.460 13.389 -26.056 1.00 87.56 315 SER A CA 1
ATOM 2566 C C . SER A 1 315 ? -0.513 12.548 -24.783 1.00 87.56 315 SER A C 1
ATOM 2568 O O . SER A 1 315 ? -0.760 11.340 -24.838 1.00 87.56 315 SER A O 1
ATOM 2570 N N . ASP A 1 316 ? -0.375 13.212 -23.634 1.00 85.31 316 ASP A N 1
ATOM 2571 C CA . ASP A 1 316 ? -0.553 12.601 -22.311 1.00 85.31 316 ASP A CA 1
ATOM 2572 C C . ASP A 1 316 ? -1.932 11.938 -22.172 1.00 85.31 316 ASP A C 1
ATOM 2574 O O . ASP A 1 316 ? -2.043 10.824 -21.655 1.00 85.31 316 ASP A O 1
ATOM 2578 N N . ASP A 1 317 ? -2.983 12.578 -22.691 1.00 89.00 317 ASP A N 1
ATOM 2579 C CA . ASP A 1 317 ? -4.347 12.042 -22.659 1.00 89.00 317 ASP A CA 1
ATOM 2580 C C . ASP A 1 317 ? -4.458 10.714 -23.412 1.00 89.00 317 ASP A C 1
ATOM 2582 O O . ASP A 1 317 ? -5.133 9.793 -22.944 1.00 89.00 317 ASP A O 1
ATOM 2586 N N . LYS A 1 318 ? -3.738 10.568 -24.532 1.00 91.12 318 LYS A N 1
ATOM 2587 C CA . LYS A 1 318 ? -3.689 9.313 -25.292 1.00 91.12 318 LYS A CA 1
ATOM 2588 C C . LYS A 1 318 ? -3.016 8.204 -24.479 1.00 91.12 318 LYS A C 1
ATOM 2590 O O . LYS A 1 318 ? -3.538 7.090 -24.437 1.00 91.12 318 LYS A O 1
ATOM 2595 N N . VAL A 1 319 ? -1.908 8.497 -23.786 1.00 92.19 319 VAL A N 1
ATOM 2596 C CA . VAL A 1 319 ? -1.245 7.536 -22.877 1.00 92.19 319 VAL A CA 1
ATOM 2597 C C . VAL A 1 319 ? -2.201 7.112 -21.761 1.00 92.19 319 VAL A C 1
ATOM 2599 O O . VAL A 1 319 ? -2.359 5.920 -21.490 1.00 92.19 319 VAL A O 1
ATOM 2602 N N . VAL A 1 320 ? -2.888 8.076 -21.143 1.00 92.81 320 VAL A N 1
ATOM 2603 C CA . VAL A 1 320 ? -3.871 7.827 -20.081 1.00 92.81 320 VAL A CA 1
ATOM 2604 C C . VAL A 1 320 ? -5.034 6.967 -20.583 1.00 92.81 320 VAL A C 1
ATOM 2606 O O . VAL A 1 320 ? -5.458 6.050 -19.879 1.00 92.81 320 VAL A O 1
ATOM 2609 N N . GLU A 1 321 ? -5.567 7.239 -21.774 1.00 94.12 321 GLU A N 1
ATOM 2610 C CA . GLU A 1 321 ? -6.662 6.465 -22.363 1.00 94.12 321 GLU A CA 1
ATOM 2611 C C . GLU A 1 321 ? -6.241 5.017 -22.652 1.00 94.12 321 GLU A C 1
ATOM 2613 O O . GLU A 1 321 ? -6.963 4.085 -22.293 1.00 94.12 321 GLU A O 1
ATOM 2618 N N . MET A 1 322 ? -5.057 4.814 -23.240 1.00 94.44 322 MET A N 1
ATOM 2619 C CA . MET A 1 322 ? -4.510 3.480 -23.511 1.00 94.44 322 MET A CA 1
ATOM 2620 C C . MET A 1 322 ? -4.279 2.695 -22.216 1.00 94.44 322 MET A C 1
ATOM 2622 O O . MET A 1 322 ? -4.753 1.569 -22.088 1.00 94.44 322 MET A O 1
ATOM 2626 N N . ALA A 1 323 ? -3.650 3.313 -21.213 1.00 95.06 323 ALA A N 1
ATOM 2627 C CA . ALA A 1 323 ? -3.437 2.700 -19.904 1.00 95.06 323 ALA A CA 1
ATOM 2628 C C . ALA A 1 323 ? -4.765 2.288 -19.237 1.00 95.06 323 ALA A C 1
ATOM 2630 O O . ALA A 1 323 ? -4.890 1.178 -18.712 1.00 95.06 323 ALA A O 1
ATOM 2631 N N . LYS A 1 324 ? -5.798 3.140 -19.307 1.00 94.69 324 LYS A N 1
ATOM 2632 C CA . LYS A 1 324 ? -7.124 2.849 -18.738 1.00 94.69 324 LYS A CA 1
ATOM 2633 C C . LYS A 1 324 ? -7.789 1.617 -19.358 1.00 94.69 324 LYS A C 1
ATOM 2635 O O . LYS A 1 324 ? -8.470 0.902 -18.626 1.00 94.69 324 LYS A O 1
ATOM 2640 N N . LYS A 1 325 ? -7.578 1.337 -20.653 1.00 95.25 325 LYS A N 1
ATOM 2641 C CA . LYS A 1 325 ? -8.122 0.135 -21.330 1.00 95.25 325 LYS A CA 1
ATOM 2642 C C . LYS A 1 325 ? -7.620 -1.170 -20.703 1.00 95.25 325 LYS A C 1
ATOM 2644 O O . LYS A 1 325 ? -8.329 -2.168 -20.743 1.00 95.25 325 LYS A O 1
ATOM 2649 N N . HIS A 1 326 ? -6.456 -1.130 -20.055 1.00 94.88 326 HIS A N 1
ATOM 2650 C CA . HIS A 1 326 ? -5.848 -2.256 -19.343 1.00 94.88 326 HIS A CA 1
ATOM 2651 C C . HIS A 1 326 ? -5.960 -2.134 -17.813 1.00 94.88 326 HIS A C 1
ATOM 2653 O O . HIS A 1 326 ? -5.199 -2.757 -17.083 1.00 94.88 326 HIS A O 1
ATOM 2659 N N . ASN A 1 327 ? -6.891 -1.317 -17.300 1.00 94.69 327 ASN A N 1
ATOM 2660 C CA . ASN A 1 327 ? -7.046 -1.038 -15.864 1.00 94.69 327 ASN A CA 1
ATOM 2661 C C . ASN A 1 327 ? -5.779 -0.476 -15.193 1.00 94.69 327 ASN A C 1
ATOM 2663 O O . ASN A 1 327 ? -5.566 -0.647 -13.986 1.00 94.69 327 ASN A O 1
ATOM 2667 N N . LEU A 1 328 ? -4.946 0.230 -15.957 1.00 95.94 328 LEU A N 1
ATOM 2668 C CA . LEU A 1 328 ? -3.766 0.912 -15.451 1.00 95.94 328 LEU A CA 1
ATOM 2669 C C . LEU A 1 328 ? -4.076 2.382 -15.150 1.00 95.94 328 LEU A C 1
ATOM 2671 O O . LEU A 1 328 ? -5.050 2.973 -15.622 1.00 95.94 328 LEU A O 1
ATOM 2675 N N . GLN A 1 329 ? -3.231 2.972 -14.318 1.00 92.62 329 GLN A N 1
ATOM 2676 C CA . GLN A 1 329 ? -3.224 4.391 -13.997 1.00 92.62 329 GLN A CA 1
ATOM 2677 C C . GLN A 1 329 ? -1.847 4.973 -14.316 1.00 92.62 329 GLN A C 1
ATOM 2679 O O . GLN A 1 329 ? -0.820 4.327 -14.094 1.00 92.62 329 GLN A O 1
ATOM 2684 N N . VAL A 1 330 ? -1.845 6.215 -14.789 1.00 90.56 330 VAL A N 1
ATOM 2685 C CA . VAL A 1 330 ? -0.640 6.964 -15.152 1.00 90.56 330 VAL A CA 1
ATOM 2686 C C . VAL A 1 330 ? -0.411 8.058 -14.116 1.00 90.56 330 VAL A C 1
ATOM 2688 O O . VAL A 1 330 ? -1.348 8.747 -13.705 1.00 90.56 330 VAL A O 1
ATOM 2691 N N . ARG A 1 331 ? 0.834 8.190 -13.664 1.00 85.25 331 ARG A N 1
ATOM 2692 C CA . ARG A 1 331 ? 1.318 9.233 -12.753 1.00 85.25 331 ARG A CA 1
ATOM 2693 C C . ARG A 1 331 ? 2.593 9.849 -13.333 1.00 85.25 331 ARG A C 1
ATOM 2695 O O . ARG A 1 331 ? 3.264 9.227 -14.155 1.00 85.25 331 ARG A O 1
ATOM 2702 N N . GLY A 1 332 ? 2.949 11.052 -12.890 1.00 74.44 332 GLY A N 1
ATOM 2703 C CA . GLY A 1 332 ? 4.243 11.646 -13.218 1.00 74.44 332 GLY A CA 1
ATOM 2704 C C . GLY A 1 332 ? 5.421 10.884 -12.610 1.00 74.44 332 GLY A C 1
ATOM 2705 O O . GLY A 1 332 ? 5.272 10.059 -11.703 1.00 74.44 332 GLY A O 1
ATOM 2706 N N . SER A 1 333 ? 6.622 11.199 -13.090 1.00 64.69 333 SER A N 1
ATOM 2707 C CA . SER A 1 333 ? 7.875 10.484 -12.790 1.00 64.69 333 SER A CA 1
ATOM 2708 C C . SER A 1 333 ? 8.278 10.478 -11.302 1.00 64.69 333 SER A C 1
ATOM 2710 O O . SER A 1 333 ? 9.126 9.678 -10.875 1.00 64.69 333 SER A O 1
ATOM 2712 N N . ARG A 1 334 ? 7.675 11.360 -10.491 1.00 60.47 334 ARG A N 1
ATOM 2713 C CA . ARG A 1 334 ? 7.919 11.513 -9.047 1.00 60.47 334 ARG A CA 1
ATOM 2714 C C . ARG A 1 334 ? 6.815 10.910 -8.164 1.00 60.47 334 ARG A C 1
ATOM 2716 O O . ARG A 1 334 ? 6.949 10.952 -6.944 1.00 60.47 334 ARG A O 1
ATOM 2723 N N . GLY A 1 335 ? 5.776 10.303 -8.741 1.00 59.25 335 GLY A N 1
ATOM 2724 C CA . GLY A 1 335 ? 4.716 9.604 -8.010 1.00 59.25 335 GLY A CA 1
ATOM 2725 C C . GLY A 1 335 ? 3.357 10.309 -8.046 1.00 59.25 335 GLY A C 1
ATOM 2726 O O . GLY A 1 335 ? 3.013 10.999 -9.006 1.00 59.25 335 GLY A O 1
ATOM 2727 N N . GLU A 1 336 ? 2.535 10.076 -7.019 1.00 56.38 336 GLU A N 1
ATOM 2728 C CA . GLU A 1 336 ? 1.139 10.530 -6.993 1.00 56.38 336 GLU A CA 1
ATOM 2729 C C . GLU A 1 336 ? 1.011 12.054 -7.102 1.00 56.38 336 GLU A C 1
ATOM 2731 O O . GLU A 1 336 ? 1.671 12.781 -6.369 1.00 56.38 336 GLU A O 1
ATOM 2736 N N . ASN A 1 337 ? 0.131 12.524 -7.995 1.00 52.16 337 ASN A N 1
ATOM 2737 C CA . ASN A 1 337 ? -0.143 13.946 -8.251 1.00 52.16 337 ASN A CA 1
ATOM 2738 C C . ASN A 1 337 ? 1.046 14.747 -8.830 1.00 52.16 337 ASN A C 1
ATOM 2740 O O . ASN A 1 337 ? 1.088 15.966 -8.687 1.00 52.16 337 ASN A O 1
ATOM 2744 N N . THR A 1 338 ? 2.001 14.085 -9.492 1.00 57.19 338 THR A N 1
ATOM 2745 C CA . THR A 1 338 ? 3.111 14.750 -10.202 1.00 57.19 338 THR A CA 1
ATOM 2746 C C . THR A 1 338 ? 2.882 14.721 -11.715 1.00 57.19 338 THR A C 1
ATOM 2748 O O . THR A 1 338 ? 2.205 13.819 -12.212 1.00 57.19 338 THR A O 1
ATOM 2751 N N . VAL A 1 339 ? 3.401 15.717 -12.441 1.00 61.56 339 VAL A N 1
ATOM 2752 C CA . VAL A 1 339 ? 3.283 15.823 -13.910 1.00 61.56 339 VAL A CA 1
ATOM 2753 C C . VAL A 1 339 ? 4.344 14.942 -14.575 1.00 61.56 339 VAL A C 1
ATOM 2755 O O . VAL A 1 339 ? 5.419 14.724 -14.008 1.00 61.56 339 VAL A O 1
ATOM 2758 N N . ALA A 1 340 ? 4.043 14.395 -15.754 1.00 64.50 340 ALA A N 1
ATOM 2759 C CA . ALA A 1 340 ? 5.044 13.716 -16.566 1.00 64.50 340 ALA A CA 1
ATOM 2760 C C . ALA A 1 340 ? 6.121 14.727 -16.993 1.00 64.50 340 ALA A C 1
ATOM 2762 O O . ALA A 1 340 ? 5.832 15.757 -17.594 1.00 64.50 340 ALA A O 1
ATOM 2763 N N . GLU A 1 341 ? 7.378 14.450 -16.657 1.00 69.75 341 GLU A N 1
ATOM 2764 C CA . GLU A 1 341 ? 8.508 15.280 -17.074 1.00 69.75 341 GLU A CA 1
ATOM 2765 C C . GLU A 1 341 ? 9.184 14.590 -18.264 1.00 69.75 341 GLU A C 1
ATOM 2767 O O . GLU A 1 341 ? 9.623 13.446 -18.150 1.00 69.75 341 GLU A O 1
ATOM 2772 N N . SER A 1 342 ? 9.295 15.285 -19.401 1.00 74.75 342 SER A N 1
ATOM 2773 C CA . SER A 1 342 ? 10.032 14.811 -20.591 1.00 74.75 342 SER A CA 1
ATOM 2774 C C . SER A 1 342 ? 9.563 13.453 -21.151 1.00 74.75 342 SER A C 1
ATOM 2776 O O . SER A 1 342 ? 10.391 12.612 -21.509 1.00 74.75 342 SER A O 1
ATOM 2778 N N . GLY A 1 343 ? 8.245 13.219 -21.192 1.00 81.56 343 GLY A N 1
ATOM 2779 C CA . GLY A 1 343 ? 7.659 11.976 -21.716 1.00 81.56 343 GLY A CA 1
ATOM 2780 C C . GLY A 1 343 ? 7.934 10.743 -20.850 1.00 81.56 343 GLY A C 1
ATOM 2781 O O . GLY A 1 343 ? 7.939 9.627 -21.365 1.00 81.56 343 GLY A O 1
ATOM 2782 N N . VAL A 1 344 ? 8.228 10.927 -19.555 1.00 89.88 344 VAL A N 1
ATOM 2783 C CA . VAL A 1 344 ? 8.446 9.838 -18.591 1.00 89.88 344 VAL A CA 1
ATOM 2784 C C . VAL A 1 344 ? 7.230 9.672 -17.683 1.00 89.88 344 VAL A C 1
ATOM 2786 O O . VAL A 1 344 ? 6.829 10.607 -16.984 1.00 89.88 344 VAL A O 1
ATOM 2789 N N . TYR A 1 345 ? 6.711 8.447 -17.629 1.00 92.25 345 TYR A N 1
ATOM 2790 C CA . TYR A 1 345 ? 5.474 8.087 -16.940 1.00 92.25 345 TYR A CA 1
ATOM 2791 C C . TYR A 1 345 ? 5.713 6.972 -15.910 1.00 92.25 345 TYR A C 1
ATOM 2793 O O . TYR A 1 345 ? 6.444 6.021 -16.184 1.00 92.25 345 TYR A O 1
ATOM 2801 N N . ASP A 1 346 ? 5.083 7.075 -14.732 1.00 93.50 346 ASP A N 1
ATOM 2802 C CA . ASP A 1 346 ? 4.901 5.969 -13.775 1.00 93.50 346 ASP A CA 1
ATOM 2803 C C . ASP A 1 346 ? 3.547 5.314 -14.062 1.00 93.50 346 ASP A C 1
ATOM 2805 O O . ASP A 1 346 ? 2.485 5.880 -13.778 1.00 93.50 346 ASP A O 1
ATOM 2809 N N . ILE A 1 347 ? 3.592 4.126 -14.656 1.00 95.75 347 ILE A N 1
ATOM 2810 C CA . ILE A 1 347 ? 2.414 3.362 -15.060 1.00 95.75 347 ILE A CA 1
ATOM 2811 C C . ILE A 1 347 ? 2.242 2.214 -14.084 1.00 95.75 347 ILE A C 1
ATOM 2813 O O . ILE A 1 347 ? 3.167 1.437 -13.876 1.00 95.75 347 ILE A O 1
ATOM 2817 N N . SER A 1 348 ? 1.065 2.104 -13.467 1.00 96.62 348 SER A N 1
ATOM 2818 C CA . SER A 1 348 ? 0.799 1.078 -12.453 1.00 96.62 348 SER A CA 1
ATOM 2819 C C . SER A 1 348 ? -0.605 0.505 -12.538 1.00 96.62 348 SER A C 1
ATOM 2821 O O . SER A 1 348 ? -1.514 1.165 -13.038 1.00 96.62 348 SER A O 1
ATOM 2823 N N . ASN A 1 349 ? -0.811 -0.700 -12.004 1.00 95.75 349 ASN A N 1
ATOM 2824 C CA . ASN A 1 349 ? -2.153 -1.265 -11.874 1.00 95.75 349 ASN A CA 1
ATOM 2825 C C . ASN A 1 349 ? -3.033 -0.377 -10.979 1.00 95.75 349 ASN A C 1
ATOM 2827 O O . ASN A 1 349 ? -2.616 0.077 -9.905 1.00 95.75 349 ASN A O 1
ATOM 2831 N N . LYS A 1 350 ? -4.272 -0.138 -11.417 1.00 91.38 350 LYS A N 1
ATOM 2832 C CA . LYS A 1 350 ? -5.275 0.584 -10.625 1.00 91.38 350 LYS A CA 1
ATOM 2833 C C . LYS A 1 350 ? -5.944 -0.340 -9.604 1.00 91.38 350 LYS A C 1
ATOM 2835 O O . LYS A 1 350 ? -6.165 0.068 -8.467 1.00 91.38 350 LYS A O 1
ATOM 2840 N N . ARG A 1 351 ? -6.264 -1.574 -10.010 1.00 91.88 351 ARG A N 1
ATOM 2841 C CA . ARG A 1 351 ? -7.017 -2.548 -9.202 1.00 91.88 351 ARG A CA 1
ATOM 2842 C C . ARG A 1 351 ? -6.120 -3.289 -8.217 1.00 91.88 351 ARG A C 1
ATOM 2844 O O . ARG A 1 351 ? -4.989 -3.625 -8.555 1.00 91.88 351 ARG A O 1
ATOM 2851 N N . ARG A 1 352 ? -6.646 -3.568 -7.020 1.00 93.88 352 ARG A N 1
ATOM 2852 C CA . ARG A 1 352 ? -5.993 -4.408 -5.990 1.00 93.88 352 ARG A CA 1
ATOM 2853 C C . ARG A 1 352 ? -6.911 -5.479 -5.399 1.00 93.88 352 ARG A C 1
ATOM 2855 O O . ARG A 1 352 ? -6.425 -6.494 -4.909 1.00 93.88 352 ARG A O 1
ATOM 2862 N N . MET A 1 353 ? -8.224 -5.272 -5.473 1.00 94.69 353 MET A N 1
ATOM 2863 C CA . MET A 1 353 ? -9.253 -6.203 -5.008 1.00 94.69 353 MET A CA 1
ATOM 2864 C C . MET A 1 353 ? -10.026 -6.823 -6.180 1.00 94.69 353 MET A C 1
ATOM 2866 O O . MET A 1 353 ? -10.013 -6.298 -7.289 1.00 94.69 353 MET A O 1
ATOM 2870 N N . GLY A 1 354 ? -10.713 -7.941 -5.920 1.00 95.69 354 GLY A N 1
ATOM 2871 C CA . GLY A 1 354 ? -11.522 -8.661 -6.913 1.00 95.69 354 GLY A CA 1
ATOM 2872 C C . GLY A 1 354 ? -10.748 -9.441 -7.983 1.00 95.69 354 GLY A C 1
ATOM 2873 O O . GLY A 1 354 ? -11.371 -10.020 -8.868 1.00 95.69 354 GLY A O 1
ATOM 2874 N N . SER A 1 355 ? -9.419 -9.480 -7.915 1.00 96.00 355 SER A N 1
ATOM 2875 C CA . SER A 1 355 ? -8.558 -10.198 -8.862 1.00 96.00 355 SER A CA 1
ATOM 2876 C C . SER A 1 355 ? -7.378 -10.812 -8.120 1.00 96.00 355 SER A C 1
ATOM 2878 O O . SER A 1 355 ? -6.994 -10.305 -7.064 1.00 96.00 355 SER A O 1
ATOM 2880 N N . THR A 1 356 ? -6.833 -11.902 -8.652 1.00 97.81 356 THR A N 1
ATOM 2881 C CA . THR A 1 356 ? -5.639 -12.549 -8.095 1.00 97.81 356 THR A CA 1
ATOM 2882 C C . THR A 1 356 ? -4.385 -11.728 -8.380 1.00 97.81 356 THR A C 1
ATOM 2884 O O . THR A 1 356 ? -4.377 -10.837 -9.235 1.00 97.81 356 THR A O 1
ATOM 2887 N N . GLU A 1 357 ? -3.297 -12.041 -7.682 1.00 97.94 357 GLU A N 1
ATOM 2888 C CA . GLU A 1 357 ? -1.989 -11.442 -7.925 1.00 97.94 357 GLU A CA 1
ATOM 2889 C C . GLU A 1 357 ? -1.545 -11.642 -9.380 1.00 97.94 357 GLU A C 1
ATOM 2891 O O . GLU A 1 357 ? -1.152 -10.673 -10.030 1.00 97.94 357 GLU A O 1
ATOM 2896 N N . TYR A 1 358 ? -1.701 -12.856 -9.914 1.00 98.12 358 TYR A N 1
ATOM 2897 C CA . TYR A 1 358 ? -1.373 -13.182 -11.301 1.00 98.12 358 TYR A CA 1
ATOM 2898 C C . TYR A 1 358 ? -2.162 -12.341 -12.314 1.00 98.12 358 TYR A C 1
ATOM 2900 O O . TYR A 1 358 ? -1.589 -11.817 -13.269 1.00 98.12 358 TYR A O 1
ATOM 2908 N N . GLN A 1 359 ? -3.470 -12.157 -12.099 1.00 97.81 359 GLN A N 1
ATOM 2909 C CA . GLN A 1 359 ? -4.315 -11.340 -12.980 1.00 97.81 359 GLN A CA 1
ATOM 2910 C C . GLN A 1 359 ? -3.867 -9.875 -12.990 1.00 97.81 359 GLN A C 1
ATOM 2912 O O . GLN A 1 359 ? -3.752 -9.272 -14.056 1.00 97.81 359 GLN A O 1
ATOM 2917 N N . ILE A 1 360 ? -3.536 -9.322 -11.819 1.00 97.19 360 ILE A N 1
ATOM 2918 C CA . ILE A 1 360 ? -3.043 -7.945 -11.696 1.00 97.19 360 ILE A CA 1
ATOM 2919 C C . ILE A 1 360 ? -1.715 -7.757 -12.437 1.00 97.19 360 ILE A C 1
ATOM 2921 O O . ILE A 1 360 ? -1.524 -6.737 -13.102 1.00 97.19 360 ILE A O 1
ATOM 2925 N N . ILE A 1 361 ? -0.793 -8.716 -12.326 1.00 97.94 361 ILE A N 1
ATOM 2926 C CA . ILE A 1 361 ? 0.483 -8.655 -13.048 1.00 97.94 361 ILE A CA 1
ATOM 2927 C C . ILE A 1 361 ? 0.279 -8.846 -14.550 1.00 97.94 361 ILE A C 1
ATOM 2929 O O . ILE A 1 361 ? 0.895 -8.118 -15.324 1.00 97.94 361 ILE A O 1
ATOM 2933 N N . SER A 1 362 ? -0.639 -9.720 -14.959 1.00 97.88 362 SER A N 1
ATOM 2934 C CA . SER A 1 362 ? -1.004 -9.910 -16.368 1.00 97.88 362 SER A CA 1
ATOM 2935 C C . SER A 1 362 ? -1.560 -8.627 -16.991 1.00 97.88 362 SER A C 1
ATOM 2937 O O . SER A 1 362 ? -1.139 -8.236 -18.074 1.00 97.88 362 SER A O 1
ATOM 2939 N N . GLU A 1 363 ? -2.448 -7.912 -16.292 1.00 96.88 363 GLU A N 1
ATOM 2940 C CA . GLU A 1 363 ? -2.952 -6.601 -16.733 1.00 96.88 363 GLU A CA 1
ATOM 2941 C C . GLU A 1 363 ? -1.833 -5.575 -16.909 1.00 96.88 363 GLU A C 1
ATOM 2943 O O . GLU A 1 363 ? -1.825 -4.822 -17.884 1.00 96.88 363 GLU A O 1
ATOM 2948 N N . MET A 1 364 ? -0.882 -5.555 -15.970 1.00 97.81 364 MET A N 1
ATOM 2949 C CA . MET A 1 364 ? 0.292 -4.690 -16.044 1.00 97.81 364 MET A CA 1
ATOM 2950 C C . MET A 1 364 ? 1.130 -5.031 -17.281 1.00 97.81 364 MET A C 1
ATOM 2952 O O . MET A 1 364 ? 1.422 -4.151 -18.088 1.00 97.81 364 MET A O 1
ATOM 2956 N N . TYR A 1 365 ? 1.454 -6.312 -17.456 1.00 98.25 365 TYR A N 1
ATOM 2957 C CA . TYR A 1 365 ? 2.257 -6.814 -18.563 1.00 98.25 365 TYR A CA 1
ATOM 2958 C C . TYR A 1 365 ? 1.658 -6.450 -19.924 1.00 98.25 365 TYR A C 1
ATOM 2960 O O . TYR A 1 365 ? 2.307 -5.802 -20.744 1.00 98.25 365 TYR A O 1
ATOM 2968 N N . GLU A 1 366 ? 0.388 -6.801 -20.133 1.00 98.12 366 GLU A N 1
ATOM 2969 C CA . GLU A 1 366 ? -0.324 -6.562 -21.387 1.00 98.12 366 GLU A CA 1
ATOM 2970 C C . GLU A 1 366 ? -0.491 -5.067 -21.675 1.00 98.12 366 GLU A C 1
ATOM 2972 O O . GLU A 1 366 ? -0.303 -4.628 -22.810 1.00 98.12 366 GLU A O 1
ATOM 2977 N N . GLY A 1 367 ? -0.798 -4.262 -20.652 1.00 97.62 367 GLY A N 1
ATOM 2978 C CA . GLY A 1 367 ? -0.949 -2.822 -20.828 1.00 97.62 367 GLY A CA 1
ATOM 2979 C C . GLY A 1 367 ? 0.366 -2.113 -21.148 1.00 97.62 367 GLY A C 1
ATOM 2980 O O . GLY A 1 367 ? 0.378 -1.210 -21.982 1.00 97.62 367 GLY A O 1
ATOM 2981 N N . VAL A 1 368 ? 1.486 -2.528 -20.549 1.00 97.88 368 VAL A N 1
ATOM 2982 C CA . VAL A 1 368 ? 2.806 -1.976 -20.898 1.00 97.88 368 VAL A CA 1
ATOM 2983 C C . VAL A 1 368 ? 3.244 -2.426 -22.286 1.00 97.88 368 VAL A C 1
ATOM 2985 O O . VAL A 1 368 ? 3.739 -1.595 -23.047 1.00 97.88 368 VAL A O 1
ATOM 2988 N N . ARG A 1 369 ? 3.005 -3.690 -22.661 1.00 97.94 369 ARG A N 1
ATOM 2989 C CA . ARG A 1 369 ? 3.281 -4.176 -24.020 1.00 97.94 369 ARG A CA 1
ATOM 2990 C C . ARG A 1 369 ? 2.533 -3.348 -25.068 1.00 97.94 369 ARG A C 1
ATOM 2992 O O . ARG A 1 369 ? 3.154 -2.845 -25.999 1.00 97.94 369 ARG A O 1
ATOM 2999 N N . ALA A 1 370 ? 1.234 -3.118 -24.865 1.00 97.62 370 ALA A N 1
ATOM 3000 C CA . ALA A 1 370 ? 0.411 -2.312 -25.769 1.00 97.62 370 ALA A CA 1
ATOM 3001 C C . ALA A 1 370 ? 0.912 -0.860 -25.902 1.00 97.62 370 ALA A C 1
ATOM 3003 O O . ALA A 1 370 ? 0.874 -0.281 -26.988 1.00 97.62 370 ALA A O 1
ATOM 3004 N N . LEU A 1 371 ? 1.414 -0.264 -24.816 1.00 96.94 371 LEU A N 1
ATOM 3005 C CA . LEU A 1 371 ? 2.002 1.078 -24.852 1.00 96.94 371 LEU A CA 1
ATOM 3006 C C . LEU A 1 371 ? 3.324 1.121 -25.627 1.00 96.94 371 LEU A C 1
ATOM 3008 O O . LEU A 1 371 ? 3.546 2.065 -26.382 1.00 96.94 371 LEU A O 1
ATOM 3012 N N . ILE A 1 372 ? 4.178 0.104 -25.476 1.00 96.88 372 ILE A N 1
ATOM 3013 C CA . ILE A 1 372 ? 5.423 -0.023 -26.249 1.00 96.88 372 ILE A CA 1
ATOM 3014 C C . ILE A 1 372 ? 5.115 -0.185 -27.742 1.00 96.88 372 ILE A C 1
ATOM 3016 O O . ILE A 1 372 ? 5.736 0.475 -28.574 1.00 96.88 372 ILE A O 1
ATOM 3020 N N . GLU A 1 373 ? 4.136 -1.021 -28.091 1.00 96.31 373 GLU A N 1
ATOM 3021 C CA . GLU A 1 373 ? 3.688 -1.209 -29.475 1.00 96.31 373 GLU A CA 1
ATOM 3022 C C . GLU A 1 373 ? 3.171 0.108 -30.080 1.00 96.31 373 GLU A C 1
ATOM 3024 O O . GLU A 1 373 ? 3.565 0.483 -31.187 1.00 96.31 373 GLU A O 1
ATOM 3029 N N . ALA A 1 374 ? 2.349 0.854 -29.332 1.00 95.50 374 ALA A N 1
ATOM 3030 C CA . ALA A 1 374 ? 1.823 2.149 -29.759 1.00 95.50 374 ALA A CA 1
ATOM 3031 C C . ALA A 1 374 ? 2.923 3.208 -29.949 1.00 95.50 374 ALA A C 1
ATOM 3033 O O . ALA A 1 374 ? 2.869 3.988 -30.899 1.00 95.50 374 ALA A O 1
ATOM 3034 N N . GLU A 1 375 ? 3.930 3.224 -29.078 1.00 95.19 375 GLU A N 1
ATOM 3035 C CA . GLU A 1 375 ? 5.099 4.100 -29.191 1.00 95.19 375 GLU A CA 1
ATOM 3036 C C . GLU A 1 375 ? 5.961 3.750 -30.409 1.00 95.19 375 GLU A C 1
ATOM 3038 O O . GLU A 1 375 ? 6.374 4.635 -31.156 1.00 95.19 375 GLU A O 1
ATOM 3043 N N . CYS A 1 376 ? 6.183 2.457 -30.662 1.00 94.19 376 CYS A N 1
ATOM 3044 C CA . CYS A 1 376 ? 6.892 1.995 -31.854 1.00 94.19 376 CYS A CA 1
ATOM 3045 C C . CYS A 1 376 ? 6.176 2.403 -33.144 1.00 94.19 376 CYS A C 1
ATOM 3047 O O . CYS A 1 376 ? 6.842 2.736 -34.123 1.00 94.19 376 CYS A O 1
ATOM 3049 N N . GLN A 1 377 ? 4.840 2.374 -33.154 1.00 93.06 377 GLN A N 1
ATOM 3050 C CA . GLN A 1 377 ? 4.051 2.828 -34.295 1.00 93.06 377 GLN A CA 1
ATOM 3051 C C . GLN A 1 377 ? 4.148 4.348 -34.468 1.00 93.06 377 GLN A C 1
ATOM 3053 O O . GLN A 1 377 ? 4.456 4.807 -35.561 1.00 93.06 377 GLN A O 1
ATOM 3058 N N . ALA A 1 378 ? 3.982 5.115 -33.388 1.00 91.06 378 ALA A N 1
ATOM 3059 C CA . ALA A 1 378 ? 4.076 6.574 -33.423 1.00 91.06 378 ALA A CA 1
ATOM 3060 C C . ALA A 1 378 ? 5.469 7.093 -33.823 1.00 91.06 378 ALA A C 1
ATOM 3062 O O . ALA A 1 378 ? 5.584 8.217 -34.282 1.00 91.06 378 ALA A O 1
ATOM 3063 N N . CYS A 1 379 ? 6.526 6.297 -33.641 1.00 87.12 379 CYS A N 1
ATOM 3064 C CA . CYS A 1 379 ? 7.882 6.628 -34.090 1.00 87.12 379 CYS A CA 1
ATOM 3065 C C . CYS A 1 379 ? 8.089 6.416 -35.606 1.00 87.12 379 CYS A C 1
ATOM 3067 O O . CYS A 1 379 ? 9.043 6.945 -36.176 1.00 87.12 379 CYS A O 1
ATOM 3069 N N . ARG A 1 380 ? 7.243 5.600 -36.251 1.00 85.44 380 ARG A N 1
ATOM 3070 C CA . ARG A 1 380 ? 7.300 5.320 -37.699 1.00 85.44 380 ARG A CA 1
ATOM 3071 C C . ARG A 1 380 ? 6.473 6.301 -38.527 1.00 85.44 380 ARG A C 1
ATOM 3073 O O . ARG A 1 380 ? 6.794 6.479 -39.702 1.00 85.44 380 ARG A O 1
ATOM 3080 N N . ASP A 1 381 ? 5.420 6.843 -37.924 1.00 66.38 381 ASP A N 1
ATOM 3081 C CA . ASP A 1 381 ? 4.538 7.868 -38.491 1.00 66.38 381 ASP A CA 1
ATOM 3082 C C . ASP A 1 381 ? 5.175 9.262 -38.354 1.00 66.38 381 ASP A C 1
ATOM 3084 O O . ASP A 1 381 ? 5.004 10.078 -39.291 1.00 66.38 381 ASP A O 1
#

Solvent-accessible surface area (backbone atoms only — not comparable to full-atom values): 20555 Å² total; per-residue (Å²): 137,82,86,86,81,85,79,80,81,80,76,78,82,79,70,82,78,77,76,75,76,70,77,85,71,79,55,67,70,59,52,52,52,41,52,50,28,51,52,48,39,69,74,46,89,47,79,14,45,39,66,75,62,58,42,71,71,56,41,70,71,40,62,87,45,58,26,91,86,82,57,46,40,47,49,58,19,34,37,21,25,39,74,36,50,86,31,67,48,26,55,37,38,28,29,81,54,34,60,65,71,44,27,88,58,45,48,61,44,41,22,71,76,57,72,46,52,89,89,52,55,28,57,70,92,41,64,82,59,25,84,80,37,68,59,76,29,86,84,51,82,38,31,58,26,30,38,36,34,34,51,41,21,51,55,95,57,56,23,51,59,64,50,47,80,64,47,35,47,50,52,36,52,54,53,50,58,34,53,74,69,38,54,83,84,56,28,58,51,78,44,53,48,61,89,53,53,64,75,58,52,54,47,35,34,74,72,68,76,43,81,84,93,78,55,68,57,44,50,51,34,34,35,56,66,70,68,50,61,37,22,31,38,35,35,17,83,78,68,36,41,37,34,41,29,51,57,80,34,49,31,38,44,34,11,34,51,75,25,31,47,53,11,62,34,44,37,54,36,51,56,52,52,52,58,41,52,74,67,44,59,66,30,68,40,77,51,54,22,34,44,46,29,41,69,87,36,22,19,51,19,45,41,46,35,36,37,31,49,42,76,51,53,83,44,70,67,57,54,45,53,56,30,43,79,38,49,28,43,74,31,5,68,87,36,89,96,37,70,61,58,91,42,22,34,30,39,26,44,62,60,27,46,74,46,33,51,35,54,49,51,49,34,42,51,54,34,50,50,54,50,52,53,51,29,58,49,44,66,74,107

pLDDT: mean 91.55, std 15.33, range [32.81, 98.75]

Radius of gyration: 24.64 Å; Cα contacts (8 Å, |Δi|>4): 720; chains: 1; bounding box: 50×63×107 Å

Mean predicted aligned error: 6.43 Å

Organism: NCBI:txid30044

Secondary structure (DSSP, 8-state):
------------------------PPPHHHHHHHHHHHHHHHHS----HHHHH--HHHHHHHTT-B-TTT--BHHHHHHHHHH-TT-SS----SSTTHHHHTHHHHHHHHHHHH---TT--PPPP----GGGS--S-TT-SSEEEEEEEEEE-BTT---GGG--HHHHHHHHHHHHHHHHH--GGG-EEEEESTT--HHHHHHHHHTTSS--S--HHHHHTTTTTTTTTT-EEEEETTSSEEEEESSSSSEEEEEEEESS-HHHHHHHHHHHHHHHHHHSPBPEETTTEE--SSGGG-BT--EEEEEEE-SS---HHHHHHHHHHTTEEEEETTBTT-PPBTTEEEEEE---SSS-HHHHHHHHHHHHHHHHHHHHHHTT-